Protein AF-0000000086881295 (afdb_homodimer)

Nearest PDB structures (foldseek):
  2qm0-assembly1_B  TM=9.314E-01  e=1.663E-31  Bacillus cereus ATCC 14579
  2qm0-assembly1_A  TM=9.355E-01  e=3.586E-30  Bacillus cereus ATCC 14579
  6gi5-assembly1_A  TM=8.803E-01  e=6.637E-23  Pseudomonas aeruginosa
  6gi5-assembly2_B  TM=8.376E-01  e=1.012E-23  Pseudomonas aeruginosa
  6gi1-assembly1_A  TM=8.324E-01  e=3.546E-23  Pseudomonas aeruginosa PAO1

pLDDT: mean 91.38, std 15.16, range [26.59, 98.94]

Organism: NCBI:txid248903

Radius of gyration: 25.67 Å; Cα contacts (8 Å, |Δi|>4): 1178; chains: 2; bounding box: 62×93×95 Å

Structure (mmCIF, N/CA/C/O backbone):
data_AF-0000000086881295-model_v1
#
loop_
_entity.id
_entity.type
_entity.pdbx_description
1 polymer 'Alpha/beta hydrolase'
#
loop_
_atom_site.group_PDB
_atom_site.id
_atom_site.type_symbol
_atom_site.label_atom_id
_atom_site.label_alt_id
_atom_site.label_comp_id
_atom_site.label_asym_id
_atom_site.label_entity_id
_atom_site.label_seq_id
_atom_site.pdbx_PDB_ins_code
_atom_site.Cartn_x
_atom_site.Cartn_y
_atom_site.Cartn_z
_atom_site.occupancy
_atom_site.B_iso_or_equiv
_atom_site.auth_seq_id
_atom_site.auth_comp_id
_atom_site.auth_asym_id
_atom_site.auth_atom_id
_atom_site.pdbx_PDB_model_num
ATOM 1 N N . MET A 1 1 ? 11.945 -21.422 -64.938 1 26.59 1 MET A N 1
ATOM 2 C CA . MET A 1 1 ? 10.742 -21.5 -64.125 1 26.59 1 MET A CA 1
ATOM 3 C C . MET A 1 1 ? 10.961 -20.812 -62.812 1 26.59 1 MET A C 1
ATOM 5 O O . MET A 1 1 ? 11.812 -21.234 -62.031 1 26.59 1 MET A O 1
ATOM 9 N N . THR A 1 2 ? 10.852 -19.453 -62.719 1 28.19 2 THR A N 1
ATOM 10 C CA . THR A 1 2 ? 11.266 -18.484 -61.719 1 28.19 2 THR A CA 1
ATOM 11 C C . THR A 1 2 ? 10.398 -18.609 -60.469 1 28.19 2 THR A C 1
ATOM 13 O O . THR A 1 2 ? 9.172 -18.562 -60.531 1 28.19 2 THR A O 1
ATOM 16 N N . PHE A 1 3 ? 10.797 -19.469 -59.469 1 30.2 3 PHE A N 1
ATOM 17 C CA . PHE A 1 3 ? 10.07 -19.781 -58.25 1 30.2 3 PHE A CA 1
ATOM 18 C C . PHE A 1 3 ? 9.695 -18.516 -57.5 1 30.2 3 PHE A C 1
ATOM 20 O O . PHE A 1 3 ? 10.531 -17.625 -57.344 1 30.2 3 PHE A O 1
ATOM 27 N N . GLN A 1 4 ? 8.508 -17.969 -57.781 1 33.66 4 GLN A N 1
ATOM 28 C CA . GLN A 1 4 ? 8.086 -16.734 -57.125 1 33.66 4 GLN A CA 1
ATOM 29 C C . GLN A 1 4 ? 7.996 -16.953 -55.594 1 33.66 4 GLN A C 1
ATOM 31 O O . GLN A 1 4 ? 7.418 -17.938 -55.125 1 33.66 4 GLN A O 1
ATOM 36 N N . PRO A 1 5 ? 8.891 -16.344 -54.812 1 29.52 5 PRO A N 1
ATOM 37 C CA . PRO A 1 5 ? 8.93 -16.609 -53.375 1 29.52 5 PRO A CA 1
ATOM 38 C C . PRO A 1 5 ? 7.578 -16.391 -52.688 1 29.52 5 PRO A C 1
ATOM 40 O O . PRO A 1 5 ? 6.75 -15.625 -53.188 1 29.52 5 PRO A O 1
ATOM 43 N N . ASN A 1 6 ? 7.055 -17.453 -52.094 1 32.47 6 ASN A N 1
ATOM 44 C CA . ASN A 1 6 ? 5.793 -17.422 -51.344 1 32.47 6 ASN A CA 1
ATOM 45 C C . ASN A 1 6 ? 5.695 -16.172 -50.469 1 32.47 6 ASN A C 1
ATOM 47 O O . ASN A 1 6 ? 6.688 -15.758 -49.875 1 32.47 6 ASN A O 1
ATOM 51 N N . GLN A 1 7 ? 4.801 -15.25 -50.781 1 32.19 7 GLN A N 1
ATOM 52 C CA . GLN A 1 7 ? 4.414 -14.078 -50 1 32.19 7 GLN A CA 1
ATOM 53 C C . GLN A 1 7 ? 4.152 -14.453 -48.531 1 32.19 7 GLN A C 1
ATOM 55 O O . GLN A 1 7 ? 3.264 -15.258 -48.25 1 32.19 7 GLN A O 1
ATOM 60 N N . SER A 1 8 ? 5.156 -14.75 -47.719 1 27.44 8 SER A N 1
ATOM 61 C CA . SER A 1 8 ? 5.008 -14.984 -46.281 1 27.44 8 SER A CA 1
ATOM 62 C C . SER A 1 8 ? 4.043 -13.984 -45.656 1 27.44 8 SER A C 1
ATOM 64 O O . SER A 1 8 ? 4.203 -12.773 -45.844 1 27.44 8 SER A O 1
ATOM 66 N N . ALA A 1 9 ? 2.748 -14.234 -45.594 1 33.53 9 ALA A N 1
ATOM 67 C CA . ALA A 1 9 ? 1.727 -13.469 -44.875 1 33.53 9 ALA A CA 1
ATOM 68 C C . ALA A 1 9 ? 2.254 -12.969 -43.531 1 33.53 9 ALA A C 1
ATOM 70 O O . ALA A 1 9 ? 2.566 -13.766 -42.656 1 33.53 9 ALA A O 1
ATOM 71 N N . SER A 1 10 ? 3.115 -12.008 -43.438 1 30.88 10 SER A N 1
ATOM 72 C CA . SER A 1 10 ? 3.4 -11.242 -42.219 1 30.88 10 SER A CA 1
ATOM 73 C C . SER A 1 10 ? 2.176 -11.172 -41.312 1 30.88 10 SER A C 1
ATOM 75 O O . SER A 1 10 ? 1.191 -10.508 -41.656 1 30.88 10 SER A O 1
ATOM 77 N N . GLY A 1 11 ? 1.532 -12.172 -40.844 1 32.97 11 GLY A N 1
ATOM 78 C CA . GLY A 1 11 ? 0.462 -12.125 -39.844 1 32.97 11 GLY A CA 1
ATOM 79 C C . GLY A 1 11 ? 0.612 -10.992 -38.875 1 32.97 11 GLY A C 1
ATOM 80 O O . GLY A 1 11 ? 1.698 -10.766 -38.312 1 32.97 11 GLY A O 1
ATOM 81 N N . THR A 1 12 ? -0.114 -9.883 -39.062 1 32.84 12 THR A N 1
ATOM 82 C CA . THR A 1 12 ? -0.333 -8.688 -38.25 1 32.84 12 THR A CA 1
ATOM 83 C C . THR A 1 12 ? -0.412 -9.047 -36.75 1 32.84 12 THR A C 1
ATOM 85 O O . THR A 1 12 ? -1.267 -9.836 -36.344 1 32.84 12 THR A O 1
ATOM 88 N N . LEU A 1 13 ? 0.556 -9.391 -36.031 1 35.53 13 LEU A N 1
ATOM 89 C CA . LEU A 1 13 ? 0.484 -9.242 -34.594 1 35.53 13 LEU A CA 1
ATOM 90 C C . LEU A 1 13 ? -0.533 -8.172 -34.188 1 35.53 13 LEU A C 1
ATOM 92 O O . LEU A 1 13 ? -0.381 -7.004 -34.562 1 35.53 13 LEU A O 1
ATOM 96 N N . ASP A 1 14 ? -1.843 -8.273 -34.312 1 39.47 14 ASP A N 1
ATOM 97 C CA . ASP A 1 14 ? -2.928 -7.453 -33.781 1 39.47 14 ASP A CA 1
ATOM 98 C C . ASP A 1 14 ? -2.445 -6.582 -32.625 1 39.47 14 ASP A C 1
ATOM 100 O O . ASP A 1 14 ? -2.014 -7.102 -31.594 1 39.47 14 ASP A O 1
ATOM 104 N N . GLN A 1 15 ? -1.654 -5.555 -32.812 1 46.25 15 GLN A N 1
ATOM 105 C CA . GLN A 1 15 ? -1.252 -4.449 -31.953 1 46.25 15 GLN A CA 1
ATOM 106 C C . GLN A 1 15 ? -2.309 -4.172 -30.891 1 46.25 15 GLN A C 1
ATOM 108 O O . GLN A 1 15 ? -3.395 -3.676 -31.203 1 46.25 15 GLN A O 1
ATOM 113 N N . MET A 1 16 ? -2.576 -5.078 -29.938 1 60.84 16 MET A N 1
ATOM 114 C CA . MET A 1 16 ? -3.477 -4.883 -28.797 1 60.84 16 MET A CA 1
ATOM 115 C C . MET A 1 16 ? -3.486 -3.424 -28.359 1 60.84 16 MET A C 1
ATOM 117 O O . MET A 1 16 ? -2.43 -2.82 -28.172 1 60.84 16 MET A O 1
ATOM 121 N N . ALA A 1 17 ? -4.5 -2.658 -28.578 1 81.38 17 ALA A N 1
ATOM 122 C CA . ALA A 1 17 ? -4.688 -1.259 -28.203 1 81.38 17 ALA A CA 1
ATOM 123 C C . ALA A 1 17 ? -4.277 -1.025 -26.75 1 81.38 17 ALA A C 1
ATOM 125 O O . ALA A 1 17 ? -4.863 -1.609 -25.828 1 81.38 17 ALA A O 1
ATOM 126 N N . ARG A 1 18 ? -3.025 -0.574 -26.609 1 92.56 18 ARG A N 1
ATOM 127 C CA . ARG A 1 18 ? -2.496 -0.199 -25.297 1 92.56 18 ARG A CA 1
ATOM 128 C C . ARG A 1 18 ? -3.109 1.111 -24.812 1 92.56 18 ARG A C 1
ATOM 130 O O . ARG A 1 18 ? -3.432 1.986 -25.625 1 92.56 18 ARG A O 1
ATOM 137 N N . SER A 1 19 ? -3.441 1.163 -23.547 1 95.69 19 SER A N 1
ATOM 138 C CA . SER A 1 19 ? -3.959 2.379 -22.922 1 95.69 19 SER A CA 1
ATOM 139 C C . SER A 1 19 ? -3.33 2.615 -21.547 1 95.69 19 SER A C 1
ATOM 141 O O . SER A 1 19 ? -2.6 1.762 -21.047 1 95.69 19 SER A O 1
ATOM 143 N N . THR A 1 20 ? -3.51 3.758 -21 1 96.12 20 THR A N 1
ATOM 144 C CA . THR A 1 20 ? -2.996 4.094 -19.672 1 96.12 20 THR A CA 1
ATOM 145 C C . THR A 1 20 ? -3.766 3.342 -18.594 1 96.12 20 THR A C 1
ATOM 147 O O . THR A 1 20 ? -4.887 2.885 -18.812 1 96.12 20 THR A O 1
ATOM 150 N N . VAL A 1 21 ? -3.156 3.15 -17.5 1 97.38 21 VAL A N 1
ATOM 151 C CA . VAL A 1 21 ? -3.828 2.568 -16.344 1 97.38 21 VAL A CA 1
ATOM 152 C C . VAL A 1 21 ? -4.371 3.68 -15.453 1 97.38 21 VAL A C 1
ATOM 154 O O . VAL A 1 21 ? -3.613 4.52 -14.961 1 97.38 21 VAL A O 1
ATOM 157 N N . GLN A 1 22 ? -5.633 3.633 -15.195 1 96.25 22 GLN A N 1
ATOM 158 C CA . GLN A 1 22 ? -6.297 4.652 -14.398 1 96.25 22 GLN A CA 1
ATOM 159 C C . GLN A 1 22 ? -6.656 4.117 -13.016 1 96.25 22 GLN A C 1
ATOM 161 O O . GLN A 1 22 ? -6.914 2.924 -12.852 1 96.25 22 GLN A O 1
ATOM 166 N N . ILE A 1 23 ? -6.648 4.996 -12.047 1 96.62 23 ILE A N 1
ATOM 167 C CA . ILE A 1 23 ? -7.219 4.664 -10.742 1 96.62 23 ILE A CA 1
ATOM 168 C C . ILE A 1 23 ? -8.734 4.867 -10.773 1 96.62 23 ILE A C 1
ATOM 170 O O . ILE A 1 23 ? -9.211 5.996 -10.922 1 96.62 23 ILE A O 1
ATOM 174 N N . PRO A 1 24 ? -9.477 3.828 -10.633 1 95.75 24 PRO A N 1
ATOM 175 C CA . PRO A 1 24 ? -10.938 3.938 -10.773 1 95.75 24 PRO A CA 1
ATOM 176 C C . PRO A 1 24 ? -11.547 4.902 -9.758 1 95.75 24 PRO A C 1
ATOM 178 O O . PRO A 1 24 ? -11.109 4.957 -8.609 1 95.75 24 PRO A O 1
ATOM 181 N N . ARG A 1 25 ? -12.547 5.734 -10.234 1 96.56 25 ARG A N 1
ATOM 182 C CA . ARG A 1 25 ? -13.359 6.629 -9.422 1 96.56 25 ARG A CA 1
ATOM 183 C C . ARG A 1 25 ? -12.516 7.742 -8.812 1 96.56 25 ARG A C 1
ATOM 185 O O . ARG A 1 25 ? -12.812 8.219 -7.711 1 96.56 25 ARG A O 1
ATOM 192 N N . ALA A 1 26 ? -11.398 7.992 -9.453 1 97.94 26 ALA A N 1
ATOM 193 C CA . ALA A 1 26 ? -10.531 9.094 -9.031 1 97.94 26 ALA A CA 1
ATOM 194 C C . ALA A 1 26 ? -10.461 10.172 -10.117 1 97.94 26 ALA A C 1
ATOM 196 O O . ALA A 1 26 ? -10.398 9.859 -11.305 1 97.94 26 ALA A O 1
ATOM 197 N N . GLU A 1 27 ? -10.477 11.352 -9.703 1 98.06 27 GLU A N 1
ATOM 198 C CA . GLU A 1 27 ? -10.305 12.5 -10.594 1 98.06 27 GLU A CA 1
ATOM 199 C C . GLU A 1 27 ? -9.266 13.469 -10.039 1 98.06 27 GLU A C 1
ATOM 201 O O . GLU A 1 27 ? -8.938 13.438 -8.852 1 98.06 27 GLU A O 1
ATOM 206 N N . GLN A 1 28 ? -8.758 14.281 -10.93 1 98.12 28 GLN A N 1
ATOM 207 C CA . GLN A 1 28 ? -7.777 15.273 -10.5 1 98.12 28 GLN A CA 1
ATOM 208 C C . GLN A 1 28 ? -7.992 16.609 -11.203 1 98.12 28 GLN A C 1
ATOM 210 O O . GLN A 1 28 ? -8.547 16.656 -12.305 1 98.12 28 GLN A O 1
ATOM 215 N N . TRP A 1 29 ? -7.586 17.641 -10.594 1 97.5 29 TRP A N 1
ATOM 216 C CA . TRP A 1 29 ? -7.57 19 -11.148 1 97.5 29 TRP A CA 1
ATOM 217 C C . TRP A 1 29 ? -6.527 19.859 -10.445 1 97.5 29 TRP A C 1
ATOM 219 O O . TRP A 1 29 ? -5.957 19.453 -9.43 1 97.5 29 TRP A O 1
ATOM 229 N N . THR A 1 30 ? -6.285 20.953 -10.977 1 96.25 30 THR A N 1
ATOM 230 C CA . THR A 1 30 ? -5.316 21.875 -10.414 1 96.25 30 THR A CA 1
ATOM 231 C C . THR A 1 30 ? -6.016 22.969 -9.617 1 96.25 30 THR A C 1
ATOM 233 O O . THR A 1 30 ? -7.039 23.5 -10.055 1 96.25 30 THR A O 1
ATOM 236 N N . MET A 1 31 ? -5.5 23.25 -8.43 1 96.06 31 MET A N 1
ATOM 237 C CA . MET A 1 31 ? -5.961 24.375 -7.609 1 96.06 31 MET A CA 1
ATOM 238 C C . MET A 1 31 ? -4.816 25.328 -7.316 1 96.06 31 MET A C 1
ATOM 240 O O . MET A 1 31 ? -3.74 24.922 -6.883 1 96.06 31 MET A O 1
ATOM 244 N N . LYS A 1 32 ? -5.055 26.562 -7.578 1 92.31 32 LYS A N 1
ATOM 245 C CA . LYS A 1 32 ? -4.086 27.594 -7.211 1 92.31 32 LYS A CA 1
ATOM 246 C C . LYS A 1 32 ? -4.465 28.25 -5.891 1 92.31 32 LYS A C 1
ATOM 248 O O . LYS A 1 32 ? -5.617 28.656 -5.695 1 92.31 32 LYS A O 1
ATOM 253 N N . SER A 1 33 ? -3.463 28.266 -5.031 1 91.44 33 SER A N 1
ATOM 254 C CA . SER A 1 33 ? -3.727 28.922 -3.756 1 91.44 33 SER A CA 1
ATOM 255 C C . SER A 1 33 ? -3.875 30.438 -3.932 1 91.44 33 SER A C 1
ATOM 257 O O . SER A 1 33 ? -3.168 31.047 -4.738 1 91.44 33 SER A O 1
ATOM 259 N N . ARG A 1 34 ? -4.715 31.031 -3.174 1 87.5 34 ARG A N 1
ATOM 260 C CA . ARG A 1 34 ? -4.902 32.469 -3.209 1 87.5 34 ARG A CA 1
ATOM 261 C C . ARG A 1 34 ? -3.641 33.219 -2.756 1 87.5 34 ARG A C 1
ATOM 263 O O . ARG A 1 34 ? -3.332 34.281 -3.252 1 87.5 34 ARG A O 1
ATOM 270 N N . ALA A 1 35 ? -2.99 32.531 -1.803 1 81.94 35 ALA A N 1
ATOM 271 C CA . ALA A 1 35 ? -1.77 33.125 -1.29 1 81.94 35 ALA A CA 1
ATOM 272 C C . ALA A 1 35 ? -0.678 33.156 -2.357 1 81.94 35 ALA A C 1
ATOM 274 O O . ALA A 1 35 ? 0.314 33.875 -2.223 1 81.94 35 ALA A O 1
ATOM 275 N N . GLY A 1 36 ? -0.854 32.531 -3.459 1 70.19 36 GLY A N 1
ATOM 276 C CA . GLY A 1 36 ? -0.049 32.688 -4.66 1 70.19 36 GLY A CA 1
ATOM 277 C C . GLY A 1 36 ? 1.245 31.891 -4.613 1 70.19 36 GLY A C 1
ATOM 278 O O . GLY A 1 36 ? 2.182 32.156 -5.359 1 70.19 36 GLY A O 1
ATOM 279 N N . SER A 1 37 ? 1.431 30.953 -3.811 1 75.38 37 SER A N 1
ATOM 280 C CA . SER A 1 37 ? 2.713 30.266 -3.768 1 75.38 37 SER A CA 1
ATOM 281 C C . SER A 1 37 ? 2.871 29.312 -4.957 1 75.38 37 SER A C 1
ATOM 283 O O . SER A 1 37 ? 3.756 29.516 -5.793 1 75.38 37 SER A O 1
ATOM 285 N N . HIS A 1 38 ? 2.152 28.297 -5.137 1 86.44 38 HIS A N 1
ATOM 286 C CA . HIS A 1 38 ? 2.189 27.391 -6.285 1 86.44 38 HIS A CA 1
ATOM 287 C C . HIS A 1 38 ? 0.866 26.656 -6.445 1 86.44 38 HIS A C 1
ATOM 289 O O . HIS A 1 38 ? -0.023 26.766 -5.602 1 86.44 38 HIS A O 1
ATOM 295 N N . ALA A 1 39 ? 0.801 26.078 -7.594 1 93.5 39 ALA A N 1
ATOM 296 C CA . ALA A 1 39 ? -0.378 25.266 -7.887 1 93.5 39 ALA A CA 1
ATOM 297 C C . ALA A 1 39 ? -0.261 23.875 -7.258 1 93.5 39 ALA A C 1
ATOM 299 O O . ALA A 1 39 ? 0.834 23.312 -7.176 1 93.5 39 ALA A O 1
ATOM 300 N N . TYR A 1 40 ? -1.383 23.422 -6.82 1 97.56 40 TYR A N 1
ATOM 301 C CA . TYR A 1 40 ? -1.466 22.062 -6.301 1 97.56 40 TYR A CA 1
ATOM 302 C C . TYR A 1 40 ? -2.23 21.156 -7.258 1 97.56 40 TYR A C 1
ATOM 304 O O . TYR A 1 40 ? -3.182 21.594 -7.91 1 97.56 40 TYR A O 1
ATOM 312 N N . GLN A 1 41 ? -1.762 20 -7.422 1 97.62 41 GLN A N 1
ATOM 313 C CA . GLN A 1 41 ? -2.527 18.953 -8.086 1 97.62 41 GLN A CA 1
ATOM 314 C C . GLN A 1 41 ? -3.385 18.172 -7.09 1 97.62 41 GLN A C 1
ATOM 316 O O . GLN A 1 41 ? -2.865 17.391 -6.305 1 97.62 41 GLN A O 1
ATOM 321 N N . ILE A 1 42 ? -4.703 18.422 -7.164 1 98.69 42 ILE A N 1
ATOM 322 C CA . ILE A 1 42 ? -5.629 17.766 -6.254 1 98.69 42 ILE A CA 1
ATOM 323 C C . ILE A 1 42 ? -6.168 16.484 -6.895 1 98.69 42 ILE A C 1
ATOM 325 O O . ILE A 1 42 ? -6.582 16.484 -8.055 1 98.69 42 ILE A O 1
ATOM 329 N N . MET A 1 43 ? -6.078 15.375 -6.195 1 98.75 43 MET A N 1
ATOM 330 C CA . MET A 1 43 ? -6.625 14.086 -6.609 1 98.75 43 MET A CA 1
ATOM 331 C C . MET A 1 43 ? -7.688 13.609 -5.629 1 98.75 43 MET A C 1
ATOM 333 O O . MET A 1 43 ? -7.453 13.578 -4.418 1 98.75 43 MET A O 1
ATOM 337 N N . VAL A 1 44 ? -8.852 13.219 -6.148 1 98.88 44 VAL A N 1
ATOM 338 C CA . VAL A 1 44 ? -9.922 12.836 -5.234 1 98.88 44 VAL A CA 1
ATOM 339 C C . VAL A 1 44 ? -10.508 11.492 -5.656 1 98.88 44 VAL A C 1
ATOM 341 O O . VAL A 1 44 ? -10.82 11.289 -6.832 1 98.88 44 VAL A O 1
ATOM 344 N N . PHE A 1 45 ? -10.57 10.633 -4.715 1 98.81 45 PHE A N 1
ATOM 345 C CA . PHE A 1 45 ? -11.273 9.359 -4.863 1 98.81 45 PHE A CA 1
ATOM 346 C C . PHE A 1 45 ? -12.578 9.367 -4.066 1 98.81 45 PHE A C 1
ATOM 348 O O . PHE A 1 45 ? -12.594 9.758 -2.9 1 98.81 45 PHE A O 1
ATOM 355 N N . GLN A 1 46 ? -13.531 8.867 -4.664 1 97.75 46 GLN A N 1
ATOM 356 C CA . GLN A 1 46 ? -14.812 8.656 -4.008 1 97.75 46 GLN A CA 1
ATOM 357 C C . GLN A 1 46 ? -15.234 7.191 -4.098 1 97.75 46 GLN A C 1
AT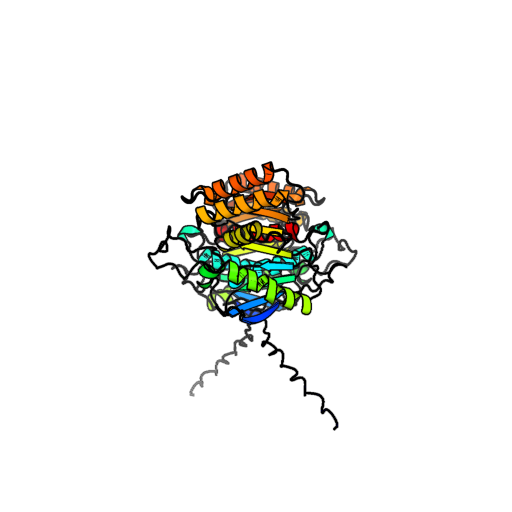OM 359 O O . GLN A 1 46 ? -15.305 6.621 -5.188 1 97.75 46 GLN A O 1
ATOM 364 N N . PRO A 1 47 ? -15.609 6.594 -2.977 1 96.5 47 PRO A N 1
ATOM 365 C CA . PRO A 1 47 ? -16.016 5.188 -2.973 1 96.5 47 PRO A CA 1
ATOM 366 C C . PRO A 1 47 ? -17.281 4.938 -3.797 1 96.5 47 PRO A C 1
ATOM 368 O O . PRO A 1 47 ? -18.078 5.855 -4.012 1 96.5 47 PRO A O 1
ATOM 371 N N . ALA A 1 48 ? -17.375 3.678 -4.277 1 94.62 48 ALA A N 1
ATOM 372 C CA . ALA A 1 48 ? -18.609 3.248 -4.922 1 94.62 48 ALA A CA 1
ATOM 373 C C . ALA A 1 48 ? -19.703 3.014 -3.893 1 94.62 48 ALA A C 1
ATOM 375 O O . ALA A 1 48 ? -20.891 3.205 -4.184 1 94.62 48 ALA A O 1
ATOM 376 N N . GLU A 1 49 ? -19.281 2.629 -2.705 1 94.38 49 GLU A N 1
ATOM 377 C CA . GLU A 1 49 ? -20.203 2.34 -1.608 1 94.38 49 GLU A CA 1
ATOM 378 C C . GLU A 1 49 ? -20.812 3.619 -1.059 1 94.38 49 GLU A C 1
ATOM 380 O O . GLU A 1 49 ? -20.172 4.668 -1.029 1 94.38 49 GLU A O 1
ATOM 385 N N . ALA A 1 50 ? -22 3.562 -0.563 1 93.69 50 ALA A N 1
ATOM 386 C CA . ALA A 1 50 ? -22.703 4.703 0.026 1 93.69 50 ALA A CA 1
ATOM 387 C C . ALA A 1 50 ? -22 5.172 1.303 1 93.69 50 ALA A C 1
ATOM 389 O O . ALA A 1 50 ? -21.406 4.363 2.023 1 93.69 50 ALA A O 1
ATOM 390 N N . PRO A 1 51 ? -22.062 6.445 1.567 1 93.12 51 PRO A N 1
ATOM 391 C CA . PRO A 1 51 ? -21.5 6.949 2.816 1 93.12 51 PRO A CA 1
ATOM 392 C C . PRO A 1 51 ? -22.312 6.547 4.047 1 93.12 51 PRO A C 1
ATOM 394 O O . PRO A 1 51 ? -23.484 6.211 3.926 1 93.12 51 PRO A O 1
ATOM 397 N N . PRO A 1 52 ? -21.641 6.613 5.191 1 92.06 52 PRO A N 1
ATOM 398 C CA . PRO A 1 52 ? -22.453 6.609 6.414 1 92.06 52 PRO A CA 1
ATOM 399 C C . PRO A 1 52 ? -23.453 7.762 6.465 1 92.06 52 PRO A C 1
ATOM 401 O O . PRO A 1 52 ? -23.359 8.703 5.668 1 92.06 52 PRO A O 1
ATOM 404 N N . PRO A 1 53 ? -24.391 7.664 7.387 1 92.69 53 PRO A N 1
ATOM 405 C CA . PRO A 1 53 ? -25.422 8.703 7.465 1 92.69 53 PRO A CA 1
ATOM 406 C C . PRO A 1 53 ? -24.828 10.102 7.664 1 92.69 53 PRO A C 1
ATOM 408 O O . PRO A 1 53 ? -25.344 11.07 7.109 1 92.69 53 PRO A O 1
ATOM 411 N N . SER A 1 54 ? -23.75 10.203 8.336 1 94.69 54 SER A N 1
ATOM 412 C CA . SER A 1 54 ? -23.156 11.508 8.648 1 94.69 54 SER A CA 1
ATOM 413 C C . SER A 1 54 ? -22.281 11.992 7.504 1 94.69 54 SER A C 1
ATOM 415 O O . SER A 1 54 ? -21.781 13.117 7.535 1 94.69 54 SER A O 1
ATOM 417 N N . GLY A 1 55 ? -22.078 11.148 6.5 1 96.88 55 GLY A N 1
ATOM 418 C CA . GLY A 1 55 ? -21.172 11.453 5.41 1 96.88 55 GLY A CA 1
ATOM 419 C C . GLY A 1 55 ? -19.891 10.641 5.453 1 96.88 55 GLY A C 1
ATOM 420 O O . GLY A 1 55 ? -19.625 9.938 6.43 1 96.88 55 GLY A O 1
ATOM 421 N N . TYR A 1 56 ? -19.094 10.75 4.391 1 98.06 56 TYR A N 1
ATOM 422 C CA . TYR A 1 56 ? -17.844 10.016 4.328 1 98.06 56 TYR A CA 1
ATOM 423 C C . TYR A 1 56 ? -16.812 10.617 5.273 1 98.06 56 TYR A C 1
ATOM 425 O O . TYR A 1 56 ? -16.641 11.844 5.328 1 98.06 56 TYR A O 1
ATOM 433 N N . PRO A 1 57 ? -16.109 9.789 6.031 1 98.19 57 PRO A N 1
ATOM 434 C CA . PRO A 1 57 ? -14.812 10.289 6.496 1 98.19 57 PRO A CA 1
ATOM 435 C C . PRO A 1 57 ? -13.891 10.695 5.348 1 98.19 57 PRO A C 1
ATOM 437 O O . PRO A 1 57 ? -14.047 10.211 4.223 1 98.19 57 PRO A O 1
ATOM 440 N N . VAL A 1 58 ? -13 11.617 5.629 1 98.69 58 VAL A N 1
ATOM 441 C CA . VAL A 1 58 ? -12.086 12.109 4.598 1 98.69 58 VAL A CA 1
ATOM 442 C C . VAL A 1 58 ? -10.641 11.984 5.082 1 98.69 58 VAL A C 1
ATOM 444 O O . VAL A 1 58 ? -10.328 12.336 6.219 1 98.69 58 VAL A O 1
ATOM 447 N N . ILE A 1 59 ? -9.828 11.445 4.238 1 98.88 59 ILE A N 1
ATOM 448 C CA . ILE A 1 59 ? -8.391 11.438 4.484 1 98.88 59 ILE A CA 1
ATOM 449 C C . ILE A 1 59 ? -7.707 12.422 3.539 1 98.88 59 ILE A C 1
ATOM 451 O O . ILE A 1 59 ? -7.703 12.227 2.322 1 98.88 59 ILE A O 1
ATOM 455 N N . TYR A 1 60 ? -7.172 13.492 4.074 1 98.94 60 TYR A N 1
ATOM 456 C CA . TYR A 1 60 ? -6.273 14.375 3.332 1 98.94 60 TYR A CA 1
ATOM 457 C C . TYR A 1 60 ? -4.855 13.82 3.316 1 98.94 60 TYR A C 1
ATOM 459 O O . TYR A 1 60 ? -4.223 13.68 4.367 1 98.94 60 TYR A O 1
ATOM 467 N N . LEU A 1 61 ? -4.391 13.531 2.156 1 98.94 61 LEU A N 1
ATOM 468 C CA . LEU A 1 61 ? -3.148 12.797 1.942 1 98.94 61 LEU A CA 1
ATOM 469 C C . LEU A 1 61 ? -2.072 13.711 1.366 1 98.94 61 LEU A C 1
ATOM 471 O O . LEU A 1 61 ? -2.219 14.227 0.257 1 98.94 61 LEU A O 1
ATOM 475 N N . LEU A 1 62 ? -1.017 13.93 2.121 1 98.94 62 LEU A N 1
ATOM 476 C CA . LEU A 1 62 ? 0.124 14.688 1.621 1 98.94 62 LEU A CA 1
ATOM 477 C C . LEU A 1 62 ? 1.011 13.812 0.736 1 98.94 62 LEU A C 1
ATOM 479 O O . LEU A 1 62 ? 0.934 12.586 0.793 1 98.94 62 LEU A O 1
ATOM 483 N N . ASP A 1 63 ? 1.836 14.492 -0.152 1 98.75 63 ASP A N 1
ATOM 484 C CA . ASP A 1 63 ? 2.695 13.805 -1.111 1 98.75 63 ASP A CA 1
ATOM 485 C C . ASP A 1 63 ? 1.902 12.797 -1.935 1 98.75 63 ASP A C 1
ATOM 487 O O . ASP A 1 63 ? 2.33 11.656 -2.104 1 98.75 63 ASP A O 1
ATOM 491 N N . ALA A 1 64 ? 0.788 13.234 -2.463 1 98.81 64 ALA A N 1
ATOM 492 C CA . ALA A 1 64 ? -0.132 12.32 -3.131 1 98.81 64 ALA A CA 1
ATOM 493 C C . ALA A 1 64 ? 0.483 11.758 -4.41 1 98.81 64 ALA A C 1
ATOM 495 O O . ALA A 1 64 ? 0.157 10.648 -4.828 1 98.81 64 ALA A O 1
ATOM 496 N N . ASN A 1 65 ? 1.436 12.461 -5.012 1 98.38 65 ASN A N 1
ATOM 497 C CA . ASN A 1 65 ? 2.094 11.961 -6.219 1 98.38 65 ASN A CA 1
ATOM 498 C C . ASN A 1 65 ? 2.748 10.602 -5.98 1 98.38 65 ASN A C 1
ATOM 500 O O . ASN A 1 65 ? 2.912 9.82 -6.918 1 98.38 65 ASN A O 1
ATOM 504 N N . SER A 1 66 ? 3.039 10.336 -4.77 1 98.06 66 SER A N 1
ATOM 505 C CA . SER A 1 66 ? 3.834 9.148 -4.48 1 98.06 66 SER A CA 1
ATOM 506 C C . SER A 1 66 ? 2.953 7.992 -4.023 1 98.06 66 SER A C 1
ATOM 508 O O . SER A 1 66 ? 3.301 6.824 -4.223 1 98.06 66 SER A O 1
ATOM 510 N N . VAL A 1 67 ? 1.788 8.297 -3.393 1 98.62 67 VAL A N 1
ATOM 511 C CA . VAL A 1 67 ? 1.146 7.199 -2.68 1 98.62 67 VAL A CA 1
ATOM 512 C C . VAL A 1 67 ? -0.37 7.301 -2.83 1 98.62 67 VAL A C 1
ATOM 514 O O . VAL A 1 67 ? -1.117 6.641 -2.105 1 98.62 67 VAL A O 1
ATOM 517 N N . PHE A 1 68 ? -0.896 8.109 -3.719 1 98.88 68 PHE A N 1
ATOM 518 C CA . PHE A 1 68 ? -2.34 8.242 -3.883 1 98.88 68 PHE A CA 1
ATOM 519 C C . PHE A 1 68 ? -2.971 6.895 -4.219 1 98.88 68 PHE A C 1
ATOM 521 O O . PHE A 1 68 ? -3.988 6.516 -3.633 1 98.88 68 PHE A O 1
ATOM 528 N N . GLY A 1 69 ? -2.391 6.191 -5.184 1 98.62 69 GLY A N 1
ATOM 529 C CA . GLY A 1 69 ? -2.908 4.879 -5.543 1 98.62 69 GLY A CA 1
ATOM 530 C C . GLY A 1 69 ? -2.916 3.902 -4.383 1 98.62 69 GLY A C 1
ATOM 531 O O . GLY A 1 69 ? -3.861 3.129 -4.223 1 98.62 69 GLY A O 1
ATOM 532 N N . THR A 1 70 ? -1.878 3.932 -3.58 1 98.88 70 THR A N 1
ATOM 533 C CA . THR A 1 70 ? -1.784 3.057 -2.418 1 98.88 70 THR A CA 1
ATOM 534 C C . THR A 1 70 ? -2.914 3.344 -1.433 1 98.88 70 THR A C 1
ATOM 536 O O . THR A 1 70 ? -3.592 2.422 -0.973 1 98.88 70 THR A O 1
ATOM 539 N N . MET A 1 71 ? -3.117 4.621 -1.146 1 98.88 71 MET A N 1
ATOM 540 C CA . MET A 1 71 ? -4.172 5 -0.212 1 98.88 71 MET A CA 1
ATOM 541 C C . MET A 1 71 ? -5.547 4.621 -0.758 1 98.88 71 MET A C 1
ATOM 543 O O . MET A 1 71 ? -6.359 4.031 -0.045 1 98.88 71 MET A O 1
ATOM 547 N N . VAL A 1 72 ? -5.777 4.895 -2.002 1 98.75 72 VAL A N 1
ATOM 548 C CA . VAL A 1 72 ? -7.078 4.652 -2.617 1 98.75 72 VAL A CA 1
ATOM 549 C C . VAL A 1 72 ? -7.391 3.156 -2.6 1 98.75 72 VAL A C 1
ATOM 551 O O . VAL A 1 72 ? -8.484 2.748 -2.201 1 98.75 72 VAL A O 1
ATOM 554 N N . GLU A 1 73 ? -6.398 2.369 -3.006 1 98.44 73 GLU A N 1
ATOM 555 C CA . GLU A 1 73 ? -6.664 0.937 -3.082 1 98.44 73 GLU A CA 1
ATOM 556 C C . GLU A 1 73 ? -6.852 0.335 -1.691 1 98.44 73 GLU A C 1
ATOM 558 O O . GLU A 1 73 ? -7.652 -0.583 -1.509 1 98.44 73 GLU A O 1
ATOM 563 N N . ALA A 1 74 ? -6.16 0.869 -0.707 1 98.44 74 ALA A N 1
ATOM 564 C CA . ALA A 1 74 ? -6.352 0.417 0.668 1 98.44 74 ALA A CA 1
ATOM 565 C C . ALA A 1 74 ? -7.75 0.759 1.17 1 98.44 74 ALA A C 1
ATOM 567 O O . ALA A 1 74 ? -8.445 -0.094 1.729 1 98.44 74 ALA A O 1
ATOM 568 N N . VAL A 1 75 ? -8.188 1.997 0.921 1 98 75 VAL A N 1
ATOM 569 C CA . VAL A 1 75 ? -9.508 2.436 1.348 1 98 75 VAL A CA 1
ATOM 570 C C . VAL A 1 75 ? -10.586 1.639 0.607 1 98 75 VAL A C 1
ATOM 572 O O . VAL A 1 75 ? -11.57 1.209 1.207 1 98 75 VAL A O 1
ATOM 575 N N . ARG A 1 76 ? -10.352 1.437 -0.63 1 97.12 76 ARG A N 1
ATOM 576 C CA . ARG A 1 76 ? -11.328 0.771 -1.489 1 97.12 76 ARG A CA 1
ATOM 577 C C . ARG A 1 76 ? -11.555 -0.67 -1.043 1 97.12 76 ARG A C 1
ATOM 579 O O . ARG A 1 76 ? -12.695 -1.111 -0.916 1 97.12 76 ARG A O 1
ATOM 586 N N . ILE A 1 77 ? -10.508 -1.394 -0.753 1 96.88 77 ILE A N 1
ATOM 587 C CA . ILE A 1 77 ? -10.648 -2.812 -0.445 1 96.88 77 ILE A CA 1
ATOM 588 C C . ILE A 1 77 ? -11.07 -2.984 1.011 1 96.88 77 ILE A C 1
ATOM 590 O O . ILE A 1 77 ? -11.938 -3.805 1.316 1 96.88 77 ILE A O 1
ATOM 594 N N . GLN A 1 78 ? -10.57 -2.18 1.914 1 96.94 78 GLN A N 1
ATOM 595 C CA . GLN A 1 78 ? -10.906 -2.314 3.33 1 96.94 78 GLN A CA 1
ATOM 596 C C . GLN A 1 78 ? -12.297 -1.775 3.623 1 96.94 78 GLN A C 1
ATOM 598 O O . GLN A 1 78 ? -12.945 -2.193 4.59 1 96.94 78 GLN A O 1
ATOM 603 N N . GLY A 1 79 ? -12.766 -0.869 2.826 1 95.44 79 GLY A N 1
ATOM 604 C CA . GLY A 1 79 ? -14.047 -0.23 3.074 1 95.44 79 GLY A CA 1
ATOM 605 C C . GLY A 1 79 ? -15.227 -1.037 2.562 1 95.44 79 GLY A C 1
ATOM 606 O O . GLY A 1 79 ? -16.391 -0.67 2.787 1 95.44 79 GLY A O 1
ATOM 607 N N . ARG A 1 80 ? -14.977 -2.205 1.936 1 92.44 80 ARG A N 1
ATOM 608 C CA . ARG A 1 80 ? -16.031 -2.965 1.271 1 92.44 80 ARG A CA 1
ATOM 609 C C . ARG A 1 80 ? -16.875 -3.727 2.285 1 92.44 80 ARG A C 1
ATOM 611 O O . ARG A 1 80 ? -18.078 -3.914 2.082 1 92.44 80 ARG A O 1
ATOM 618 N N . ARG A 1 81 ? -16.172 -4.207 3.328 1 90.75 81 ARG A N 1
ATOM 619 C CA . ARG A 1 81 ? -16.859 -4.988 4.352 1 90.75 81 ARG A CA 1
ATOM 620 C C . ARG A 1 81 ? -16.5 -4.496 5.75 1 90.75 81 ARG A C 1
ATOM 622 O O . ARG A 1 81 ? -15.781 -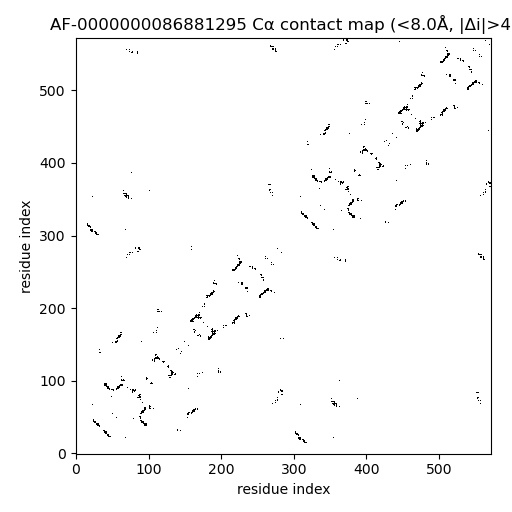5.184 6.484 1 90.75 81 ARG A O 1
ATOM 629 N N . PRO A 1 82 ? -17.141 -3.416 6.133 1 91.62 82 PRO A N 1
ATOM 630 C CA . PRO A 1 82 ? -16.781 -2.797 7.41 1 91.62 82 PRO A CA 1
ATOM 631 C C . PRO A 1 82 ? -16.891 -3.766 8.586 1 91.62 82 PRO A C 1
ATOM 633 O O . PRO A 1 82 ? -16.078 -3.715 9.516 1 91.62 82 PRO A O 1
ATOM 636 N N . GLU A 1 83 ? -17.781 -4.668 8.555 1 88.69 83 GLU A N 1
ATOM 637 C CA . GLU A 1 83 ? -18 -5.598 9.656 1 88.69 83 GLU A CA 1
ATOM 638 C C . GLU A 1 83 ? -16.844 -6.578 9.789 1 88.69 83 GLU A C 1
ATOM 640 O O . GLU A 1 83 ? -16.578 -7.105 10.875 1 88.69 83 GLU A O 1
ATOM 645 N N . LYS A 1 84 ? -16.078 -6.762 8.703 1 88.06 84 LYS A N 1
ATOM 646 C CA . LYS A 1 84 ? -14.969 -7.715 8.711 1 88.06 84 LYS A CA 1
ATOM 647 C C . LYS A 1 84 ? -13.633 -6.996 8.844 1 88.06 84 LYS A C 1
ATOM 649 O O . LYS A 1 84 ? -12.688 -7.527 9.438 1 88.06 84 LYS A O 1
ATOM 654 N N . THR A 1 85 ? -13.609 -5.777 8.32 1 91.38 85 THR A N 1
ATOM 655 C CA . THR A 1 85 ? -12.312 -5.117 8.211 1 91.38 85 THR A CA 1
ATOM 656 C C . THR A 1 85 ? -12.164 -4.043 9.281 1 91.38 85 THR A C 1
ATOM 658 O O . THR A 1 85 ? -11.047 -3.605 9.578 1 91.38 85 THR A O 1
ATOM 661 N N . GLY A 1 86 ? -13.328 -3.527 9.758 1 92.44 86 GLY A N 1
ATOM 662 C CA . GLY A 1 86 ? -13.297 -2.463 10.75 1 92.44 86 GLY A CA 1
ATOM 663 C C . GLY A 1 86 ? -13.109 -1.085 10.141 1 92.44 86 GLY A C 1
ATOM 664 O O . GLY A 1 86 ? -12.688 -0.15 10.82 1 92.44 86 GLY A O 1
ATOM 665 N N . ALA A 1 87 ? -13.359 -0.938 8.875 1 96.38 87 ALA A N 1
ATOM 666 C CA . ALA A 1 87 ? -13.195 0.344 8.195 1 96.38 87 ALA A CA 1
ATOM 667 C C . ALA A 1 87 ? -14.391 0.639 7.289 1 96.38 87 ALA A C 1
ATOM 669 O O . ALA A 1 87 ? -14.828 -0.23 6.535 1 96.38 87 ALA A O 1
ATOM 670 N N . VAL A 1 88 ? -14.914 1.834 7.344 1 97.06 88 VAL A N 1
ATOM 671 C CA . VAL A 1 88 ? -16.031 2.258 6.504 1 97.06 88 VAL A CA 1
ATOM 672 C C . VAL A 1 88 ? -15.5 2.943 5.246 1 97.06 88 VAL A C 1
ATOM 674 O O . VAL A 1 88 ? -14.336 3.35 5.203 1 97.06 88 VAL A O 1
ATOM 677 N N . PRO A 1 89 ? -16.281 3.041 4.199 1 97.19 89 PRO A N 1
ATOM 678 C CA . PRO A 1 89 ? -15.844 3.775 3.01 1 97.19 89 PRO A CA 1
ATOM 679 C C . PRO A 1 89 ? -15.469 5.223 3.312 1 97.19 89 PRO A C 1
ATOM 681 O O . PRO A 1 89 ? -16.109 5.871 4.141 1 97.19 89 PRO A O 1
ATOM 684 N N . ALA A 1 90 ? -14.477 5.699 2.646 1 98.38 90 ALA A N 1
ATOM 685 C CA . ALA A 1 90 ? -13.977 7.043 2.912 1 98.38 90 ALA A CA 1
ATOM 686 C C . ALA A 1 90 ? -13.5 7.711 1.627 1 98.38 90 ALA A C 1
ATOM 688 O O . ALA A 1 90 ? -13.086 7.035 0.683 1 98.38 90 ALA A O 1
ATOM 689 N N . ILE A 1 91 ? -13.539 9 1.592 1 98.75 91 ILE A N 1
ATOM 690 C CA . ILE A 1 91 ? -12.992 9.805 0.5 1 98.75 91 ILE A CA 1
ATOM 691 C C . ILE A 1 91 ? -11.516 10.078 0.751 1 98.75 91 ILE A C 1
ATOM 693 O O . ILE A 1 91 ? -11.102 10.328 1.889 1 98.75 91 ILE A O 1
ATOM 697 N N . VAL A 1 92 ? -10.742 9.953 -0.285 1 98.94 92 VAL A N 1
ATOM 698 C CA . VAL A 1 92 ? -9.344 10.352 -0.228 1 98.94 92 VAL A CA 1
ATOM 699 C C . VAL A 1 92 ? -9.133 11.648 -1.007 1 98.94 92 VAL A C 1
ATOM 701 O O . VAL A 1 92 ? -9.531 11.75 -2.17 1 98.94 92 VAL A O 1
ATOM 704 N N . VAL A 1 93 ? -8.586 12.625 -0.379 1 98.94 93 VAL A N 1
ATOM 705 C CA . VAL A 1 93 ? -8.172 13.867 -1.024 1 98.94 93 VAL A CA 1
ATOM 706 C C . VAL A 1 93 ? -6.648 13.977 -1.014 1 98.94 93 VAL A C 1
ATOM 708 O O . VAL A 1 93 ? -6.055 14.336 0.005 1 98.94 93 VAL A O 1
ATOM 711 N N . GLY A 1 94 ? -6.105 13.672 -2.15 1 98.94 94 GLY A N 1
ATOM 712 C CA . GLY A 1 94 ? -4.664 13.781 -2.301 1 98.94 94 GLY A CA 1
ATOM 713 C C . GLY A 1 94 ? -4.215 15.18 -2.682 1 98.94 94 GLY A C 1
ATOM 714 O O . GLY A 1 94 ? -4.797 15.805 -3.568 1 98.94 94 GLY A O 1
ATOM 715 N N . ILE A 1 95 ? -3.248 15.641 -2.021 1 98.88 95 ILE A N 1
ATOM 716 C CA . ILE A 1 95 ? -2.627 16.922 -2.336 1 98.88 95 ILE A CA 1
ATOM 717 C C . ILE A 1 95 ? -1.227 16.688 -2.9 1 98.88 95 ILE A C 1
ATOM 719 O O . ILE A 1 95 ? -0.327 16.25 -2.182 1 98.88 95 ILE A O 1
ATOM 723 N N . GLY A 1 96 ? -1.09 16.891 -4.133 1 98.25 96 GLY A N 1
ATOM 724 C CA . GLY A 1 96 ? 0.192 16.766 -4.812 1 98.25 96 GLY A CA 1
ATOM 725 C C . GLY A 1 96 ? 0.58 18.016 -5.578 1 98.25 96 GLY A C 1
ATOM 726 O O . GLY A 1 96 ? 0.203 19.125 -5.199 1 98.25 96 GLY A O 1
ATOM 727 N N . TYR A 1 97 ? 1.443 17.859 -6.488 1 97.44 97 TYR A N 1
ATOM 728 C CA . TYR A 1 97 ? 1.983 18.906 -7.34 1 97.44 97 TYR A CA 1
ATOM 729 C C . TYR A 1 97 ? 1.948 18.5 -8.805 1 97.44 97 TYR A C 1
ATOM 731 O O . TYR A 1 97 ? 1.896 17.297 -9.117 1 97.44 97 TYR A O 1
ATOM 739 N N . PRO A 1 98 ? 1.892 19.469 -9.672 1 94.94 98 PRO A N 1
ATOM 740 C CA . PRO A 1 98 ? 1.9 19.125 -11.094 1 94.94 98 PRO A CA 1
ATOM 741 C C . PRO A 1 98 ? 3.258 18.609 -11.57 1 94.94 98 PRO A C 1
ATOM 743 O O . PRO A 1 98 ? 4.008 19.344 -12.219 1 94.94 98 PRO A O 1
ATOM 746 N N . THR A 1 99 ? 3.604 17.422 -11.289 1 94 99 THR A N 1
ATOM 747 C CA . THR A 1 99 ? 4.836 16.75 -11.672 1 94 99 THR A CA 1
ATOM 748 C C . THR A 1 99 ? 4.582 15.266 -11.938 1 94 99 THR A C 1
ATOM 750 O O . THR A 1 99 ? 3.65 14.68 -11.375 1 94 99 THR A O 1
ATOM 753 N N . ALA A 1 100 ? 5.406 14.695 -12.703 1 87.5 100 ALA A N 1
ATOM 754 C CA . ALA A 1 100 ? 5.309 13.266 -12.984 1 87.5 100 ALA A CA 1
ATOM 755 C C . ALA A 1 100 ? 6.07 12.453 -11.945 1 87.5 100 ALA A C 1
ATOM 757 O O . ALA A 1 100 ? 5.879 11.234 -11.836 1 87.5 100 ALA A O 1
ATOM 758 N N . GLY A 1 101 ? 6.969 13.102 -11.219 1 93.31 101 GLY A N 1
ATOM 759 C CA . GLY A 1 101 ? 7.738 12.43 -10.188 1 93.31 101 GLY A CA 1
ATOM 760 C C . GLY A 1 101 ? 6.957 12.211 -8.906 1 93.31 101 GLY A C 1
ATOM 761 O O . GLY A 1 101 ? 5.891 12.805 -8.711 1 93.31 101 GLY A O 1
ATOM 762 N N . PRO A 1 102 ? 7.484 11.359 -8.102 1 95.81 102 PRO A N 1
ATOM 763 C CA . PRO A 1 102 ? 6.766 11.07 -6.855 1 95.81 102 PRO A CA 1
ATOM 764 C C . PRO A 1 102 ? 6.816 12.234 -5.867 1 95.81 102 PRO A C 1
ATOM 766 O O . PRO A 1 102 ? 5.949 12.344 -4.996 1 95.81 102 PRO A O 1
ATOM 769 N N . PHE A 1 103 ? 7.859 13.102 -6.02 1 96.31 103 PHE A N 1
ATOM 770 C CA . PHE A 1 103 ? 8.016 14.211 -5.082 1 96.31 103 PHE A CA 1
ATOM 771 C C . PHE A 1 103 ? 8.336 15.5 -5.828 1 96.31 103 PHE A C 1
ATOM 773 O O . PHE A 1 103 ? 8.969 15.477 -6.887 1 96.31 103 PHE A O 1
ATOM 780 N N . SER A 1 104 ? 7.887 16.547 -5.238 1 96.25 104 SER A N 1
ATOM 781 C CA . SER A 1 104 ? 8.219 17.891 -5.699 1 96.25 104 SER A CA 1
ATOM 782 C C . SER A 1 104 ? 9.078 18.625 -4.676 1 96.25 104 SER A C 1
ATOM 784 O O . SER A 1 104 ? 8.859 18.5 -3.471 1 96.25 104 SER A O 1
ATOM 786 N N . PRO A 1 105 ? 9.961 19.484 -5.16 1 94.69 105 PRO A N 1
ATOM 787 C CA . PRO A 1 105 ? 10.727 20.297 -4.215 1 94.69 105 PRO A CA 1
ATOM 788 C C . PRO A 1 105 ? 9.852 21.281 -3.447 1 94.69 105 PRO A C 1
ATOM 790 O O . PRO A 1 105 ? 10.266 21.781 -2.398 1 94.69 105 PRO A O 1
ATOM 793 N N . HIS A 1 106 ? 8.672 21.531 -3.908 1 95.44 106 HIS A N 1
ATOM 794 C CA . HIS A 1 106 ? 7.77 22.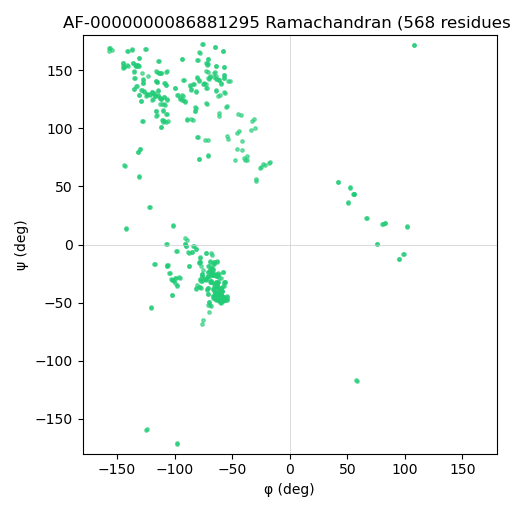469 -3.25 1 95.44 106 HIS A CA 1
ATOM 795 C C . HIS A 1 106 ? 7.34 21.953 -1.882 1 95.44 106 HIS A C 1
ATOM 797 O O . HIS A 1 106 ? 6.879 22.734 -1.038 1 95.44 106 HIS A O 1
ATOM 803 N N . ARG A 1 107 ? 7.578 20.672 -1.683 1 96.62 107 ARG A N 1
ATOM 804 C CA . ARG A 1 107 ? 7.188 20.094 -0.397 1 96.62 107 ARG A CA 1
ATOM 805 C C . ARG A 1 107 ? 8.047 20.656 0.732 1 96.62 107 ARG A C 1
ATOM 807 O O . ARG A 1 107 ? 7.605 20.719 1.883 1 96.62 107 ARG A O 1
ATOM 814 N N . TYR A 1 108 ? 9.273 21.094 0.392 1 94.88 108 TYR A N 1
ATOM 815 C CA . TYR A 1 108 ? 10.125 21.672 1.416 1 94.88 108 TYR A CA 1
ATOM 816 C C . TYR A 1 108 ? 9.523 22.969 1.943 1 94.88 108 TYR A C 1
ATOM 818 O O . TYR A 1 108 ? 9.547 23.234 3.148 1 94.88 108 TYR A O 1
ATOM 826 N N . TYR A 1 109 ? 8.984 23.719 1.038 1 95.12 109 TYR A N 1
ATOM 827 C CA . TYR A 1 109 ? 8.32 24.953 1.444 1 95.12 109 TYR A CA 1
ATOM 828 C C . TYR A 1 109 ? 7.031 24.641 2.197 1 95.12 109 TYR A C 1
ATOM 830 O O . TYR A 1 109 ? 6.832 25.125 3.316 1 95.12 109 TYR A O 1
ATOM 838 N N . ASP A 1 110 ? 6.223 23.812 1.68 1 97.19 110 ASP A N 1
ATOM 839 C CA . ASP A 1 110 ? 4.871 23.594 2.182 1 97.19 110 ASP A CA 1
ATOM 840 C C . ASP A 1 110 ? 4.891 22.859 3.521 1 97.19 110 ASP A C 1
ATOM 842 O O . ASP A 1 110 ? 3.994 23.047 4.348 1 97.19 110 ASP A O 1
ATOM 846 N N . TYR A 1 111 ? 5.938 22.031 3.807 1 97.69 111 TYR A N 1
ATOM 847 C CA . TYR A 1 111 ? 5.848 21.125 4.945 1 97.69 111 TYR A CA 1
ATOM 848 C C . TYR A 1 111 ? 6.719 21.609 6.098 1 97.69 111 TYR A C 1
ATOM 850 O O . TYR A 1 111 ? 6.715 21.016 7.176 1 97.69 111 TYR A O 1
ATOM 858 N N . THR A 1 112 ? 7.426 22.766 5.941 1 95.88 112 THR A N 1
ATOM 859 C CA . THR A 1 112 ? 8.312 23.219 7.008 1 95.88 112 THR A CA 1
ATOM 860 C C . THR A 1 112 ? 7.812 24.531 7.602 1 95.88 112 THR A C 1
ATOM 862 O O . THR A 1 112 ? 7.418 25.438 6.871 1 95.88 112 THR A O 1
ATOM 865 N N . PRO A 1 113 ? 7.699 24.75 8.945 1 93.5 113 PRO A N 1
ATOM 866 C CA . PRO A 1 113 ? 7.176 25.953 9.594 1 93.5 113 PRO A CA 1
ATOM 867 C C . PRO A 1 113 ? 8.102 27.156 9.438 1 93.5 113 PRO A C 1
ATOM 869 O O . PRO A 1 113 ? 7.633 28.297 9.273 1 93.5 113 PRO A O 1
ATOM 872 N N . GLN A 1 114 ? 9.273 27.172 9.828 1 87.44 114 GLN A N 1
ATOM 873 C CA . GLN A 1 114 ? 10.297 28.188 9.641 1 87.44 114 GLN A CA 1
ATOM 874 C C . GLN A 1 114 ? 11.539 27.609 8.969 1 87.44 114 GLN A C 1
ATOM 876 O O . GLN A 1 114 ? 11.906 26.453 9.227 1 87.44 114 GLN A O 1
ATOM 881 N N . ALA A 1 115 ? 12.031 28.453 8.227 1 77.56 115 ALA A N 1
ATOM 882 C CA . ALA A 1 115 ? 13.242 27.969 7.57 1 77.56 115 ALA A CA 1
ATOM 883 C C . ALA A 1 115 ? 14.312 27.594 8.594 1 77.56 115 ALA A C 1
ATOM 885 O O . ALA A 1 115 ? 14.555 28.328 9.555 1 77.56 115 ALA A O 1
ATOM 886 N N . THR A 1 116 ? 14.773 26.344 8.352 1 73.75 116 THR A N 1
ATOM 887 C CA . THR A 1 116 ? 15.82 25.906 9.266 1 73.75 116 THR A CA 1
ATOM 888 C C . THR A 1 116 ? 17.172 26.516 8.875 1 73.75 116 THR A C 1
ATOM 890 O O . THR A 1 116 ? 17.422 26.766 7.695 1 73.75 116 THR A O 1
ATOM 893 N N . THR A 1 117 ? 17.891 26.875 9.836 1 71.19 117 THR A N 1
ATOM 894 C CA . THR A 1 117 ? 19.266 27.328 9.586 1 71.19 117 THR A CA 1
ATOM 895 C C . THR A 1 117 ? 20.25 26.203 9.844 1 71.19 117 THR A C 1
ATOM 897 O O . THR A 1 117 ? 21.438 26.328 9.508 1 71.19 117 THR A O 1
ATOM 900 N N . GLU A 1 118 ? 19.781 25.172 10.312 1 74.94 118 GLU A N 1
ATOM 901 C CA . GLU A 1 118 ? 20.641 24.062 10.703 1 74.94 118 GLU A CA 1
ATOM 902 C C . GLU A 1 118 ? 21.109 23.266 9.492 1 74.94 118 GLU A C 1
ATOM 904 O O . GLU A 1 118 ? 22.188 22.672 9.5 1 74.94 118 GLU A O 1
ATOM 909 N N . TYR A 1 119 ? 20.312 23.219 8.477 1 75.06 119 TYR A N 1
ATOM 910 C CA . TYR A 1 119 ? 20.609 22.5 7.242 1 75.06 119 TYR A CA 1
ATOM 911 C C . TYR A 1 119 ? 20.5 23.422 6.035 1 75.06 119 TYR A C 1
ATOM 913 O O . TYR A 1 119 ? 19.516 24.141 5.887 1 75.06 119 TYR A O 1
ATOM 921 N N . THR A 1 120 ? 21.547 23.375 5.324 1 76.62 120 THR A N 1
ATOM 922 C CA . THR A 1 120 ? 21.5 24.266 4.16 1 76.62 120 THR A CA 1
ATOM 923 C C . THR A 1 120 ? 21.578 23.453 2.869 1 76.62 120 THR A C 1
ATOM 925 O O . THR A 1 120 ? 21.25 23.969 1.794 1 76.62 120 THR A O 1
ATOM 928 N N . HIS A 1 121 ? 22 22.219 3.008 1 79.75 121 HIS A N 1
ATOM 929 C CA . HIS A 1 121 ? 22.188 21.375 1.829 1 79.75 121 HIS A CA 1
ATOM 930 C C . HIS A 1 121 ? 21.641 19.984 2.068 1 79.75 121 HIS A C 1
ATOM 932 O O . HIS A 1 121 ? 21.562 19.516 3.213 1 79.75 121 HIS A O 1
ATOM 938 N N . LYS A 1 122 ? 21.328 19.359 0.918 1 78.25 122 LYS A N 1
ATOM 939 C CA . LYS A 1 122 ? 21 17.938 0.947 1 78.25 122 LYS A CA 1
ATOM 940 C C . LYS A 1 122 ? 22.266 17.094 1.093 1 78.25 122 LYS A C 1
ATOM 942 O O . LYS A 1 122 ? 23.375 17.625 1.061 1 78.25 122 LYS A O 1
ATOM 947 N N . SER A 1 123 ? 22.047 15.797 1.279 1 69.56 123 SER A N 1
ATOM 948 C CA . SER A 1 123 ? 23.172 14.883 1.453 1 69.56 123 SER A CA 1
ATOM 949 C C . SER A 1 123 ? 24.062 14.867 0.218 1 69.56 123 SER A C 1
ATOM 951 O O . SER A 1 123 ? 25.266 14.609 0.32 1 69.56 123 SER A O 1
ATOM 953 N N . ASP A 1 124 ? 23.469 15.203 -0.877 1 70.81 124 ASP A N 1
ATOM 954 C CA . ASP A 1 124 ? 24.234 15.172 -2.119 1 70.81 124 ASP A CA 1
ATOM 955 C C . ASP A 1 124 ? 24.891 16.516 -2.398 1 70.81 124 ASP A C 1
ATOM 957 O O . ASP A 1 124 ? 25.5 16.703 -3.453 1 70.81 124 ASP A O 1
ATOM 961 N N . GLY A 1 125 ? 24.688 17.484 -1.511 1 78.19 125 GLY A N 1
ATOM 962 C CA . GLY A 1 125 ? 25.359 18.766 -1.617 1 78.19 125 GLY A CA 1
ATOM 963 C C . GLY A 1 125 ? 24.5 19.844 -2.254 1 78.19 125 GLY A C 1
ATOM 964 O O . GLY A 1 125 ? 24.844 21.016 -2.217 1 78.19 125 GLY A O 1
ATOM 965 N N . THR A 1 126 ? 23.344 19.453 -2.781 1 84.12 126 THR A N 1
ATOM 966 C CA . THR A 1 126 ? 22.469 20.422 -3.426 1 84.12 126 THR A CA 1
ATOM 967 C C . THR A 1 126 ? 21.766 21.297 -2.385 1 84.12 126 THR A C 1
ATOM 969 O O . THR A 1 126 ? 21.406 20.812 -1.307 1 84.12 126 THR A O 1
ATOM 972 N N . PRO A 1 127 ? 21.719 22.594 -2.732 1 86.31 127 PRO A N 1
ATOM 973 C CA . PRO A 1 127 ? 21.016 23.453 -1.789 1 86.31 127 PRO A CA 1
ATOM 974 C C . PRO A 1 127 ? 19.578 23.016 -1.541 1 86.31 127 PRO A C 1
ATOM 976 O O . PRO A 1 127 ? 18.906 22.531 -2.459 1 86.31 127 PRO A O 1
ATOM 979 N N . LEU A 1 128 ? 19.234 23.25 -0.329 1 87.94 128 LEU A N 1
ATOM 980 C CA . LEU A 1 128 ? 17.844 22.938 -0.002 1 87.94 128 LEU A CA 1
ATOM 981 C C . LEU A 1 128 ? 16.891 23.922 -0.673 1 87.94 128 LEU A C 1
ATOM 983 O O . LEU A 1 128 ? 17.188 25.109 -0.751 1 87.94 128 LEU A O 1
ATOM 987 N N . PRO A 1 129 ? 15.75 23.391 -1.118 1 90.56 129 PRO A N 1
ATOM 988 C CA . PRO A 1 129 ? 14.734 24.312 -1.659 1 90.56 129 PRO A CA 1
ATOM 989 C C . PRO A 1 129 ? 14.18 25.266 -0.607 1 90.56 129 PRO A C 1
ATOM 991 O O . PRO A 1 129 ? 14.523 25.156 0.574 1 90.56 129 PRO A O 1
ATOM 994 N N . LYS A 1 130 ? 13.422 26.25 -1.114 1 91 130 LYS A N 1
ATOM 995 C CA . LYS A 1 130 ? 12.773 27.203 -0.22 1 91 130 LYS A CA 1
ATOM 996 C C . LYS A 1 130 ? 11.977 26.484 0.864 1 91 130 LYS A C 1
ATOM 998 O O . LYS A 1 130 ? 11.312 25.484 0.593 1 91 130 LYS A O 1
ATOM 1003 N N . GLN A 1 131 ? 12.023 27.016 2.117 1 93.19 131 GLN A N 1
ATOM 1004 C CA . GLN A 1 131 ? 11.344 26.453 3.275 1 93.19 131 GLN A CA 1
ATOM 1005 C C . GLN A 1 131 ? 10.438 27.484 3.945 1 93.19 131 GLN A C 1
ATOM 1007 O O . GLN A 1 131 ? 10.422 28.656 3.551 1 93.19 131 GLN A O 1
ATOM 1012 N N . GLY A 1 132 ? 9.562 27.062 4.875 1 93.38 132 GLY A N 1
ATOM 1013 C CA . GLY A 1 132 ? 8.922 28 5.789 1 93.38 132 GLY A CA 1
ATOM 1014 C C . GLY A 1 132 ? 7.492 28.328 5.402 1 93.38 132 GLY A C 1
ATOM 1015 O O . GLY A 1 132 ? 6.922 29.312 5.879 1 93.38 132 GLY A O 1
ATOM 1016 N N . GLY A 1 133 ? 6.844 27.578 4.531 1 94.94 133 GLY A N 1
ATOM 1017 C CA . GLY A 1 133 ? 5.52 27.906 4.031 1 94.94 133 GLY A CA 1
ATOM 1018 C C . GLY A 1 133 ? 4.414 27.109 4.691 1 94.94 133 GLY A C 1
ATOM 1019 O O . GLY A 1 133 ? 3.287 27.062 4.195 1 94.94 133 GLY A O 1
ATOM 1020 N N . ALA A 1 134 ? 4.676 26.484 5.816 1 96.81 134 ALA A N 1
ATOM 1021 C CA . ALA A 1 134 ? 3.729 25.547 6.43 1 96.81 134 ALA A CA 1
ATOM 1022 C C . ALA A 1 134 ? 2.424 26.266 6.793 1 96.81 134 ALA A C 1
ATOM 1024 O O . ALA A 1 134 ? 1.337 25.719 6.582 1 96.81 134 ALA A O 1
ATOM 1025 N N . ASP A 1 135 ? 2.525 27.5 7.301 1 96.06 135 ASP A N 1
ATOM 1026 C CA . ASP A 1 135 ? 1.325 28.234 7.699 1 96.06 135 ASP A CA 1
ATOM 1027 C C . ASP A 1 135 ? 0.467 28.578 6.484 1 96.06 135 ASP A C 1
ATOM 1029 O O . ASP A 1 135 ? -0.759 28.453 6.527 1 96.06 135 ASP A O 1
ATOM 1033 N N . ALA A 1 136 ? 1.111 29.016 5.473 1 96.06 136 ALA A N 1
ATOM 1034 C CA . ALA A 1 136 ? 0.389 29.344 4.246 1 96.06 136 ALA A CA 1
ATOM 1035 C C . ALA A 1 136 ? -0.276 28.109 3.652 1 96.06 136 ALA A C 1
ATOM 1037 O O . ALA A 1 136 ? -1.403 28.172 3.158 1 96.06 136 ALA A O 1
ATOM 1038 N N . PHE A 1 137 ? 0.428 27.031 3.67 1 97.5 137 PHE A N 1
ATOM 1039 C CA . PHE A 1 137 ? -0.104 25.781 3.154 1 97.5 137 PHE A CA 1
ATOM 1040 C C . PHE A 1 137 ? -1.306 25.328 3.973 1 97.5 137 PHE A C 1
ATOM 1042 O O . PHE A 1 137 ? -2.326 24.922 3.414 1 97.5 137 PHE A O 1
ATOM 1049 N N . LEU A 1 138 ? -1.191 25.391 5.305 1 98 138 LEU A N 1
ATOM 1050 C CA . LEU A 1 138 ? -2.305 25.047 6.18 1 98 138 LEU A CA 1
ATOM 1051 C C . LEU A 1 138 ? -3.512 25.938 5.902 1 98 138 LEU A C 1
ATOM 1053 O O . LEU A 1 138 ? -4.648 25.469 5.895 1 98 138 LEU A O 1
ATOM 1057 N N . GLN A 1 139 ? -3.264 27.188 5.676 1 97 139 GLN A N 1
ATOM 1058 C CA . GLN A 1 139 ? -4.344 28.109 5.34 1 97 139 GLN A CA 1
ATOM 1059 C C . GLN A 1 139 ? -5.043 27.688 4.051 1 97 139 GLN A C 1
ATOM 1061 O O . GLN A 1 139 ? -6.27 27.75 3.961 1 97 139 GLN A O 1
ATOM 1066 N N . PHE A 1 140 ? -4.289 27.328 3.086 1 97.5 140 PHE A N 1
ATOM 1067 C CA . PHE A 1 140 ? -4.852 26.828 1.835 1 97.5 140 PHE A CA 1
ATOM 1068 C C . PHE A 1 140 ? -5.762 25.641 2.082 1 97.5 140 PHE A C 1
ATOM 1070 O O . PHE A 1 140 ? -6.883 25.578 1.575 1 97.5 140 PHE A O 1
ATOM 1077 N N . ILE A 1 141 ? -5.289 24.656 2.879 1 98.44 141 ILE A N 1
ATOM 1078 C CA . ILE A 1 141 ? -6.07 23.453 3.148 1 98.44 141 ILE A CA 1
ATOM 1079 C C . ILE A 1 141 ? -7.371 23.828 3.854 1 98.44 141 ILE A C 1
ATOM 1081 O O . ILE A 1 141 ? -8.453 23.406 3.439 1 98.44 141 ILE A O 1
ATOM 1085 N N . GLU A 1 142 ? -7.324 24.719 4.828 1 97.81 142 GLU A N 1
ATOM 1086 C CA . GLU A 1 142 ? -8.445 25 5.711 1 97.81 142 GLU A CA 1
ATOM 1087 C C . GLU A 1 142 ? -9.453 25.938 5.035 1 97.81 142 GLU A C 1
ATOM 1089 O O . GLU A 1 142 ? -10.664 25.781 5.223 1 97.81 142 GLU A O 1
ATOM 1094 N N . GLU A 1 143 ? -8.93 26.812 4.277 1 97.06 143 GLU A N 1
ATOM 1095 C CA . GLU A 1 143 ? -9.805 27.891 3.848 1 97.06 143 GLU A CA 1
ATOM 1096 C C . GLU A 1 143 ? -10.203 27.734 2.381 1 97.06 143 GLU A C 1
ATOM 1098 O O . GLU A 1 143 ? -11.141 28.391 1.913 1 97.06 143 GLU A O 1
ATOM 1103 N N . GLU A 1 144 ? -9.477 26.938 1.668 1 97.5 144 GLU A N 1
ATOM 1104 C CA . GLU A 1 144 ? -9.781 26.797 0.247 1 97.5 144 GLU A CA 1
ATOM 1105 C C . GLU A 1 144 ? -10.117 25.359 -0.109 1 97.5 144 GLU A C 1
ATOM 1107 O O . GLU A 1 144 ? -11.211 25.062 -0.588 1 97.5 144 GLU A O 1
ATOM 1112 N N . LEU A 1 145 ? -9.242 24.469 0.224 1 98.25 145 LEU A N 1
ATOM 1113 C CA . LEU A 1 145 ? -9.414 23.094 -0.2 1 98.25 145 LEU A CA 1
ATOM 1114 C C . LEU A 1 145 ? -10.602 22.453 0.507 1 98.25 145 LEU A C 1
ATOM 1116 O O . LEU A 1 145 ? -11.5 21.906 -0.145 1 98.25 145 LEU A O 1
ATOM 1120 N N . LYS A 1 146 ? -10.648 22.516 1.858 1 98.5 146 LYS A N 1
ATOM 1121 C CA . LYS A 1 146 ? -11.711 21.859 2.623 1 98.5 146 LYS A CA 1
ATOM 1122 C C . LYS A 1 146 ? -13.086 22.391 2.225 1 98.5 146 LYS A C 1
ATOM 1124 O O . LYS A 1 146 ? -14 21.625 1.951 1 98.5 146 LYS A O 1
ATOM 1129 N N . PRO A 1 147 ? -13.234 23.734 2.139 1 97.94 147 PRO A N 1
ATOM 1130 C CA . PRO A 1 147 ? -14.539 24.219 1.702 1 97.94 14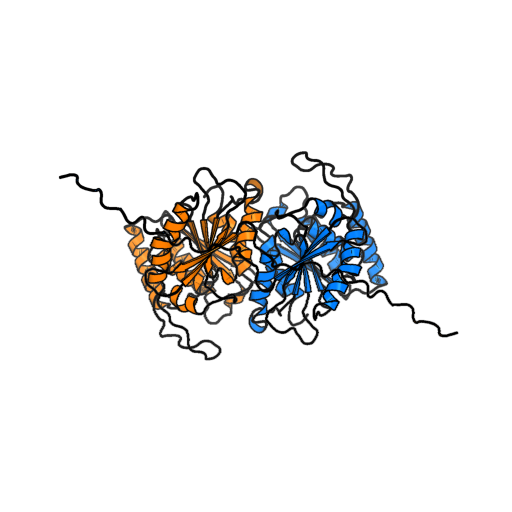7 PRO A CA 1
ATOM 1131 C C . PRO A 1 147 ? -14.922 23.734 0.309 1 97.94 147 PRO A C 1
ATOM 1133 O O . PRO A 1 147 ? -16.094 23.406 0.061 1 97.94 147 PRO A O 1
ATOM 1136 N N . ASP A 1 148 ? -13.977 23.656 -0.58 1 97.19 148 ASP A N 1
ATOM 1137 C CA . ASP A 1 148 ? -14.25 23.141 -1.915 1 97.19 148 ASP A CA 1
ATOM 1138 C C . ASP A 1 148 ? -14.703 21.688 -1.854 1 97.19 148 ASP A C 1
ATOM 1140 O O . ASP A 1 148 ? -15.664 21.297 -2.529 1 97.19 148 ASP A O 1
ATOM 1144 N N . MET A 1 149 ? -14.062 20.844 -1.071 1 98.12 149 MET A N 1
ATOM 1145 C CA . MET A 1 149 ? -14.438 19.438 -0.905 1 98.12 149 MET A CA 1
ATOM 1146 C C . MET A 1 149 ? -15.836 19.312 -0.313 1 98.12 149 MET A C 1
ATOM 1148 O O . MET A 1 149 ? -16.625 18.484 -0.749 1 98.12 149 MET A O 1
ATOM 1152 N N . GLU A 1 150 ? -16.141 20.125 0.658 1 96.75 150 GLU A N 1
ATOM 1153 C CA . GLU A 1 150 ? -17.438 20.094 1.337 1 96.75 150 GLU A CA 1
ATOM 1154 C C . GLU A 1 150 ? -18.562 20.438 0.379 1 96.75 150 GLU A C 1
ATOM 1156 O O . GLU A 1 150 ? -19.688 19.953 0.532 1 96.75 150 GLU A O 1
ATOM 1161 N N . GLN A 1 151 ? -18.234 21.297 -0.518 1 96.31 151 GLN A N 1
ATOM 1162 C CA . GLN A 1 151 ? -19.219 21.688 -1.507 1 96.31 151 GLN A CA 1
ATOM 1163 C C . GLN A 1 151 ? -19.469 20.578 -2.516 1 96.31 151 GLN A C 1
ATOM 1165 O O . GLN A 1 151 ? -20.594 20.375 -2.971 1 96.31 151 GLN A O 1
ATOM 1170 N N . GLN A 1 152 ? -18.5 19.828 -2.754 1 95.94 152 GLN A N 1
ATOM 1171 C CA . GLN A 1 152 ? -18.562 18.875 -3.857 1 95.94 152 GLN A CA 1
ATOM 1172 C C . GLN A 1 152 ? -19 17.5 -3.373 1 95.94 152 GLN A C 1
ATOM 1174 O O . GLN A 1 152 ? -19.547 16.703 -4.141 1 95.94 152 GLN A O 1
ATOM 1179 N N . PHE A 1 153 ? -18.719 17.156 -2.133 1 97.19 153 PHE A N 1
ATOM 1180 C CA . PHE A 1 153 ? -18.891 15.789 -1.668 1 97.19 153 PHE A CA 1
ATOM 1181 C C . PHE A 1 153 ? -19.656 15.766 -0.348 1 97.19 153 PHE A C 1
ATOM 1183 O O . PHE A 1 153 ? -19.641 16.734 0.404 1 97.19 153 PHE A O 1
ATOM 1190 N N . ASN A 1 154 ? -20.344 14.648 -0.078 1 97.12 154 ASN A N 1
ATOM 1191 C CA . ASN A 1 154 ? -20.984 14.406 1.208 1 97.12 154 ASN A CA 1
ATOM 1192 C C . ASN A 1 154 ? -19.984 13.914 2.252 1 97.12 154 ASN A C 1
ATOM 1194 O O . ASN A 1 154 ? -19.766 12.711 2.385 1 97.12 154 ASN A O 1
ATOM 1198 N N . ILE A 1 155 ? -19.469 14.812 2.945 1 97 155 ILE A N 1
ATOM 1199 C CA . ILE A 1 155 ? -18.391 14.445 3.861 1 97 155 ILE A CA 1
ATOM 1200 C C . ILE A 1 155 ? -18.844 14.68 5.301 1 97 155 ILE A C 1
ATOM 1202 O O . ILE A 1 155 ? -19.719 15.492 5.559 1 97 155 ILE A O 1
ATOM 1206 N N . ASP A 1 156 ? -18.375 13.914 6.188 1 96.56 156 ASP A N 1
ATOM 1207 C CA . ASP A 1 156 ? -18.453 14.156 7.625 1 96.56 156 ASP A CA 1
ATOM 1208 C C . ASP A 1 156 ? -17.328 15.055 8.102 1 96.56 156 ASP A C 1
ATOM 1210 O O . ASP A 1 156 ? -16.172 14.609 8.219 1 96.56 156 ASP A O 1
ATOM 1214 N N . ARG A 1 157 ? -17.562 16.25 8.438 1 94.69 157 ARG A N 1
ATOM 1215 C CA . ARG A 1 157 ? -16.547 17.234 8.797 1 94.69 157 ARG A CA 1
ATOM 1216 C C . ARG A 1 157 ? -15.883 16.875 10.117 1 94.69 157 ARG A C 1
ATOM 1218 O O . ARG A 1 157 ? -14.789 17.359 10.422 1 94.69 157 ARG A O 1
ATOM 1225 N N . SER A 1 158 ? -16.547 16.078 10.852 1 94.06 158 SER A N 1
ATOM 1226 C CA . SER A 1 158 ? -16.016 15.703 12.156 1 94.06 158 SER A CA 1
ATOM 1227 C C . SER A 1 158 ? -15.133 14.461 12.055 1 94.06 158 SER A C 1
ATOM 1229 O O . SER A 1 158 ? -14.602 13.992 13.062 1 94.06 158 SER A O 1
ATOM 1231 N N . ARG A 1 159 ? -14.914 13.961 10.852 1 96 159 ARG A N 1
ATOM 1232 C CA . ARG A 1 159 ? -14.078 12.781 10.633 1 96 159 ARG A CA 1
ATOM 1233 C C . ARG A 1 159 ? -13.055 13.031 9.531 1 96 159 ARG A C 1
ATOM 1235 O O . ARG A 1 159 ? -13.016 12.297 8.539 1 96 159 ARG A O 1
ATOM 1242 N N . GLN A 1 160 ? -12.273 14.016 9.758 1 98 160 GLN A N 1
ATOM 1243 C CA . GLN A 1 160 ? -11.234 14.383 8.805 1 98 160 GLN A CA 1
ATOM 1244 C C . GLN A 1 160 ? -9.844 14.047 9.344 1 98 160 GLN A C 1
ATOM 1246 O O . GLN A 1 160 ? -9.516 14.414 10.477 1 98 160 GLN A O 1
ATOM 1251 N N . ALA A 1 161 ? -9.141 13.344 8.578 1 98.81 161 ALA A N 1
ATOM 1252 C CA . ALA A 1 161 ? -7.777 12.945 8.922 1 98.81 161 ALA A CA 1
ATOM 1253 C C . ALA A 1 161 ? -6.762 13.625 8.016 1 98.81 161 ALA A C 1
ATOM 1255 O O . ALA A 1 161 ? -7.062 13.945 6.863 1 98.81 161 ALA A O 1
ATOM 1256 N N . ILE A 1 162 ? -5.602 13.914 8.508 1 98.94 162 ILE A N 1
ATOM 1257 C CA . ILE A 1 162 ? -4.453 14.312 7.695 1 98.94 162 ILE A CA 1
ATOM 1258 C C . ILE A 1 162 ? -3.332 13.289 7.852 1 98.94 162 ILE A C 1
ATOM 1260 O O . ILE A 1 162 ? -3.006 12.883 8.969 1 98.94 162 ILE A O 1
ATOM 1264 N N . PHE A 1 163 ? -2.848 12.805 6.766 1 98.94 163 PHE A N 1
ATOM 1265 C CA . PHE A 1 163 ? -1.754 11.844 6.711 1 98.94 163 PHE A CA 1
ATOM 1266 C C . PHE A 1 163 ? -0.524 12.453 6.051 1 98.94 163 PHE A C 1
ATOM 1268 O O . PHE A 1 163 ? -0.606 12.977 4.938 1 98.94 163 PHE A O 1
ATOM 1275 N N . GLY A 1 164 ? 0.596 12.359 6.699 1 98.94 164 GLY A N 1
ATOM 1276 C CA . GLY A 1 164 ? 1.865 12.812 6.152 1 98.94 164 GLY A CA 1
ATOM 1277 C C . GLY A 1 164 ? 3.035 11.93 6.555 1 98.94 164 GLY A C 1
ATOM 1278 O O . GLY A 1 164 ? 3.023 11.328 7.629 1 98.94 164 GLY A O 1
ATOM 1279 N N . HIS A 1 165 ? 4.027 11.898 5.734 1 98.75 165 HIS A N 1
ATOM 1280 C CA . HIS A 1 165 ? 5.223 11.086 5.93 1 98.75 165 HIS A CA 1
ATOM 1281 C C . HIS A 1 165 ? 6.488 11.93 5.809 1 98.75 165 HIS A C 1
ATOM 1283 O O . HIS A 1 165 ? 6.574 12.805 4.945 1 98.75 165 HIS A O 1
ATOM 1289 N N . SER A 1 166 ? 7.543 11.648 6.676 1 97.69 166 SER A N 1
ATOM 1290 C CA . SER A 1 166 ? 8.805 12.383 6.645 1 97.69 166 SER A CA 1
ATOM 1291 C C . SER A 1 166 ? 8.578 13.875 6.867 1 97.69 166 SER A C 1
ATOM 1293 O O . SER A 1 166 ? 8 14.281 7.879 1 97.69 166 SER A O 1
ATOM 1295 N N . LEU A 1 167 ? 8.898 14.75 5.891 1 97.12 167 LEU A N 1
ATOM 1296 C CA . LEU A 1 167 ? 8.586 16.172 6.012 1 97.12 167 LEU A CA 1
ATOM 1297 C C . LEU A 1 167 ? 7.082 16.391 6.109 1 97.12 167 LEU A C 1
ATOM 1299 O O . LEU A 1 167 ? 6.629 17.297 6.809 1 97.12 167 LEU A O 1
ATOM 1303 N N . GLY A 1 168 ? 6.293 15.5 5.434 1 98.69 168 GLY A N 1
ATOM 1304 C CA . GLY A 1 168 ? 4.848 15.555 5.59 1 98.69 168 GLY A CA 1
ATOM 1305 C C . GLY A 1 168 ? 4.395 15.266 7.008 1 98.69 168 GLY A C 1
ATOM 1306 O O . GLY A 1 168 ? 3.418 15.859 7.484 1 98.69 168 GLY A O 1
ATOM 1307 N N . GLY A 1 169 ? 5.105 14.344 7.656 1 98.81 169 GLY A N 1
ATOM 1308 C CA . GLY A 1 169 ? 4.836 14.078 9.062 1 98.81 169 GLY A CA 1
ATOM 1309 C C . GLY A 1 169 ? 5.148 15.266 9.961 1 98.81 169 GLY A C 1
ATOM 1310 O O . GLY A 1 169 ? 4.434 15.516 10.93 1 98.81 169 GLY A O 1
ATOM 1311 N N . LEU A 1 170 ? 6.191 15.984 9.641 1 98.12 170 LEU A N 1
ATOM 1312 C CA . LEU A 1 170 ? 6.52 17.219 10.352 1 98.12 170 LEU A CA 1
ATOM 1313 C C . LEU A 1 170 ? 5.379 18.234 10.25 1 98.12 170 LEU A C 1
ATOM 1315 O O . LEU A 1 170 ? 4.973 18.812 11.25 1 98.12 170 LEU A O 1
ATOM 1319 N N . PHE A 1 171 ? 4.887 18.375 9.086 1 98.69 171 PHE A N 1
ATOM 1320 C CA . PHE A 1 171 ? 3.785 19.297 8.852 1 98.69 171 PHE A CA 1
ATOM 1321 C C . PHE A 1 171 ? 2.555 18.891 9.656 1 98.69 171 PHE A C 1
ATOM 1323 O O . PHE A 1 171 ? 1.855 19.734 10.211 1 98.69 171 PHE A O 1
ATOM 1330 N N . VAL A 1 172 ? 2.27 17.594 9.68 1 98.94 172 VAL A N 1
ATOM 1331 C CA . VAL A 1 172 ? 1.131 17.094 10.438 1 98.94 172 VAL A CA 1
ATOM 1332 C C . VAL A 1 172 ? 1.25 17.5 11.898 1 98.94 172 VAL A C 1
ATOM 1334 O O . VAL A 1 172 ? 0.286 17.984 12.492 1 98.94 172 VAL A O 1
ATOM 1337 N N . LEU A 1 173 ? 2.391 17.359 12.477 1 98.75 173 LEU A N 1
ATOM 1338 C CA . LEU A 1 173 ? 2.586 17.719 13.883 1 98.75 173 LEU A CA 1
ATOM 1339 C C . LEU A 1 173 ? 2.555 19.234 14.07 1 98.75 173 LEU A C 1
ATOM 1341 O O . LEU A 1 173 ? 2.018 19.734 15.062 1 98.75 173 LEU A O 1
ATOM 1345 N N . HIS A 1 174 ? 3.115 19.953 13.125 1 98.5 174 HIS A N 1
ATOM 1346 C CA . HIS A 1 174 ? 2.971 21.406 13.133 1 98.5 174 HIS A CA 1
ATOM 1347 C C . HIS A 1 174 ? 1.501 21.812 13.18 1 98.5 174 HIS A C 1
ATOM 1349 O O . HIS A 1 174 ? 1.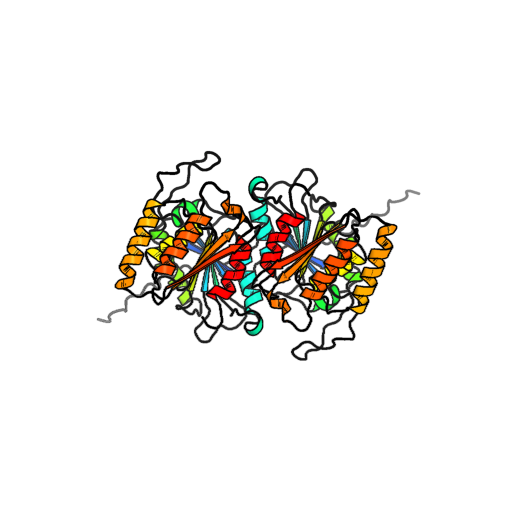118 22.672 13.969 1 98.5 174 HIS A O 1
ATOM 1355 N N . THR A 1 175 ? 0.708 21.203 12.344 1 98.81 175 THR A N 1
ATOM 1356 C CA . THR A 1 175 ? -0.722 21.484 12.281 1 98.81 175 THR A CA 1
ATOM 1357 C C . THR A 1 175 ? -1.397 21.156 13.609 1 98.81 175 THR A C 1
ATOM 1359 O O . THR A 1 175 ? -2.193 21.953 14.117 1 98.81 175 THR A O 1
ATOM 1362 N N . LEU A 1 176 ? -1.072 20 14.195 1 98.69 176 LEU A N 1
ATOM 1363 C CA . LEU A 1 176 ? -1.613 19.625 15.5 1 98.69 176 LEU A CA 1
ATOM 1364 C C . LEU A 1 176 ? -1.333 20.703 16.531 1 98.69 176 LEU A C 1
ATOM 1366 O O . LEU A 1 176 ? -2.232 21.094 17.281 1 98.69 176 LEU A O 1
ATOM 1370 N N . PHE A 1 177 ? -0.131 21.188 16.547 1 98.12 177 PHE A N 1
ATOM 1371 C CA . PHE A 1 177 ? 0.296 22.109 17.609 1 98.12 177 PHE A CA 1
ATOM 1372 C C . PHE A 1 177 ? -0.275 23.5 17.375 1 98.12 177 PHE A C 1
ATOM 1374 O O . PHE A 1 177 ? -0.589 24.203 18.344 1 98.12 177 PHE A O 1
ATOM 1381 N N . THR A 1 178 ? -0.467 23.906 16.172 1 97.69 178 THR A N 1
ATOM 1382 C CA . THR A 1 178 ? -0.792 25.297 15.906 1 97.69 178 THR A CA 1
ATOM 1383 C C . THR A 1 178 ? -2.287 25.469 15.648 1 97.69 178 THR A C 1
ATOM 1385 O O . THR A 1 178 ? -2.85 26.531 15.898 1 97.69 178 THR A O 1
ATOM 1388 N N . LYS A 1 179 ? -2.883 24.422 15.102 1 97.62 179 LYS A N 1
ATOM 1389 C CA . LYS A 1 179 ? -4.309 24.469 14.797 1 97.62 179 LYS A CA 1
ATOM 1390 C C . LYS A 1 179 ? -4.965 23.109 15.031 1 97.62 179 LYS A C 1
ATOM 1392 O O . LYS A 1 179 ? -5.484 22.5 14.102 1 97.62 179 LYS A O 1
ATOM 1397 N N . PRO A 1 180 ? -5.047 22.703 16.297 1 97.44 180 PRO A N 1
ATOM 1398 C CA . PRO A 1 180 ? -5.488 21.344 16.609 1 97.44 180 PRO A CA 1
ATOM 1399 C C . PRO A 1 180 ? -6.922 21.078 16.172 1 97.44 180 PRO A C 1
ATOM 1401 O O . PRO A 1 180 ? -7.324 19.922 16.047 1 97.44 180 PRO A O 1
ATOM 1404 N N . ASP A 1 181 ? -7.699 22.094 15.844 1 96.25 181 ASP A N 1
ATOM 1405 C CA . ASP A 1 181 ? -9.094 21.891 15.469 1 96.25 181 ASP A CA 1
ATOM 1406 C C . ASP A 1 181 ? -9.234 21.672 13.961 1 96.25 181 ASP A C 1
ATOM 1408 O O . ASP A 1 181 ? -10.328 21.438 13.461 1 96.25 181 ASP A O 1
ATOM 1412 N N . ALA A 1 182 ? -8.117 21.734 13.273 1 98 182 ALA A N 1
ATOM 1413 C CA . ALA A 1 182 ? -8.156 21.625 11.82 1 98 182 ALA A CA 1
ATOM 1414 C C . ALA A 1 182 ? -8.555 20.219 11.391 1 98 182 ALA A C 1
ATOM 1416 O O . ALA A 1 182 ? -9.211 20.031 10.367 1 98 182 ALA A O 1
ATOM 1417 N N . PHE A 1 183 ? -8.195 19.219 12.133 1 98.5 183 PHE A N 1
ATOM 1418 C CA . PHE A 1 183 ? -8.531 17.812 11.875 1 98.5 183 PHE A CA 1
ATOM 1419 C C . PHE A 1 183 ? -8.859 17.094 13.172 1 98.5 183 PHE A C 1
ATOM 1421 O O . PHE A 1 183 ? -8.586 17.609 14.258 1 98.5 183 PHE A O 1
ATOM 1428 N N . HIS A 1 184 ? -9.438 15.922 13.039 1 97.94 184 HIS A N 1
ATOM 1429 C CA . HIS A 1 184 ? -9.711 15.07 14.188 1 97.94 184 HIS A CA 1
ATOM 1430 C C . HIS A 1 184 ? -8.664 13.977 14.328 1 97.94 184 HIS A C 1
ATOM 1432 O O . HIS A 1 184 ? -8.367 13.523 15.43 1 97.94 184 HIS A O 1
ATOM 1438 N N . TYR A 1 185 ? -8.164 13.531 13.211 1 98.56 185 TYR A N 1
ATOM 1439 C CA . TYR A 1 185 ? -7.16 12.469 13.188 1 98.56 185 TYR A CA 1
ATOM 1440 C C . TYR A 1 185 ? -5.863 12.953 12.555 1 98.56 185 TYR A C 1
ATOM 1442 O O . TYR A 1 185 ? -5.859 13.453 11.43 1 98.56 185 TYR A O 1
ATOM 1450 N N . TYR A 1 186 ? -4.77 12.812 13.281 1 98.88 186 TYR A N 1
ATOM 1451 C CA . TYR A 1 186 ? -3.436 13.219 12.844 1 98.88 186 TYR A CA 1
ATOM 1452 C C . TYR A 1 186 ? -2.516 12.008 12.727 1 98.88 186 TYR A C 1
ATOM 1454 O O . TYR A 1 186 ? -2.215 11.344 13.719 1 98.88 186 TYR A O 1
ATOM 1462 N N . ILE A 1 187 ? -2.092 11.719 11.523 1 98.94 187 ILE A N 1
ATOM 1463 C CA . ILE A 1 187 ? -1.198 10.594 11.297 1 98.94 187 ILE A CA 1
ATOM 1464 C C . ILE A 1 187 ? 0.148 11.094 10.773 1 98.94 187 ILE A C 1
ATOM 1466 O O . ILE A 1 187 ? 0.243 11.586 9.648 1 98.94 187 ILE A O 1
ATOM 1470 N N . ALA A 1 188 ? 1.117 10.977 11.57 1 98.94 188 ALA A N 1
ATOM 1471 C CA . ALA A 1 188 ? 2.482 11.352 11.211 1 98.94 188 ALA A CA 1
ATOM 1472 C C . ALA A 1 188 ? 3.365 10.125 11.039 1 98.94 188 ALA A C 1
ATOM 1474 O O . ALA A 1 188 ? 3.764 9.492 12.023 1 98.94 188 ALA A O 1
ATOM 1475 N N . GLY A 1 189 ? 3.678 9.805 9.82 1 98.81 189 GLY A N 1
ATOM 1476 C CA . GLY A 1 189 ? 4.57 8.695 9.523 1 98.81 189 GLY A CA 1
ATOM 1477 C C . GLY A 1 189 ? 6.027 9.109 9.43 1 98.81 189 GLY A C 1
ATOM 1478 O O . GLY A 1 189 ? 6.383 9.961 8.617 1 98.81 189 GLY A O 1
ATOM 1479 N N . SER A 1 190 ? 6.828 8.484 10.234 1 98.5 190 SER A N 1
ATOM 1480 C CA . SER A 1 190 ? 8.258 8.766 10.25 1 98.5 190 SER A CA 1
ATOM 1481 C C . SER A 1 190 ? 8.531 10.266 10.156 1 98.5 190 SER A C 1
ATOM 1483 O O . SER A 1 190 ? 9.32 10.703 9.312 1 98.5 190 SER A O 1
ATOM 1485 N N . PRO A 1 191 ? 7.941 11 11.023 1 98.44 191 PRO A N 1
ATOM 1486 C CA . PRO A 1 191 ? 8.086 12.461 10.922 1 98.44 191 PRO A CA 1
ATOM 1487 C C . PRO A 1 191 ? 9.539 12.914 11.055 1 98.44 191 PRO A C 1
ATOM 1489 O O . PRO A 1 191 ? 10.289 12.367 11.867 1 98.44 191 PRO A O 1
ATOM 1492 N N . SER A 1 192 ? 9.891 13.867 10.297 1 95.81 192 SER A N 1
ATOM 1493 C CA . SER A 1 192 ? 11.234 14.438 10.32 1 95.81 192 SER A CA 1
ATOM 1494 C C . SER A 1 192 ? 11.406 15.398 11.492 1 95.81 192 SER A C 1
ATOM 1496 O O . SER A 1 192 ? 11.617 16.594 11.297 1 95.81 192 SER A O 1
ATOM 1498 N N . LEU A 1 193 ? 11.508 14.914 12.641 1 94.5 193 LEU A N 1
ATOM 1499 C CA . LEU A 1 193 ? 11.477 15.703 13.867 1 94.5 193 LEU A CA 1
ATOM 1500 C C . LEU A 1 193 ? 12.82 16.375 14.109 1 94.5 193 LEU A C 1
ATOM 1502 O O . LEU A 1 193 ? 12.922 17.281 14.938 1 94.5 193 LEU A O 1
ATOM 1506 N N . HIS A 1 194 ? 13.852 15.922 13.406 1 88.81 194 HIS A N 1
ATOM 1507 C CA . HIS A 1 194 ? 15.148 16.578 13.484 1 88.81 194 HIS A CA 1
ATOM 1508 C C . HIS A 1 194 ? 15.125 17.938 12.797 1 88.81 194 HIS A C 1
ATOM 1510 O O . HIS A 1 194 ? 16.016 18.766 13.016 1 88.81 194 HIS A O 1
ATOM 1516 N N . TRP A 1 195 ? 14.133 18.047 11.984 1 85.38 195 TRP A N 1
ATOM 1517 C CA . TRP A 1 195 ? 13.977 19.297 11.242 1 85.38 195 TRP A CA 1
ATOM 1518 C C . TRP A 1 195 ? 13.297 20.359 12.094 1 85.38 195 TRP A C 1
ATOM 1520 O O . TRP A 1 195 ? 12.297 20.078 12.758 1 85.38 195 TRP A O 1
ATOM 1530 N N . ASN A 1 196 ? 13.844 21.609 12.164 1 88.12 196 ASN A N 1
ATOM 1531 C CA . ASN A 1 196 ? 13.234 22.719 12.883 1 88.12 196 ASN A CA 1
ATOM 1532 C C . ASN A 1 196 ? 12.961 22.375 14.344 1 88.12 196 ASN A C 1
ATOM 1534 O O . ASN A 1 196 ? 11.891 22.672 14.867 1 88.12 196 ASN A O 1
ATOM 1538 N N . GLN A 1 197 ? 13.844 21.766 14.969 1 89.69 197 GLN A N 1
ATOM 1539 C CA . GLN A 1 197 ? 13.625 21.203 16.297 1 89.69 197 GLN A CA 1
ATOM 1540 C C . GLN A 1 197 ? 13.203 22.281 17.281 1 89.69 197 GLN A C 1
ATOM 1542 O O . GLN A 1 197 ? 12.227 22.094 18.016 1 89.69 197 GLN A O 1
ATOM 1547 N N . LYS A 1 198 ? 13.867 23.391 17.297 1 90.25 198 LYS A N 1
ATOM 1548 C CA . LYS A 1 198 ? 13.57 24.453 18.25 1 90.25 198 LYS A CA 1
ATOM 1549 C C . LYS A 1 198 ? 12.18 25.016 18.031 1 90.25 198 LYS A C 1
ATOM 1551 O O . LYS A 1 198 ? 11.438 25.25 18.984 1 90.25 198 LYS A O 1
ATOM 1556 N N . VAL A 1 199 ? 11.852 25.219 16.812 1 93.69 199 VAL A N 1
ATOM 1557 C CA . VAL A 1 199 ? 10.539 25.766 16.469 1 93.69 199 VAL A CA 1
ATOM 1558 C C . VAL A 1 199 ? 9.453 24.781 16.891 1 93.69 199 VAL A C 1
ATOM 1560 O O . VAL A 1 199 ? 8.469 25.188 17.516 1 93.69 199 VAL A O 1
ATOM 1563 N N . MET A 1 200 ? 9.641 23.547 16.625 1 94.94 200 MET A N 1
ATOM 1564 C CA . MET A 1 200 ? 8.648 22.516 16.938 1 94.94 200 MET A CA 1
ATOM 1565 C C . MET A 1 200 ? 8.492 22.359 18.438 1 94.94 200 MET A C 1
ATOM 1567 O O . MET A 1 200 ? 7.383 22.156 18.938 1 94.94 200 MET A O 1
ATOM 1571 N N . GLN A 1 201 ? 9.586 22.453 19.141 1 95 201 GLN A N 1
ATOM 1572 C CA . GLN A 1 201 ? 9.523 22.375 20.594 1 95 201 GLN A CA 1
ATOM 1573 C C . GLN A 1 201 ? 8.727 23.531 21.172 1 95 201 GLN A C 1
ATOM 1575 O O . GLN A 1 201 ? 7.93 23.344 22.094 1 95 201 GLN A O 1
ATOM 1580 N N . ALA A 1 202 ? 8.945 24.688 20.641 1 96.12 202 ALA A N 1
ATOM 1581 C CA . ALA A 1 202 ? 8.195 25.859 21.094 1 96.12 202 ALA A CA 1
ATOM 1582 C C . ALA A 1 202 ? 6.707 25.703 20.797 1 96.12 202 ALA A C 1
ATOM 1584 O O . ALA A 1 202 ? 5.863 26.031 21.625 1 96.12 202 ALA A O 1
ATOM 1585 N N . GLU A 1 203 ? 6.387 25.219 19.656 1 96.94 203 GLU A N 1
ATOM 1586 C CA . GLU A 1 203 ? 4.992 25 19.281 1 96.94 203 GLU A CA 1
ATOM 1587 C C . GLU A 1 203 ? 4.34 23.953 20.188 1 96.94 203 GLU A C 1
ATOM 1589 O O . GLU A 1 203 ? 3.184 24.109 20.594 1 96.94 203 GLU A O 1
ATOM 1594 N N . GLU A 1 204 ? 5.055 22.891 20.469 1 97.5 204 GLU A N 1
ATOM 1595 C CA . GLU A 1 204 ? 4.547 21.875 21.391 1 97.5 204 GLU A CA 1
ATOM 1596 C C . GLU A 1 204 ? 4.207 22.469 22.75 1 97.5 204 GLU A C 1
ATOM 1598 O O . GLU A 1 204 ? 3.141 22.203 23.297 1 97.5 204 GLU A O 1
ATOM 1603 N N . GLN A 1 205 ? 5.109 23.281 23.219 1 96.69 205 GLN A N 1
ATOM 1604 C CA . GLN A 1 205 ? 4.895 23.891 24.531 1 96.69 205 GLN A CA 1
ATOM 1605 C C . GLN A 1 205 ? 3.67 24.812 24.5 1 96.69 205 GLN A C 1
ATOM 1607 O O . GLN A 1 205 ? 2.875 24.812 25.453 1 96.69 205 GLN A O 1
ATOM 1612 N N . GLU A 1 206 ? 3.576 25.578 23.484 1 97 206 GLU A N 1
ATOM 1613 C CA . GLU A 1 206 ? 2.41 26.453 23.359 1 97 206 GLU A CA 1
ATOM 1614 C C . GLU A 1 206 ? 1.121 25.641 23.281 1 97 206 GLU A C 1
ATOM 1616 O O . GLU A 1 206 ? 0.107 26.016 23.875 1 97 206 GLU A O 1
ATOM 1621 N N . PHE A 1 207 ? 1.161 24.562 22.562 1 97.44 207 PHE A N 1
ATOM 1622 C CA . PHE A 1 207 ? 0.022 23.656 22.438 1 97.44 207 PHE A CA 1
ATOM 1623 C C . PHE A 1 207 ? -0.385 23.125 23.797 1 97.44 207 PHE A C 1
ATOM 1625 O O . PHE A 1 207 ? -1.559 23.172 24.172 1 97.44 207 PHE A O 1
ATOM 1632 N N . ILE A 1 208 ? 0.574 22.656 24.578 1 96 208 ILE A N 1
ATOM 1633 C CA . ILE A 1 208 ? 0.328 22.062 25.891 1 96 208 ILE A CA 1
ATOM 1634 C C . ILE A 1 208 ? -0.268 23.109 26.828 1 96 208 ILE A C 1
ATOM 1636 O O . ILE A 1 208 ? -1.252 22.844 27.516 1 96 208 ILE A O 1
ATOM 1640 N N . THR A 1 209 ? 0.301 24.281 26.75 1 94.88 209 THR A N 1
ATOM 1641 C CA . THR A 1 209 ? -0.191 25.359 27.594 1 94.88 209 THR A CA 1
ATOM 1642 C C . THR A 1 209 ? -1.624 25.734 27.219 1 94.88 209 THR A C 1
ATOM 1644 O O . THR A 1 209 ? -2.432 26.062 28.094 1 94.88 209 THR A O 1
ATOM 1647 N N . GLY A 1 210 ? -1.908 25.641 26.016 1 94.38 210 GLY A N 1
ATOM 1648 C CA . GLY A 1 210 ? -3.223 26.016 25.5 1 94.38 210 GLY A CA 1
ATOM 1649 C C . GLY A 1 210 ? -4.289 24.984 25.828 1 94.38 210 GLY A C 1
ATOM 1650 O O . GLY A 1 210 ? -5.484 25.297 25.812 1 94.38 210 GLY A O 1
ATOM 1651 N N . LEU A 1 211 ? -3.914 23.75 26.109 1 93.25 211 LEU A N 1
ATOM 1652 C CA . LEU A 1 211 ? -4.859 22.672 26.359 1 93.25 211 LEU A CA 1
ATOM 1653 C C . LEU A 1 211 ? -5.695 22.938 27.594 1 93.25 211 LEU A C 1
ATOM 1655 O O . LEU A 1 211 ? -6.816 22.438 27.719 1 93.25 211 LEU A O 1
ATOM 1659 N N . GLU A 1 212 ? -5.211 23.656 28.453 1 86.88 212 GLU A N 1
ATOM 1660 C CA . GLU A 1 212 ? -5.93 24.016 29.672 1 86.88 212 GLU A CA 1
ATOM 1661 C C . GLU A 1 212 ? -7.078 24.969 29.391 1 86.88 212 GLU A C 1
ATOM 1663 O O . GLU A 1 212 ? -8.117 24.922 30.047 1 86.88 212 GLU A O 1
ATOM 1668 N N . GLN A 1 213 ? -6.918 25.734 28.406 1 90.31 213 GLN A N 1
ATOM 1669 C CA . GLN A 1 213 ? -7.895 26.766 28.109 1 90.31 213 GLN A CA 1
ATOM 1670 C C . GLN A 1 213 ? -8.875 26.312 27.031 1 90.31 213 GLN A C 1
ATOM 1672 O O . GLN A 1 213 ? -10.031 26.734 27.031 1 90.31 213 GLN A O 1
ATOM 1677 N N . LYS A 1 214 ? -8.383 25.562 26.141 1 90.94 214 LYS A N 1
ATOM 1678 C CA . LYS A 1 214 ? -9.18 25.109 25 1 90.94 214 LYS A CA 1
ATOM 1679 C C . LYS A 1 214 ? -9.117 23.594 24.844 1 90.94 214 LYS A C 1
ATOM 1681 O O . LYS A 1 214 ? -8.109 23.062 24.375 1 90.94 214 LYS A O 1
ATOM 1686 N N . PRO A 1 215 ? -10.234 22.969 25.203 1 88.25 215 PRO A N 1
ATOM 1687 C CA . PRO A 1 215 ? -10.25 21.516 25.031 1 88.25 215 PRO A CA 1
ATOM 1688 C C . PRO A 1 215 ? -10.133 21.094 23.562 1 88.25 215 PRO A C 1
ATOM 1690 O O . PRO A 1 215 ? -10.586 21.828 22.672 1 88.25 215 PRO A O 1
ATOM 1693 N N . VAL A 1 216 ? -9.422 20.031 23.328 1 94.5 216 VAL A N 1
ATOM 1694 C CA . VAL A 1 216 ? -9.281 19.484 21.969 1 94.5 216 VAL A CA 1
ATOM 1695 C C . VAL A 1 216 ? -9.953 18.109 21.906 1 94.5 216 VAL A C 1
ATOM 1697 O O . VAL A 1 216 ? -10.305 17.531 22.938 1 94.5 216 VAL A O 1
ATOM 1700 N N . ASN A 1 217 ? -10.32 17.672 20.75 1 95.75 217 ASN A N 1
ATOM 1701 C CA . ASN A 1 217 ? -10.781 16.328 20.438 1 95.75 217 ASN A CA 1
ATOM 1702 C C . ASN A 1 217 ? -10.039 15.742 19.234 1 95.75 217 ASN A C 1
ATOM 1704 O O . ASN A 1 217 ? -10.531 15.797 18.109 1 95.75 217 ASN A O 1
ATOM 1708 N N . VAL A 1 218 ? -8.852 15.211 19.562 1 97.81 218 VAL A N 1
ATOM 1709 C CA . VAL A 1 218 ? -7.977 14.766 18.484 1 97.81 218 VAL A CA 1
ATOM 1710 C C . VAL A 1 218 ? -7.387 13.398 18.812 1 97.81 218 VAL A C 1
ATOM 1712 O O . VAL A 1 218 ? -7.156 13.086 19.984 1 97.81 218 VAL A O 1
ATOM 1715 N N . LYS A 1 219 ? -7.242 12.586 17.859 1 98.12 219 LYS A N 1
ATOM 1716 C CA . LYS A 1 219 ? -6.5 11.328 17.906 1 98.12 219 LYS A CA 1
ATOM 1717 C C . LYS A 1 219 ? -5.234 11.406 17.047 1 98.12 219 LYS A C 1
ATOM 1719 O O . LYS A 1 219 ? -5.289 11.773 15.875 1 98.12 219 LYS A O 1
ATOM 1724 N N . VAL A 1 220 ? -4.125 11.102 17.688 1 98.75 220 VAL A N 1
ATOM 1725 C CA . VAL A 1 220 ? -2.818 11.258 17.047 1 98.75 220 VAL A CA 1
ATOM 1726 C C . VAL A 1 220 ? -2.111 9.906 16.984 1 98.75 220 VAL A C 1
ATOM 1728 O O . VAL A 1 220 ? -2.102 9.156 17.969 1 98.75 220 VAL A O 1
ATOM 1731 N N . TRP A 1 221 ? -1.614 9.578 15.844 1 98.81 221 TRP A N 1
ATOM 1732 C CA . TRP A 1 221 ? -0.817 8.367 15.688 1 98.81 221 TRP A CA 1
ATOM 1733 C C . TRP A 1 221 ? 0.502 8.672 14.984 1 98.81 221 TRP A C 1
ATOM 1735 O O . TRP A 1 221 ? 0.516 9.266 13.906 1 98.81 221 TRP A O 1
ATOM 1745 N N . ILE A 1 222 ? 1.58 8.32 15.648 1 98.88 222 ILE A N 1
ATOM 1746 C CA . ILE A 1 222 ? 2.914 8.406 15.062 1 98.88 222 ILE A CA 1
ATOM 1747 C C . ILE A 1 222 ? 3.443 7 14.781 1 98.88 222 ILE A C 1
ATOM 1749 O O . ILE A 1 222 ? 3.506 6.16 15.68 1 98.88 222 ILE A O 1
ATOM 1753 N N . GLY A 1 223 ? 3.742 6.715 13.562 1 98.69 223 GLY A N 1
ATOM 1754 C CA . GLY A 1 223 ? 4.324 5.441 13.164 1 98.69 223 GLY A CA 1
ATOM 1755 C C . GLY A 1 223 ? 5.719 5.582 12.586 1 98.69 223 GLY A C 1
ATOM 1756 O O . GLY A 1 223 ? 6.004 6.531 11.852 1 98.69 223 GLY A O 1
ATOM 1757 N N . MET A 1 224 ? 6.613 4.641 12.914 1 98.56 224 MET A N 1
ATOM 1758 C CA . MET A 1 224 ? 8.008 4.656 12.477 1 98.56 224 MET A CA 1
ATOM 1759 C C . MET A 1 224 ? 8.43 3.283 11.969 1 98.56 224 MET A C 1
ATOM 1761 O O . MET A 1 224 ? 7.824 2.27 12.32 1 98.56 224 MET A O 1
ATOM 1765 N N . GLY A 1 225 ? 9.438 3.275 11.062 1 98 225 GLY A N 1
ATOM 1766 C CA . GLY A 1 225 ? 10.141 2.039 10.781 1 98 225 GLY A CA 1
ATOM 1767 C C . GLY A 1 225 ? 11.242 1.739 11.789 1 98 225 GLY A C 1
ATOM 1768 O O . GLY A 1 225 ? 12.016 2.629 12.156 1 98 225 GLY A O 1
ATOM 1769 N N . GLU A 1 226 ? 11.328 0.548 12.164 1 97.62 226 GLU A N 1
ATOM 1770 C CA . GLU A 1 226 ? 12.297 0.118 13.164 1 97.62 226 GLU A CA 1
ATOM 1771 C C . GLU A 1 226 ? 13.727 0.405 12.703 1 97.62 226 GLU A C 1
ATOM 1773 O O . GLU A 1 226 ? 14.578 0.796 13.508 1 97.62 226 GLU A O 1
ATOM 1778 N N . GLN A 1 227 ? 13.984 0.238 11.438 1 96.19 227 GLN A N 1
ATOM 1779 C CA . GLN A 1 227 ? 15.344 0.352 10.93 1 96.19 227 GLN A CA 1
ATOM 1780 C C . GLN A 1 227 ? 15.812 1.807 10.914 1 96.19 227 GLN A C 1
ATOM 1782 O O . GLN A 1 227 ? 16.984 2.086 10.688 1 96.19 227 GLN A O 1
ATOM 1787 N N . GLU A 1 228 ? 14.875 2.664 11.203 1 96.31 228 GLU A N 1
ATOM 1788 C CA . GLU A 1 228 ? 15.234 4.078 11.266 1 96.31 228 GLU A CA 1
ATOM 1789 C C . GLU A 1 228 ? 15.945 4.41 12.578 1 96.31 228 GLU A C 1
ATOM 1791 O O . GLU A 1 228 ? 16.531 5.484 12.719 1 96.31 228 GLU A O 1
ATOM 1796 N N . LYS A 1 229 ? 15.953 3.545 13.508 1 94.06 229 LYS A N 1
ATOM 1797 C CA . LYS A 1 229 ? 16.516 3.771 14.836 1 94.06 229 LYS A CA 1
ATOM 1798 C C . LYS A 1 229 ? 18 4.078 14.766 1 94.06 229 LYS A C 1
ATOM 1800 O O . LYS A 1 229 ? 18.531 4.793 15.609 1 94.06 229 LYS A O 1
ATOM 1805 N N . THR A 1 230 ? 18.609 3.529 13.742 1 90.5 230 THR A N 1
ATOM 1806 C CA . THR A 1 230 ? 20.062 3.654 13.672 1 90.5 230 THR A CA 1
ATOM 1807 C C . THR A 1 230 ? 20.469 4.938 12.945 1 90.5 230 THR A C 1
ATOM 1809 O O . THR A 1 230 ? 21.641 5.273 12.875 1 90.5 230 THR A O 1
ATOM 1812 N N . HIS A 1 231 ? 19.516 5.598 12.414 1 89.38 231 HIS A N 1
ATOM 1813 C CA . HIS A 1 231 ? 19.828 6.867 11.758 1 89.38 231 HIS A CA 1
ATOM 1814 C C . HIS A 1 231 ? 20.312 7.898 12.766 1 89.38 231 HIS A C 1
ATOM 1816 O O . HIS A 1 231 ? 19.781 7.992 13.875 1 89.38 231 HIS A O 1
ATOM 1822 N N . PRO A 1 232 ? 21.234 8.734 12.391 1 87.5 232 PRO A N 1
ATOM 1823 C CA . PRO A 1 232 ? 21.828 9.695 13.32 1 87.5 232 PRO A CA 1
ATOM 1824 C C . PRO A 1 232 ? 20.812 10.711 13.836 1 87.5 232 PRO A C 1
ATOM 1826 O O . PRO A 1 232 ? 20.953 11.242 14.938 1 87.5 232 PRO A O 1
ATOM 1829 N N . ALA A 1 233 ? 19.797 10.953 13.094 1 87.44 233 ALA A N 1
ATOM 1830 C CA . ALA A 1 233 ? 18.797 11.922 13.5 1 87.44 233 ALA A CA 1
ATOM 1831 C C . ALA A 1 233 ? 17.984 11.414 14.695 1 87.44 233 ALA A C 1
ATOM 1833 O O . ALA A 1 233 ? 17.375 12.195 15.422 1 87.44 233 ALA A O 1
ATOM 1834 N N . ARG A 1 234 ? 17.922 10.141 14.898 1 92.75 234 ARG A N 1
ATOM 1835 C CA . ARG A 1 234 ? 17.281 9.484 16.031 1 92.75 234 ARG A CA 1
ATOM 1836 C C . ARG A 1 234 ? 15.82 9.914 16.156 1 92.75 234 ARG A C 1
ATOM 1838 O O . ARG A 1 234 ? 15.352 10.242 17.25 1 92.75 234 ARG A O 1
ATOM 1845 N N . ASN A 1 235 ? 15.18 9.945 15.008 1 95 235 ASN A N 1
ATOM 1846 C CA . ASN A 1 235 ? 13.789 10.398 14.992 1 95 235 ASN A CA 1
ATOM 1847 C C . ASN A 1 235 ? 12.875 9.414 15.711 1 95 235 ASN A C 1
ATOM 1849 O O . ASN A 1 235 ? 11.828 9.797 16.234 1 95 235 ASN A O 1
ATOM 1853 N N . ASN A 1 236 ? 13.234 8.148 15.789 1 97.94 236 ASN A N 1
ATOM 1854 C CA . ASN A 1 236 ? 12.453 7.199 16.578 1 97.94 236 ASN A CA 1
ATOM 1855 C C . ASN A 1 236 ? 12.406 7.605 18.047 1 97.94 236 ASN A C 1
ATOM 1857 O O . ASN A 1 236 ? 11.336 7.602 18.656 1 97.94 236 ASN A O 1
ATOM 1861 N N . ASP A 1 237 ? 13.531 7.984 18.578 1 97.25 237 ASP A N 1
ATOM 1862 C CA . ASP A 1 237 ? 13.602 8.422 19.969 1 97.25 237 ASP A CA 1
ATOM 1863 C C . ASP A 1 237 ? 12.766 9.688 20.188 1 97.25 237 ASP A C 1
ATOM 1865 O O . ASP A 1 237 ? 12.039 9.789 21.172 1 97.25 237 ASP A O 1
ATOM 1869 N N . LYS A 1 238 ? 12.906 10.602 19.281 1 96.75 238 LYS A N 1
ATOM 1870 C CA . LYS A 1 238 ? 12.164 11.852 19.375 1 96.75 238 LYS A CA 1
ATOM 1871 C C . LYS A 1 238 ? 10.656 11.609 19.344 1 96.75 238 LYS A C 1
ATOM 1873 O O . LYS A 1 238 ? 9.906 12.203 20.109 1 96.75 238 LYS A O 1
ATOM 1878 N N . ALA A 1 239 ? 10.227 10.773 18.438 1 98.06 239 ALA A N 1
ATOM 1879 C CA . ALA A 1 239 ? 8.812 10.461 18.281 1 98.06 239 ALA A CA 1
ATOM 1880 C C . ALA A 1 239 ? 8.258 9.758 19.516 1 98.06 239 ALA A C 1
ATOM 1882 O O . ALA A 1 239 ? 7.176 10.094 20 1 98.06 239 ALA A O 1
ATOM 1883 N N . SER A 1 240 ? 9 8.758 19.969 1 97.94 240 SER A N 1
ATOM 1884 C CA . SER A 1 240 ? 8.586 8.039 21.172 1 97.94 240 SER A CA 1
ATOM 1885 C C . SER A 1 240 ? 8.516 8.977 22.375 1 97.94 240 SER A C 1
ATOM 1887 O O . SER A 1 240 ? 7.555 8.93 23.156 1 97.94 240 SER A O 1
ATOM 1889 N N . SER A 1 241 ? 9.5 9.875 22.562 1 97.5 241 SER A N 1
ATOM 1890 C CA . SER A 1 241 ? 9.523 10.828 23.656 1 97.5 241 SER A CA 1
ATOM 1891 C C . SER A 1 241 ? 8.359 11.805 23.578 1 97.5 241 SER A C 1
ATOM 1893 O O . SER A 1 241 ? 7.746 12.141 24.594 1 97.5 241 SER A O 1
ATOM 1895 N N . LEU A 1 242 ? 8.109 12.289 22.391 1 97.88 242 LEU A N 1
ATOM 1896 C CA . LEU A 1 242 ? 6.969 13.164 22.172 1 97.88 242 LEU A CA 1
ATOM 1897 C C . LEU A 1 242 ? 5.672 12.484 22.594 1 97.88 242 LEU A C 1
ATOM 1899 O O . LEU A 1 242 ? 4.859 13.086 23.312 1 97.88 242 LEU A O 1
ATOM 1903 N N . THR A 1 243 ? 5.473 11.242 22.156 1 98.38 243 THR A N 1
ATOM 1904 C CA . THR A 1 243 ? 4.281 10.477 22.516 1 98.38 243 THR A CA 1
ATOM 1905 C C . THR A 1 243 ? 4.164 10.312 24.016 1 98.38 243 THR A C 1
ATOM 1907 O O . THR A 1 243 ? 3.078 10.469 24.578 1 98.38 243 THR A O 1
ATOM 1910 N N . GLU A 1 244 ? 5.258 9.992 24.656 1 98 244 GLU A N 1
ATOM 1911 C CA . GLU A 1 244 ? 5.273 9.844 26.109 1 98 244 GLU A CA 1
ATOM 1912 C C . GLU A 1 244 ? 4.891 11.141 26.812 1 98 244 GLU A C 1
ATOM 1914 O O . GLU A 1 244 ? 4.086 11.141 27.734 1 98 244 GLU A O 1
ATOM 1919 N N . ARG A 1 245 ? 5.441 12.266 26.359 1 97.19 245 ARG A N 1
ATOM 1920 C CA . ARG A 1 245 ? 5.16 13.562 26.969 1 97.19 245 ARG A CA 1
ATOM 1921 C C . ARG A 1 245 ? 3.686 13.922 26.828 1 97.19 245 ARG A C 1
ATOM 1923 O O . ARG A 1 245 ? 3.045 14.32 27.812 1 97.19 245 ARG A O 1
ATOM 1930 N N . LEU A 1 246 ? 3.154 13.75 25.672 1 97.56 246 LEU A N 1
ATOM 1931 C CA . LEU A 1 246 ? 1.763 14.125 25.438 1 97.56 246 LEU A CA 1
ATOM 1932 C C . LEU A 1 246 ? 0.816 13.156 26.141 1 97.56 246 LEU A C 1
ATOM 1934 O O . LEU A 1 246 ? -0.227 13.57 26.656 1 97.56 246 LEU A O 1
ATOM 1938 N N . SER A 1 247 ? 1.157 11.836 26.141 1 97.56 247 SER A N 1
ATOM 1939 C CA . SER A 1 247 ? 0.333 10.852 26.828 1 97.56 247 SER A CA 1
ATOM 1940 C C . SER A 1 247 ? 0.295 11.102 28.328 1 97.56 247 SER A C 1
ATOM 1942 O O . SER A 1 247 ? -0.728 10.875 28.984 1 97.56 247 SER A O 1
ATOM 1944 N N . ALA A 1 248 ? 1.359 11.555 28.875 1 96.69 248 ALA A N 1
ATOM 1945 C CA . ALA A 1 248 ? 1.492 11.781 30.312 1 96.69 248 ALA A CA 1
ATOM 1946 C C . ALA A 1 248 ? 0.575 12.906 30.781 1 96.69 248 ALA A C 1
ATOM 1948 O O . ALA A 1 248 ? 0.256 13 31.969 1 96.69 248 ALA A O 1
ATOM 1949 N N . LEU A 1 249 ? 0.15 13.758 29.906 1 95.38 249 LEU A N 1
ATOM 1950 C CA . LEU A 1 249 ? -0.724 14.867 30.266 1 95.38 249 LEU A CA 1
ATOM 1951 C C . LEU A 1 249 ? -2.098 14.359 30.688 1 95.38 249 LEU A C 1
ATOM 1953 O O . LEU A 1 249 ? -2.82 15.047 31.406 1 95.38 249 LEU A O 1
ATOM 1957 N N . LYS A 1 250 ? -2.484 13.148 30.188 1 95.06 250 LYS A N 1
ATOM 1958 C CA . LYS A 1 250 ? -3.803 12.57 30.438 1 95.06 250 LYS A CA 1
ATOM 1959 C C . LYS A 1 250 ? -4.91 13.578 30.125 1 95.06 250 LYS A C 1
ATOM 1961 O O . LYS A 1 250 ? -5.875 13.695 30.875 1 95.06 250 LYS A O 1
ATOM 1966 N N . GLN A 1 251 ? -4.629 14.344 29.094 1 94.62 251 GLN A N 1
ATOM 1967 C CA . GLN A 1 251 ? -5.574 15.383 28.672 1 94.62 251 GLN A CA 1
ATOM 1968 C C . GLN A 1 251 ? -6.805 14.766 28.016 1 94.62 251 GLN A C 1
ATOM 1970 O O . GLN A 1 251 ? -6.688 14.07 27 1 94.62 251 GLN A O 1
ATOM 1975 N N . PRO A 1 252 ? -7.973 15.047 28.594 1 94.38 252 PRO A N 1
ATOM 1976 C CA . PRO A 1 252 ? -9.172 14.562 27.906 1 94.38 252 PRO A CA 1
ATOM 1977 C C . PRO A 1 252 ? -9.281 15.055 26.469 1 94.38 252 PRO A C 1
ATOM 1979 O O . PRO A 1 252 ? -9.023 16.219 26.188 1 94.38 252 PRO A O 1
ATOM 1982 N N . GLY A 1 253 ? -9.531 14.148 25.562 1 95.81 253 GLY A N 1
ATOM 1983 C CA . GLY A 1 253 ? -9.719 14.508 24.156 1 95.81 253 GLY A CA 1
ATOM 1984 C C . GLY A 1 253 ? -8.453 14.391 23.328 1 95.81 253 GLY A C 1
ATOM 1985 O O . GLY A 1 253 ? -8.5 14.5 22.109 1 95.81 253 GLY A O 1
ATOM 1986 N N . LEU A 1 254 ? -7.383 14.25 24.031 1 97.62 254 LEU A N 1
ATOM 1987 C CA . LEU A 1 254 ? -6.113 14.016 23.344 1 97.62 254 LEU A CA 1
ATOM 1988 C C . LEU A 1 254 ? -5.676 12.562 23.5 1 97.62 254 LEU A C 1
ATOM 1990 O O . LEU A 1 254 ? -5.246 12.148 24.578 1 97.62 254 LEU A O 1
ATOM 1994 N N . ASP A 1 255 ? -5.801 11.805 22.453 1 97.31 255 ASP A N 1
ATOM 1995 C CA . ASP A 1 255 ? -5.324 10.43 22.422 1 97.31 255 ASP A CA 1
ATOM 1996 C C . ASP A 1 255 ? -4.145 10.281 21.453 1 97.31 255 ASP A C 1
ATOM 1998 O O . ASP A 1 255 ? -4.254 10.609 20.281 1 97.31 255 ASP A O 1
ATOM 2002 N N . ILE A 1 256 ? -3.045 9.844 21.969 1 98.19 256 ILE A N 1
ATOM 2003 C CA . ILE A 1 256 ? -1.863 9.703 21.125 1 98.19 256 ILE A CA 1
ATOM 2004 C C . ILE A 1 256 ? -1.291 8.297 21.266 1 98.19 256 ILE A C 1
ATOM 2006 O O . ILE A 1 256 ? -1.239 7.746 22.359 1 98.19 256 ILE A O 1
ATOM 2010 N N . LYS A 1 257 ? -0.872 7.734 20.094 1 97.5 257 LYS A N 1
ATOM 2011 C CA . LYS A 1 257 ? -0.264 6.406 20.062 1 97.5 257 LYS A CA 1
ATOM 2012 C C . LYS A 1 257 ? 1.005 6.41 19.203 1 97.5 257 LYS A C 1
ATOM 2014 O O . LYS A 1 257 ? 1.173 7.266 18.328 1 97.5 257 LYS A O 1
ATOM 2019 N N . TYR A 1 258 ? 1.845 5.5 19.547 1 98.44 258 TYR A N 1
ATOM 2020 C CA . TYR A 1 258 ? 3.107 5.293 18.844 1 98.44 258 TYR A CA 1
ATOM 2021 C C . TYR A 1 258 ? 3.271 3.834 18.438 1 98.44 258 TYR A C 1
ATOM 2023 O O . TYR A 1 258 ? 2.961 2.926 19.203 1 98.44 258 TYR A O 1
ATOM 2031 N N . THR A 1 259 ? 3.666 3.58 17.188 1 98.25 259 THR A N 1
ATOM 2032 C CA . THR A 1 259 ? 3.953 2.234 16.703 1 98.25 259 THR A CA 1
ATOM 2033 C C . THR A 1 259 ? 5.273 2.207 15.938 1 98.25 259 THR A C 1
ATOM 2035 O O . THR A 1 259 ? 5.547 3.1 15.133 1 98.25 259 THR A O 1
ATOM 2038 N N . GLU A 1 260 ? 6.059 1.223 16.188 1 97.69 260 GLU A N 1
ATOM 2039 C CA . GLU A 1 260 ? 7.25 0.927 15.391 1 97.69 260 GLU A CA 1
ATOM 2040 C C . GLU A 1 260 ? 7.098 -0.387 14.633 1 97.69 260 GLU A C 1
ATOM 2042 O O . GLU A 1 260 ? 6.836 -1.432 15.227 1 97.69 260 GLU A O 1
ATOM 2047 N N . PHE A 1 261 ? 7.285 -0.361 13.391 1 98 261 PHE A N 1
ATOM 2048 C CA . PHE A 1 261 ? 7.09 -1.55 12.57 1 98 261 PHE A CA 1
ATOM 2049 C C . PHE A 1 261 ? 8.414 -2.277 12.352 1 98 261 PHE A C 1
ATOM 2051 O O . PHE A 1 261 ? 9.344 -1.717 11.773 1 98 261 PHE A O 1
ATOM 2058 N N . GLU A 1 262 ? 8.375 -3.48 12.688 1 96.38 262 GLU A N 1
ATOM 2059 C CA . GLU A 1 262 ? 9.57 -4.312 12.672 1 96.38 262 GLU A CA 1
ATOM 2060 C C . GLU A 1 262 ? 10.117 -4.477 11.25 1 96.38 262 GLU A C 1
ATOM 2062 O O . GLU A 1 262 ? 9.344 -4.68 10.312 1 96.38 262 GLU A O 1
ATOM 2067 N N . GLU A 1 263 ? 11.398 -4.301 11.047 1 95.62 263 GLU A N 1
ATOM 2068 C CA . GLU A 1 263 ? 12.188 -4.594 9.852 1 95.62 263 GLU A CA 1
ATOM 2069 C C . GLU A 1 263 ? 11.945 -3.559 8.758 1 95.62 263 GLU A C 1
ATOM 2071 O O . GLU A 1 263 ? 12.5 -3.662 7.664 1 95.62 263 GLU A O 1
ATOM 2076 N N . GLU A 1 264 ? 11.109 -2.578 9.023 1 97.19 264 GLU A N 1
ATOM 2077 C CA . GLU A 1 264 ? 10.812 -1.594 7.988 1 97.19 264 GLU A CA 1
ATOM 2078 C C . GLU A 1 264 ? 11.742 -0.389 8.086 1 97.19 264 GLU A C 1
ATOM 2080 O O . GLU A 1 264 ? 12.125 0.013 9.188 1 97.19 264 GLU A O 1
ATOM 2085 N N . ASN A 1 265 ? 12.141 0.118 6.984 1 97.31 265 ASN A N 1
ATOM 2086 C CA . ASN A 1 265 ? 12.938 1.337 6.918 1 97.31 265 ASN A CA 1
ATOM 2087 C C . ASN A 1 265 ? 12.07 2.559 6.625 1 97.31 265 ASN A C 1
ATOM 2089 O O . ASN A 1 265 ? 10.844 2.469 6.621 1 97.31 265 ASN A O 1
ATOM 2093 N N . HIS A 1 266 ? 12.711 3.736 6.348 1 97.31 266 HIS A N 1
ATOM 2094 C CA . HIS A 1 266 ? 12.039 5.023 6.215 1 97.31 266 HIS A CA 1
ATOM 2095 C C . HIS A 1 266 ? 11.07 5.023 5.043 1 97.31 266 HIS A C 1
ATOM 2097 O O . HIS A 1 266 ? 10.062 5.734 5.062 1 97.31 266 HIS A O 1
ATOM 2103 N N . VAL A 1 267 ? 11.312 4.219 4.035 1 97.62 267 VAL A N 1
ATOM 2104 C CA . VAL A 1 267 ? 10.508 4.223 2.82 1 97.62 267 VAL A CA 1
ATOM 2105 C C . VAL A 1 267 ? 9.547 3.037 2.836 1 97.62 267 VAL A C 1
ATOM 2107 O O . VAL A 1 267 ? 8.352 3.195 2.578 1 97.62 267 VAL A O 1
ATOM 2110 N N . SER A 1 268 ? 10.016 1.851 3.225 1 97.88 268 SER A N 1
ATOM 2111 C CA . SER A 1 268 ? 9.211 0.637 3.17 1 97.88 268 SER A CA 1
ATOM 2112 C C . SER A 1 268 ? 8.078 0.675 4.195 1 97.88 268 SER A C 1
ATOM 2114 O O . SER A 1 268 ? 7.129 -0.104 4.113 1 97.88 268 SER A O 1
ATOM 2116 N N . VAL A 1 269 ? 8.133 1.587 5.164 1 98.5 269 VAL A N 1
ATOM 2117 C CA . VAL A 1 269 ? 7.121 1.648 6.215 1 98.5 269 VAL A CA 1
ATOM 2118 C C . VAL A 1 269 ? 5.855 2.311 5.676 1 98.5 269 VAL A C 1
ATOM 2120 O O . VAL A 1 269 ? 4.781 2.188 6.27 1 98.5 269 VAL A O 1
ATOM 2123 N N . LEU A 1 270 ? 5.93 2.967 4.566 1 98.5 270 LEU A N 1
ATOM 2124 C CA . LEU A 1 270 ? 4.871 3.822 4.047 1 98.5 270 LEU A CA 1
ATOM 2125 C C . LEU A 1 270 ? 3.598 3.02 3.797 1 98.5 270 LEU A C 1
ATOM 2127 O O . LEU A 1 270 ? 2.531 3.365 4.309 1 98.5 270 LEU A O 1
ATOM 2131 N N . PRO A 1 271 ? 3.639 1.861 3.096 1 98.62 271 PRO A N 1
ATOM 2132 C CA . PRO A 1 271 ? 2.402 1.099 2.906 1 98.62 271 PRO A CA 1
ATOM 2133 C C . PRO A 1 271 ? 1.827 0.57 4.219 1 98.62 271 PRO A C 1
ATOM 2135 O O . PRO A 1 271 ? 0.607 0.463 4.363 1 98.62 271 PRO A O 1
ATOM 2138 N N . PHE A 1 272 ? 2.695 0.237 5.188 1 98.69 272 PHE A N 1
ATOM 2139 C CA . PHE A 1 272 ? 2.23 -0.174 6.508 1 98.69 272 PHE A CA 1
ATOM 2140 C C . PHE A 1 272 ? 1.403 0.929 7.156 1 98.69 272 PHE A C 1
ATOM 2142 O O . PHE A 1 272 ? 0.29 0.682 7.625 1 98.69 272 PHE A O 1
ATOM 2149 N N . LEU A 1 273 ? 1.986 2.127 7.129 1 98.81 273 LEU A N 1
ATOM 2150 C CA . LEU A 1 273 ? 1.337 3.291 7.727 1 98.81 273 LEU A CA 1
ATOM 2151 C C . LEU A 1 273 ? -0.011 3.559 7.062 1 98.81 273 LEU A C 1
ATOM 2153 O O . LEU A 1 273 ? -1.003 3.814 7.75 1 98.81 273 LEU A O 1
ATOM 2157 N N . ILE A 1 274 ? -0.034 3.461 5.77 1 98.81 274 ILE A N 1
ATOM 2158 C CA . ILE A 1 274 ? -1.253 3.75 5.023 1 98.81 274 ILE A CA 1
ATOM 2159 C C . ILE A 1 274 ? -2.33 2.729 5.379 1 98.81 274 ILE A C 1
ATOM 2161 O O . ILE A 1 274 ? -3.477 3.094 5.648 1 98.81 274 ILE A O 1
ATOM 2165 N N . SER A 1 275 ? -1.971 1.475 5.414 1 98.5 275 SER A N 1
ATOM 2166 C CA . SER A 1 275 ? -2.959 0.446 5.719 1 98.5 275 SER A CA 1
ATOM 2167 C C . SER A 1 275 ? -3.559 0.649 7.105 1 98.5 275 SER A C 1
ATOM 2169 O O . SER A 1 275 ? -4.777 0.601 7.273 1 98.5 275 SER A O 1
ATOM 2171 N N . ARG A 1 276 ? -2.74 0.917 8.055 1 97.56 276 ARG A N 1
ATOM 2172 C CA . ARG A 1 276 ? -3.172 1.082 9.438 1 97.56 276 ARG A CA 1
ATOM 2173 C C . ARG A 1 276 ? -4.008 2.346 9.609 1 97.56 276 ARG A C 1
ATOM 2175 O O . ARG A 1 276 ? -4.918 2.389 10.438 1 97.56 276 ARG A O 1
ATOM 2182 N N . THR A 1 277 ? -3.723 3.328 8.836 1 98.06 277 THR A N 1
ATOM 2183 C CA . THR A 1 277 ? -4.438 4.598 8.891 1 98.06 277 THR A CA 1
ATOM 2184 C C . THR A 1 277 ? -5.934 4.387 8.664 1 98.06 277 THR A C 1
ATOM 2186 O O . THR A 1 277 ? -6.758 5.043 9.297 1 98.06 277 THR A O 1
ATOM 2189 N N . ILE A 1 278 ? -6.293 3.451 7.812 1 97.94 278 ILE A N 1
ATOM 2190 C CA . ILE A 1 278 ? -7.688 3.275 7.414 1 97.94 278 ILE A CA 1
ATOM 2191 C C . ILE A 1 278 ? -8.516 2.84 8.625 1 97.94 278 ILE A C 1
ATOM 2193 O O . ILE A 1 278 ? -9.57 3.42 8.898 1 97.94 278 ILE A O 1
ATOM 2197 N N . ARG A 1 279 ? -8.016 1.914 9.391 1 95.69 279 ARG A N 1
ATOM 2198 C CA . ARG A 1 279 ? -8.758 1.461 10.562 1 95.69 279 ARG A CA 1
ATOM 2199 C C . ARG A 1 279 ? -8.672 2.484 11.695 1 95.69 279 ARG A C 1
ATOM 2201 O O . ARG A 1 279 ? -9.586 2.58 12.516 1 95.69 279 ARG A O 1
ATOM 2208 N N . PHE A 1 280 ? -7.609 3.244 11.703 1 96.94 280 PHE A N 1
ATOM 2209 C CA . PHE A 1 280 ? -7.43 4.27 12.719 1 96.94 280 PHE A CA 1
ATOM 2210 C C . PHE A 1 280 ? -8.406 5.422 12.508 1 96.94 280 PHE A C 1
ATOM 2212 O O . PHE A 1 280 ? -9.094 5.844 13.438 1 96.94 280 PHE A O 1
ATOM 2219 N N . ALA A 1 281 ? -8.586 5.844 11.234 1 96.81 281 ALA A N 1
ATOM 2220 C CA . ALA A 1 281 ? -9.289 7.094 10.961 1 96.81 281 ALA A CA 1
ATOM 2221 C C . ALA A 1 281 ? -10.68 6.828 10.406 1 96.81 281 ALA A C 1
ATOM 2223 O O . ALA A 1 281 ? -11.531 7.727 10.383 1 96.81 281 ALA A O 1
ATOM 2224 N N . CYS A 1 282 ? -10.922 5.617 9.891 1 96.44 282 CYS A N 1
ATOM 2225 C CA . CYS A 1 282 ? -12.188 5.328 9.227 1 96.44 282 CYS A CA 1
ATOM 2226 C C . CYS A 1 282 ? -12.898 4.164 9.898 1 96.44 282 CYS A C 1
ATOM 2228 O O . CYS A 1 282 ? -13.57 3.373 9.227 1 96.44 282 CYS A O 1
ATOM 2230 N N . SER A 1 283 ? -12.742 4.012 11.148 1 92.94 283 SER A N 1
ATOM 2231 C CA . SER A 1 283 ? -13.453 2.953 11.859 1 92.94 283 SER A CA 1
ATOM 2232 C C . SER A 1 283 ? -14.938 3.275 11.992 1 92.94 283 SER A C 1
ATOM 2234 O O . SER A 1 283 ? -15.328 4.445 11.984 1 92.94 283 SER A O 1
ATOM 2236 N N . PRO A 1 284 ? -15.75 2.254 12.164 1 85.75 284 PRO A N 1
ATOM 2237 C CA . PRO A 1 284 ? -17.188 2.512 12.344 1 85.75 284 PRO A CA 1
ATOM 2238 C C . PRO A 1 284 ? -17.484 3.295 13.625 1 85.75 284 PRO A C 1
ATOM 2240 O O . 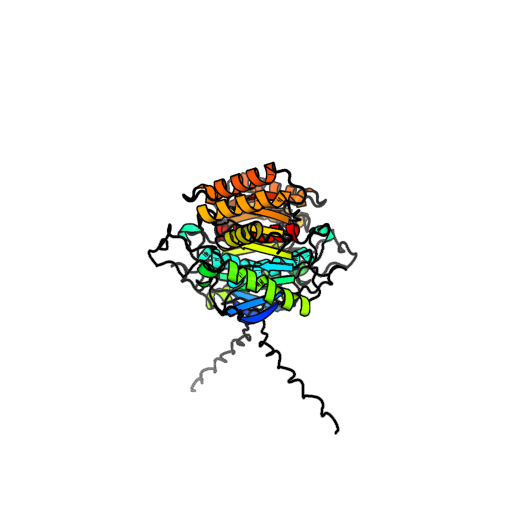PRO A 1 284 ? -18.438 4.078 13.656 1 85.75 284 PRO A O 1
ATOM 2243 N N . GLU A 1 285 ? -16.672 3.059 14.664 1 73.06 285 GLU A N 1
ATOM 2244 C CA . GLU A 1 285 ? -16.922 3.689 15.953 1 73.06 285 GLU A CA 1
ATOM 2245 C C . GLU A 1 285 ? -16.391 5.117 15.984 1 73.06 285 GLU A C 1
ATOM 2247 O O . GLU A 1 285 ? -16.672 5.875 16.906 1 73.06 285 GLU A O 1
ATOM 2252 N N . SER A 1 286 ? -15.781 5.512 14.984 1 69.06 286 SER A N 1
ATOM 2253 C CA . SER A 1 286 ? -15.211 6.852 14.984 1 69.06 286 SER A CA 1
ATOM 2254 C C . SER A 1 286 ? -16.281 7.914 14.742 1 69.06 286 SER A C 1
ATOM 2256 O O . SER A 1 286 ? -17.266 7.656 14.062 1 69.06 286 SER A O 1
ATOM 2258 N N . MET B 1 1 ? -37.5 57.094 -11.672 1 26.75 1 MET B N 1
ATOM 2259 C CA . MET B 1 1 ? -36.094 56.781 -11.953 1 26.75 1 MET B CA 1
ATOM 2260 C C . MET B 1 1 ? -35.812 55.312 -11.656 1 26.75 1 MET B C 1
ATOM 2262 O O . MET B 1 1 ? -36 54.844 -10.523 1 26.75 1 MET B O 1
ATOM 2266 N N . THR B 1 2 ? -36 54.375 -12.594 1 27.84 2 THR B N 1
ATOM 2267 C CA . THR B 1 2 ? -36.125 52.906 -12.539 1 27.84 2 THR B CA 1
ATOM 2268 C C . THR B 1 2 ? -34.781 52.25 -12.281 1 27.84 2 THR B C 1
ATOM 2270 O O . THR B 1 2 ? -33.812 52.531 -12.992 1 27.84 2 THR B O 1
ATOM 2273 N N . PHE B 1 3 ? -34.406 52.031 -11.008 1 30.94 3 PHE B N 1
ATOM 2274 C CA . PHE B 1 3 ? -33.094 51.531 -10.602 1 30.94 3 PHE B CA 1
ATOM 2275 C C . PHE B 1 3 ? -32.781 50.219 -11.32 1 30.94 3 PHE B C 1
ATOM 2277 O O . PHE B 1 3 ? -33.625 49.312 -11.367 1 30.94 3 PHE B O 1
ATOM 2284 N N . GLN B 1 4 ? -32.094 50.25 -12.461 1 33.72 4 GLN B N 1
ATOM 2285 C CA . GLN B 1 4 ? -31.766 49.031 -13.195 1 33.72 4 GLN B CA 1
ATOM 2286 C C . GLN B 1 4 ? -30.891 48.094 -12.359 1 33.72 4 GLN B C 1
ATOM 2288 O O . GLN B 1 4 ? -29.922 48.531 -11.742 1 33.72 4 GLN B O 1
ATOM 2293 N N . PRO B 1 5 ? -31.406 46.906 -11.953 1 28.98 5 PRO B N 1
ATOM 2294 C CA . PRO B 1 5 ? -30.672 46.031 -11.047 1 28.98 5 PRO B CA 1
ATOM 2295 C C . PRO B 1 5 ? -29.281 45.688 -11.562 1 28.98 5 PRO B C 1
ATOM 2297 O O . PRO B 1 5 ? -29.047 45.688 -12.773 1 28.98 5 PRO B O 1
ATOM 2300 N N . ASN B 1 6 ? -28.234 46.062 -10.828 1 32 6 ASN B N 1
ATOM 2301 C CA . ASN B 1 6 ? -26.844 45.75 -11.188 1 32 6 ASN B CA 1
ATOM 2302 C C . ASN B 1 6 ? -26.703 44.312 -11.633 1 32 6 ASN B C 1
ATOM 2304 O O . ASN B 1 6 ? -27.328 43.406 -11.047 1 32 6 ASN B O 1
ATOM 2308 N N . GLN B 1 7 ? -26.406 44.031 -12.883 1 31.89 7 GLN B N 1
ATOM 2309 C CA . GLN B 1 7 ? -26.062 42.75 -13.492 1 31.89 7 GLN B CA 1
ATOM 2310 C C . GLN B 1 7 ? -25.031 42 -12.641 1 31.89 7 GLN B C 1
ATOM 2312 O O . GLN B 1 7 ? -23.953 42.5 -12.359 1 31.89 7 GLN B O 1
ATOM 2317 N N . SER B 1 8 ? -25.422 41.281 -11.586 1 26.98 8 SER B N 1
ATOM 2318 C CA . SER B 1 8 ? -24.609 40.375 -10.797 1 26.98 8 SER B CA 1
ATOM 2319 C C . SER B 1 8 ? -23.688 39.531 -11.68 1 26.98 8 SER B C 1
ATOM 2321 O O . SER B 1 8 ? -24.156 38.844 -12.586 1 26.98 8 SER B O 1
ATOM 2323 N N . ALA B 1 9 ? -22.547 39.969 -12.141 1 33.75 9 ALA B N 1
ATOM 2324 C CA . ALA B 1 9 ? -21.547 39.219 -12.867 1 33.75 9 ALA B CA 1
ATOM 2325 C C . ALA B 1 9 ? -21.406 37.812 -12.281 1 33.75 9 ALA B C 1
ATOM 2327 O O . ALA B 1 9 ? -20.984 37.656 -11.133 1 33.75 9 ALA B O 1
ATOM 2328 N N . SER B 1 10 ? -22.281 36.875 -12.469 1 30.97 10 SER B N 1
ATOM 2329 C CA . SER B 1 10 ? -22.109 35.438 -12.273 1 30.97 10 SER B CA 1
ATOM 2330 C C . SER B 1 10 ? -20.656 35.031 -12.508 1 30.97 10 SER B C 1
ATOM 2332 O O . SER B 1 10 ? -20.172 35.031 -13.648 1 30.97 10 SER B O 1
ATOM 2334 N N . GLY B 1 11 ? -19.641 35.531 -11.922 1 33.09 11 GLY B N 1
ATOM 2335 C CA . GLY B 1 11 ? -18.266 35.062 -12.031 1 33.09 11 GLY B CA 1
ATOM 2336 C C . GLY B 1 11 ? -18.188 33.531 -12.211 1 33.09 11 GLY B C 1
ATOM 2337 O O . GLY B 1 11 ? -18.812 32.781 -11.477 1 33.09 11 GLY B O 1
ATOM 2338 N N . THR B 1 12 ? -18.031 33.031 -13.453 1 32.78 12 THR B N 1
ATOM 2339 C CA . THR B 1 12 ? -17.766 31.688 -13.945 1 32.78 12 THR B CA 1
ATOM 2340 C C . THR B 1 12 ? -16.812 30.938 -13.016 1 32.78 12 THR B C 1
ATOM 2342 O O . THR B 1 12 ? -15.711 31.406 -12.75 1 32.78 12 THR B O 1
ATOM 2345 N N . LEU B 1 13 ? -17.125 30.422 -11.891 1 35.5 13 LEU B N 1
ATOM 2346 C CA . LEU B 1 13 ? -16.344 29.328 -11.312 1 35.5 13 LEU B CA 1
ATOM 2347 C C . LEU B 1 13 ? -15.547 28.594 -12.391 1 35.5 13 LEU B C 1
ATOM 2349 O O . LEU B 1 13 ? -16.125 28 -13.297 1 35.5 13 LEU B O 1
ATOM 2353 N N . ASP B 1 14 ? -14.531 29.094 -13.07 1 39.56 14 ASP B N 1
ATOM 2354 C CA . ASP B 1 14 ? -13.562 28.422 -13.938 1 39.56 14 ASP B CA 1
ATOM 2355 C C . ASP B 1 14 ? -13.539 26.922 -13.672 1 39.56 14 ASP B C 1
ATOM 2357 O O . ASP B 1 14 ? -13.195 26.484 -12.57 1 39.56 14 ASP B O 1
ATOM 2361 N N . GLN B 1 15 ? -14.539 26.141 -14.016 1 46 15 GLN B N 1
ATOM 2362 C CA . GLN B 1 15 ? -14.656 24.688 -14.109 1 46 15 GLN B CA 1
ATOM 2363 C C . GLN B 1 15 ? -13.297 24.031 -14.328 1 46 15 GLN B C 1
ATOM 2365 O O . GLN B 1 15 ? -12.703 24.156 -15.398 1 46 15 GLN B O 1
ATOM 2370 N N . MET B 1 16 ? -12.383 24.078 -13.383 1 61.34 16 MET B N 1
ATOM 2371 C CA . MET B 1 16 ? -11.086 23.406 -13.43 1 61.34 16 MET B CA 1
ATOM 2372 C C . MET B 1 16 ? -11.172 22.094 -14.203 1 61.34 16 MET B C 1
ATOM 2374 O O . MET B 1 16 ? -12.062 21.281 -13.953 1 61.34 16 MET B O 1
ATOM 2378 N N . ALA B 1 17 ? -10.656 22.047 -15.391 1 81.88 17 ALA B N 1
ATOM 2379 C CA . ALA B 1 17 ? -10.625 20.859 -16.25 1 81.88 17 ALA B CA 1
ATOM 2380 C C . ALA B 1 17 ? -10.227 19.609 -15.445 1 81.88 17 ALA B C 1
ATOM 2382 O O . ALA B 1 17 ? -9.141 19.562 -14.875 1 81.88 17 ALA B O 1
ATOM 2383 N N . ARG B 1 18 ? -11.281 18.844 -15.031 1 92.5 18 ARG B N 1
ATOM 2384 C CA . ARG B 1 18 ? -11.094 17.578 -14.336 1 92.5 18 ARG B CA 1
ATOM 2385 C C . ARG B 1 18 ? -10.648 16.484 -15.297 1 92.5 18 ARG B C 1
ATOM 2387 O O . ARG B 1 18 ? -11.023 16.484 -16.469 1 92.5 18 ARG B O 1
ATOM 2394 N N . SER B 1 19 ? -9.711 15.664 -14.859 1 95.75 19 SER B N 1
ATOM 2395 C CA . SER B 1 19 ? -9.25 14.516 -15.633 1 95.75 19 SER B CA 1
ATOM 2396 C C . SER B 1 19 ? -9.078 13.281 -14.758 1 95.75 19 SER B C 1
ATOM 2398 O O . SER B 1 19 ? -9.195 13.367 -13.531 1 95.75 19 SER B O 1
ATOM 2400 N N . THR B 1 20 ? -8.906 12.156 -15.32 1 96.12 20 THR B N 1
ATOM 2401 C CA . THR B 1 20 ? -8.688 10.914 -14.594 1 96.12 20 THR B CA 1
ATOM 2402 C C . THR B 1 20 ? -7.305 10.891 -13.961 1 96.12 20 THR B C 1
ATOM 2404 O O . THR B 1 20 ? -6.414 11.633 -14.375 1 96.12 20 THR B O 1
ATOM 2407 N N . VAL B 1 21 ? -7.168 10.156 -12.945 1 97.38 21 VAL B N 1
ATOM 2408 C CA . VAL B 1 21 ? -5.863 9.945 -12.328 1 97.38 21 VAL B CA 1
ATOM 2409 C C . VAL B 1 21 ? -5.207 8.695 -12.914 1 97.38 21 VAL B C 1
ATOM 2411 O O . VAL B 1 21 ? -5.758 7.598 -12.82 1 97.38 21 VAL B O 1
ATOM 2414 N N . GLN B 1 22 ? -4.047 8.859 -13.43 1 96.25 22 GLN B N 1
ATOM 2415 C CA . GLN B 1 22 ? -3.322 7.762 -14.062 1 96.25 22 GLN B CA 1
ATOM 2416 C C . GLN B 1 22 ? -2.158 7.293 -13.195 1 96.25 22 GLN B C 1
ATOM 2418 O O . GLN B 1 22 ? -1.581 8.078 -12.445 1 96.25 22 GLN B O 1
ATOM 2423 N N . ILE B 1 23 ? -1.851 6.023 -13.289 1 96.62 23 ILE B N 1
ATOM 2424 C CA . ILE B 1 23 ? -0.61 5.516 -12.711 1 96.62 23 ILE B CA 1
ATOM 2425 C C . ILE B 1 23 ? 0.547 5.762 -13.68 1 96.62 23 ILE B C 1
ATOM 2427 O O . ILE B 1 23 ? 0.588 5.184 -14.766 1 96.62 23 ILE B O 1
ATOM 2431 N N . PRO B 1 24 ? 1.483 6.586 -13.305 1 95.81 24 PRO B N 1
ATOM 2432 C CA . PRO B 1 24 ? 2.562 6.949 -14.227 1 95.81 24 PRO B CA 1
ATOM 2433 C C . PRO B 1 24 ? 3.371 5.738 -14.688 1 95.81 24 PRO B C 1
ATOM 2435 O O . PRO B 1 24 ? 3.623 4.82 -13.906 1 95.81 24 PRO B O 1
ATOM 2438 N N . ARG B 1 25 ? 3.715 5.707 -16.031 1 96.62 25 ARG B N 1
ATOM 2439 C CA . ARG B 1 25 ? 4.598 4.727 -16.656 1 96.62 25 ARG B CA 1
ATOM 2440 C C . ARG B 1 25 ? 3.977 3.334 -16.641 1 96.62 25 ARG B C 1
ATOM 2442 O O . ARG B 1 25 ? 4.688 2.33 -16.562 1 96.62 25 ARG B O 1
ATOM 2449 N N . ALA B 1 26 ? 2.67 3.322 -16.531 1 97.94 26 ALA B N 1
ATOM 2450 C CA . ALA B 1 26 ? 1.93 2.064 -16.594 1 97.94 26 ALA B CA 1
ATOM 2451 C C . ALA B 1 26 ? 1.029 2.023 -17.828 1 97.94 26 ALA B C 1
ATOM 2453 O O . ALA B 1 26 ? 0.42 3.031 -18.188 1 97.94 26 ALA B O 1
ATOM 2454 N N . GLU B 1 27 ? 0.97 0.924 -18.422 1 98.12 27 GLU B N 1
ATOM 2455 C CA . GLU B 1 27 ? 0.083 0.676 -19.562 1 98.12 27 G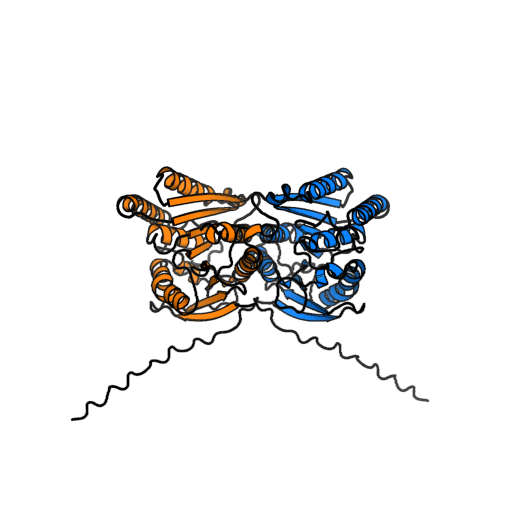LU B CA 1
ATOM 2456 C C . GLU B 1 27 ? -0.7 -0.62 -19.375 1 98.12 27 GLU B C 1
ATOM 2458 O O . GLU B 1 27 ? -0.32 -1.472 -18.562 1 98.12 27 GLU B O 1
ATOM 2463 N N . GLN B 1 28 ? -1.775 -0.718 -20.109 1 98.12 28 GLN B N 1
ATOM 2464 C CA . GLN B 1 28 ? -2.576 -1.935 -20.016 1 98.12 28 GLN B CA 1
ATOM 2465 C C . GLN B 1 28 ? -3.102 -2.344 -21.391 1 98.12 28 GLN B C 1
ATOM 2467 O O . GLN B 1 28 ? -3.26 -1.501 -22.281 1 98.12 28 GLN B O 1
ATOM 2472 N N . TRP B 1 29 ? -3.365 -3.584 -21.562 1 97.56 29 TRP B N 1
ATOM 2473 C CA . TRP B 1 29 ? -3.998 -4.164 -22.734 1 97.56 29 TRP B CA 1
ATOM 2474 C C . TRP B 1 29 ? -4.664 -5.492 -22.406 1 97.56 29 TRP B C 1
ATOM 2476 O O . TRP B 1 29 ? -4.48 -6.027 -21.297 1 97.56 29 TRP B O 1
ATOM 2486 N N . THR B 1 30 ? -5.406 -5.949 -23.281 1 96.31 30 THR B N 1
ATOM 2487 C CA . THR B 1 30 ? -6.109 -7.215 -23.094 1 96.31 30 THR B CA 1
ATOM 2488 C C . THR B 1 30 ? -5.375 -8.344 -23.797 1 96.31 30 THR B C 1
ATOM 2490 O O . THR B 1 30 ? -4.902 -8.18 -24.938 1 96.31 30 THR B O 1
ATOM 2493 N N . MET B 1 31 ? -5.219 -9.461 -23.109 1 96.06 31 MET B N 1
ATOM 2494 C CA . MET B 1 31 ? -4.676 -10.688 -23.703 1 96.06 31 MET B CA 1
ATOM 2495 C C . MET B 1 31 ? -5.668 -11.836 -23.578 1 96.06 31 MET B C 1
ATOM 2497 O O . MET B 1 31 ? -6.203 -12.094 -22.5 1 96.06 31 MET B O 1
ATOM 2501 N N . LYS B 1 32 ? -5.91 -12.477 -24.656 1 92.25 32 LYS B N 1
ATOM 2502 C CA . LYS B 1 32 ? -6.742 -13.672 -24.641 1 92.25 32 LYS B CA 1
ATOM 2503 C C . LYS B 1 32 ? -5.887 -14.938 -24.625 1 92.25 32 LYS B C 1
ATOM 2505 O O . LYS B 1 32 ? -4.949 -15.07 -25.422 1 92.25 32 LYS B O 1
ATOM 2510 N N . SER B 1 33 ? -6.25 -15.766 -23.656 1 91.38 33 SER B N 1
ATOM 2511 C CA . SER B 1 33 ? -5.508 -17.031 -23.594 1 91.38 33 SER B CA 1
ATOM 2512 C C . SER B 1 33 ? -5.848 -17.922 -24.766 1 91.38 33 SER B C 1
ATOM 2514 O O . SER B 1 33 ? -7 -17.984 -25.203 1 91.38 33 SER B O 1
ATOM 2516 N N . ARG B 1 34 ? -4.906 -18.641 -25.25 1 87.5 34 ARG B N 1
ATOM 2517 C CA . ARG B 1 34 ? -5.121 -19.594 -26.344 1 87.5 34 ARG B CA 1
ATOM 2518 C C . ARG B 1 34 ? -6.066 -20.719 -25.906 1 87.5 34 ARG B C 1
ATOM 2520 O O . ARG B 1 34 ? -6.832 -21.234 -26.719 1 87.5 34 ARG B O 1
ATOM 2527 N N . ALA B 1 35 ? -5.91 -21.016 -24.609 1 81.12 35 ALA B N 1
ATOM 2528 C CA . ALA B 1 35 ? -6.762 -22.094 -24.094 1 81.12 35 ALA B CA 1
ATOM 2529 C C . ALA B 1 35 ? -8.227 -21.672 -24.062 1 81.12 35 ALA B C 1
ATOM 2531 O O . ALA B 1 35 ? -9.117 -22.5 -23.938 1 81.12 35 ALA B O 1
ATOM 2532 N N . GLY B 1 36 ? -8.539 -20.453 -24.328 1 69.44 36 GLY B N 1
ATOM 2533 C CA . GLY B 1 36 ? -9.875 -19.953 -24.594 1 69.44 36 GLY B CA 1
ATOM 2534 C C . GLY B 1 36 ? -10.695 -19.719 -23.344 1 69.44 36 GLY B C 1
ATOM 2535 O O . GLY B 1 36 ? -11.922 -19.625 -23.406 1 69.44 36 GLY B O 1
ATOM 2536 N N . SER B 1 37 ? -10.219 -19.625 -22.219 1 75.06 37 SER B N 1
ATOM 2537 C CA . SER B 1 37 ? -11.062 -19.469 -21.047 1 75.06 37 SER B CA 1
ATOM 2538 C C . SER B 1 37 ? -11.594 -18.047 -20.938 1 75.06 37 SER B C 1
ATOM 2540 O O . SER B 1 37 ? -12.805 -17.812 -21.047 1 75.06 37 SER B O 1
ATOM 2542 N N . HIS B 1 38 ? -10.867 -17.047 -20.688 1 86.56 38 HIS B N 1
ATOM 2543 C CA . HIS B 1 38 ? -11.289 -15.656 -20.656 1 86.56 38 HIS B CA 1
ATOM 2544 C C . HIS B 1 38 ? -10.133 -14.719 -20.953 1 86.56 38 HIS B C 1
ATOM 2546 O O . HIS B 1 38 ? -8.984 -15.156 -21.062 1 86.56 38 HIS B O 1
ATOM 2552 N N . ALA B 1 39 ? -10.547 -13.523 -21.188 1 93.56 39 ALA B N 1
ATOM 2553 C CA . ALA B 1 39 ? -9.555 -12.477 -21.422 1 93.56 39 ALA B CA 1
ATOM 2554 C C . ALA B 1 39 ? -8.977 -11.953 -20.109 1 93.56 39 ALA B C 1
ATOM 2556 O O . ALA B 1 39 ? -9.68 -11.883 -19.109 1 93.56 39 ALA B O 1
ATOM 2557 N N . TYR B 1 40 ? -7.727 -11.656 -20.188 1 97.56 40 TYR B N 1
ATOM 2558 C CA . TYR B 1 40 ? -7.051 -11.039 -19.047 1 97.56 40 TYR B CA 1
ATOM 2559 C C . TYR B 1 40 ? -6.73 -9.578 -19.344 1 97.56 40 TYR B C 1
ATOM 2561 O O . TYR B 1 40 ? -6.418 -9.211 -20.484 1 97.56 40 TYR B O 1
ATOM 2569 N N . GLN B 1 41 ? -6.918 -8.766 -18.391 1 97.69 41 GLN B N 1
ATOM 2570 C CA . GLN B 1 41 ? -6.406 -7.398 -18.438 1 97.69 41 GLN B CA 1
ATOM 2571 C C . GLN B 1 41 ? -4.992 -7.32 -17.875 1 97.69 41 GLN B C 1
ATOM 2573 O O . GLN B 1 41 ? -4.797 -7.414 -16.656 1 97.69 41 GLN B O 1
ATOM 2578 N N . ILE B 1 42 ? -4.027 -7.121 -18.781 1 98.69 42 ILE B N 1
ATOM 2579 C CA . ILE B 1 42 ? -2.627 -7.055 -18.375 1 98.69 42 ILE B CA 1
ATOM 2580 C C . ILE B 1 42 ? -2.232 -5.598 -18.125 1 98.69 42 ILE B C 1
ATOM 2582 O O . ILE B 1 42 ? -2.525 -4.723 -18.953 1 98.69 42 ILE B O 1
ATOM 2586 N N . MET B 1 43 ? -1.661 -5.32 -16.984 1 98.75 43 MET B N 1
ATOM 2587 C CA . MET B 1 43 ? -1.132 -4.008 -16.625 1 98.75 43 MET B CA 1
ATOM 2588 C C . MET B 1 43 ? 0.371 -4.078 -16.375 1 98.75 43 MET B C 1
ATOM 2590 O O . MET B 1 43 ? 0.838 -4.926 -15.617 1 98.75 43 MET B O 1
ATOM 2594 N N . VAL B 1 44 ? 1.129 -3.176 -17 1 98.88 44 VAL B N 1
ATOM 2595 C CA . VAL B 1 44 ? 2.578 -3.264 -16.859 1 98.88 44 VAL B CA 1
ATOM 2596 C C . VAL B 1 44 ? 3.146 -1.898 -16.484 1 98.88 44 VAL B C 1
ATOM 2598 O O . VAL B 1 44 ? 2.814 -0.887 -17.109 1 98.88 44 VAL B O 1
ATOM 2601 N N . PHE B 1 45 ? 3.908 -1.915 -15.461 1 98.75 45 PHE B N 1
ATOM 2602 C CA . PHE B 1 45 ? 4.699 -0.759 -15.055 1 98.75 45 PHE B CA 1
ATOM 2603 C C . PHE B 1 45 ? 6.176 -0.984 -15.352 1 98.75 45 PHE B C 1
ATOM 2605 O O . PHE B 1 45 ? 6.727 -2.041 -15.039 1 98.75 45 PHE B O 1
ATOM 2612 N N . GLN B 1 46 ? 6.758 -0.005 -15.836 1 97.75 46 GLN B N 1
ATOM 2613 C CA . GLN B 1 46 ? 8.203 0.012 -16.047 1 97.75 46 GLN B CA 1
ATOM 2614 C C . GLN B 1 46 ? 8.844 1.198 -15.336 1 97.75 46 GLN B C 1
ATOM 2616 O O . GLN B 1 46 ? 8.445 2.346 -15.547 1 97.75 46 GLN B O 1
ATOM 2621 N N . PRO B 1 47 ? 9.891 0.952 -14.562 1 96.56 47 PRO B N 1
ATOM 2622 C CA . PRO B 1 47 ? 10.555 2.031 -13.836 1 96.56 47 PRO B CA 1
ATOM 2623 C C . PRO B 1 47 ? 11.195 3.062 -14.766 1 96.56 47 PRO B C 1
ATOM 2625 O O . PRO B 1 47 ? 11.5 2.754 -15.922 1 96.56 47 PRO B O 1
ATOM 2628 N N . ALA B 1 48 ? 11.312 4.293 -14.211 1 94.69 48 ALA B N 1
ATOM 2629 C CA . ALA B 1 48 ? 12.07 5.32 -14.922 1 94.69 48 ALA B CA 1
ATOM 2630 C C . ALA B 1 48 ? 13.57 5.055 -14.836 1 94.69 48 ALA B C 1
ATOM 2632 O O . ALA B 1 48 ? 14.32 5.398 -15.75 1 94.69 48 ALA B O 1
ATOM 2633 N N . GLU B 1 49 ? 13.953 4.426 -13.727 1 94.44 49 GLU B N 1
ATOM 2634 C CA . GLU B 1 49 ? 15.352 4.109 -13.469 1 94.44 49 GLU B CA 1
ATOM 2635 C C . GLU B 1 49 ? 15.844 2.994 -14.391 1 94.44 49 GLU B C 1
ATOM 2637 O O . GLU B 1 49 ? 15.086 2.084 -14.734 1 94.44 49 GLU B O 1
ATOM 2642 N N . ALA B 1 50 ? 17.078 2.988 -14.758 1 93.69 50 ALA B N 1
ATOM 2643 C CA . ALA B 1 50 ? 17.688 1.959 -15.602 1 93.69 50 ALA B CA 1
ATOM 2644 C C . ALA B 1 50 ? 17.703 0.607 -14.891 1 93.69 50 ALA B C 1
ATOM 2646 O O . ALA B 1 50 ? 17.797 0.545 -13.664 1 93.69 50 ALA B O 1
ATOM 2647 N N . PRO B 1 51 ? 17.594 -0.457 -15.648 1 93.12 51 PRO B N 1
ATOM 2648 C CA . PRO B 1 51 ? 17.688 -1.786 -15.039 1 93.12 51 PRO B CA 1
ATOM 2649 C C . PRO B 1 51 ? 19.094 -2.137 -14.586 1 93.12 51 PRO B C 1
ATOM 2651 O O . PRO B 1 51 ? 20.062 -1.54 -15.055 1 93.12 51 PRO B O 1
ATOM 2654 N N . PRO B 1 52 ? 19.156 -3.102 -13.68 1 92.06 52 PRO B N 1
ATOM 2655 C CA . PRO B 1 52 ? 20.469 -3.732 -13.484 1 92.06 52 PRO B CA 1
ATOM 2656 C C . PRO B 1 52 ? 21.016 -4.34 -14.773 1 92.06 52 PRO B C 1
ATOM 2658 O O . PRO B 1 52 ? 20.297 -4.488 -15.758 1 92.06 52 PRO B O 1
ATOM 2661 N N . PRO B 1 53 ? 22.297 -4.672 -14.742 1 92.56 53 PRO B N 1
ATOM 2662 C CA . PRO B 1 53 ? 22.922 -5.211 -15.953 1 92.56 53 PRO B CA 1
ATOM 2663 C C . PRO B 1 53 ? 22.219 -6.461 -16.469 1 92.56 53 PRO B C 1
ATOM 2665 O O . PRO B 1 53 ? 22.109 -6.648 -17.688 1 92.56 53 PRO B O 1
ATOM 2668 N N . SER B 1 54 ? 21.688 -7.246 -15.617 1 94.56 54 SER B N 1
ATOM 2669 C CA . SER B 1 54 ? 21.062 -8.5 -16.016 1 94.56 54 SER B CA 1
ATOM 2670 C C . SER B 1 54 ? 19.609 -8.281 -16.453 1 94.56 54 SER B C 1
ATOM 2672 O O . SER B 1 54 ? 18.953 -9.211 -16.922 1 94.56 54 SER B O 1
ATOM 2674 N N . GLY B 1 55 ? 19.125 -7.07 -16.281 1 96.81 55 GLY B N 1
ATOM 2675 C CA . GLY B 1 55 ? 17.734 -6.77 -16.562 1 96.81 55 GLY B CA 1
ATOM 2676 C C . GLY B 1 55 ? 16.906 -6.535 -15.305 1 96.81 55 GLY B C 1
ATOM 2677 O O . GLY B 1 55 ? 17.391 -6.773 -14.195 1 96.81 55 GLY B O 1
ATOM 2678 N N . TYR B 1 56 ? 15.672 -6.082 -15.5 1 98 56 TYR B N 1
ATOM 2679 C CA . TYR B 1 56 ? 14.797 -5.824 -14.359 1 98 56 TYR B CA 1
ATOM 2680 C C . TYR B 1 56 ? 14.328 -7.133 -13.727 1 98 56 TYR B C 1
ATOM 2682 O O . TYR B 1 56 ? 13.938 -8.062 -14.438 1 98 56 TYR B O 1
ATOM 2690 N N . PRO B 1 57 ? 14.367 -7.23 -12.414 1 98.19 57 PRO B N 1
ATOM 2691 C CA . PRO B 1 57 ? 13.445 -8.195 -11.812 1 98.19 57 PRO B CA 1
ATOM 2692 C C . PRO B 1 57 ? 11.992 -7.938 -12.18 1 98.19 57 PRO B C 1
ATOM 2694 O O . PRO B 1 57 ? 11.625 -6.805 -12.516 1 98.19 57 PRO B O 1
ATOM 2697 N N . VAL B 1 58 ? 11.188 -8.992 -12.172 1 98.69 58 VAL B N 1
ATOM 2698 C CA . VAL B 1 58 ? 9.781 -8.859 -12.539 1 98.69 58 VAL B CA 1
ATOM 2699 C C . VAL B 1 58 ? 8.906 -9.438 -11.43 1 98.69 58 VAL B C 1
ATOM 2701 O O . VAL B 1 58 ? 9.18 -10.531 -10.922 1 98.69 58 VAL B O 1
ATOM 2704 N N . ILE B 1 59 ? 7.934 -8.695 -11.047 1 98.88 59 ILE B N 1
ATOM 2705 C CA . ILE B 1 59 ? 6.902 -9.195 -10.148 1 98.88 59 ILE B CA 1
ATOM 2706 C C . ILE B 1 59 ? 5.602 -9.414 -10.922 1 98.88 59 ILE B C 1
ATOM 2708 O O . ILE B 1 59 ? 4.996 -8.461 -11.406 1 98.88 59 ILE B O 1
ATOM 2712 N N . TYR B 1 60 ? 5.203 -10.648 -11.078 1 98.94 60 TYR B N 1
ATOM 2713 C CA . TYR B 1 60 ? 3.867 -10.977 -11.57 1 98.94 60 TYR B CA 1
ATOM 2714 C C . TYR B 1 60 ? 2.844 -10.914 -10.438 1 98.94 60 TYR B C 1
ATOM 2716 O O . TYR B 1 60 ? 2.932 -11.68 -9.477 1 98.94 60 TYR B O 1
ATOM 2724 N N . LEU B 1 61 ? 1.913 -10.047 -10.594 1 98.94 61 LEU B N 1
ATOM 2725 C CA . LEU B 1 61 ? 0.967 -9.688 -9.539 1 98.94 61 LEU B CA 1
ATOM 2726 C C . LEU B 1 61 ? -0.431 -10.203 -9.867 1 98.94 61 LEU B C 1
ATOM 2728 O O . LEU B 1 61 ? -1.031 -9.781 -10.867 1 98.94 61 LEU B O 1
ATOM 2732 N N . LEU B 1 62 ? -0.927 -11.102 -9.062 1 98.94 62 LEU B N 1
ATOM 2733 C CA . LEU B 1 62 ? -2.301 -11.57 -9.219 1 98.94 62 LEU B CA 1
ATOM 2734 C C . LEU B 1 62 ? -3.283 -10.578 -8.602 1 98.94 62 LEU B C 1
ATOM 2736 O O . LEU B 1 62 ? -2.896 -9.734 -7.789 1 98.94 62 LEU B O 1
ATOM 2740 N N . ASP B 1 63 ? -4.594 -10.656 -9.07 1 98.69 63 ASP B N 1
ATOM 2741 C CA . ASP B 1 63 ? -5.641 -9.742 -8.633 1 98.69 63 ASP B CA 1
ATOM 2742 C C . ASP B 1 63 ? -5.199 -8.289 -8.797 1 98.69 63 ASP B C 1
ATOM 2744 O O . ASP B 1 63 ? -5.355 -7.477 -7.887 1 98.69 63 ASP B O 1
ATOM 2748 N N . ALA B 1 64 ? -4.688 -7.965 -9.969 1 98.75 64 ALA B N 1
ATOM 2749 C CA . ALA B 1 64 ? -4.086 -6.652 -10.188 1 98.75 64 ALA B CA 1
ATOM 2750 C C . ALA B 1 64 ? -5.137 -5.551 -10.133 1 98.75 64 ALA B C 1
ATOM 2752 O O . ALA B 1 64 ? -4.828 -4.41 -9.766 1 98.75 64 ALA B O 1
ATOM 2753 N N . ASN B 1 65 ? -6.398 -5.867 -10.398 1 98.38 65 ASN B N 1
ATOM 2754 C CA . ASN B 1 65 ? -7.461 -4.867 -10.32 1 98.38 65 ASN B CA 1
ATOM 2755 C C . ASN B 1 65 ? -7.535 -4.23 -8.938 1 98.38 65 ASN B C 1
ATOM 2757 O O . ASN B 1 65 ? -7.98 -3.09 -8.797 1 98.38 65 ASN B O 1
ATOM 2761 N N . SER B 1 66 ? -7.059 -4.934 -7.988 1 98 66 SER B N 1
ATOM 2762 C CA . SER B 1 66 ? -7.258 -4.484 -6.613 1 98 66 SER B CA 1
ATOM 2763 C C . SER B 1 66 ? -6.023 -3.771 -6.078 1 98 66 SER B C 1
ATOM 2765 O O . SER B 1 66 ? -6.129 -2.898 -5.211 1 98 66 SER B O 1
ATOM 2767 N N . VAL B 1 67 ? -4.816 -4.141 -6.59 1 98.62 67 VAL B N 1
ATOM 2768 C CA . VAL B 1 67 ? -3.65 -3.693 -5.832 1 98.62 67 VAL B CA 1
ATOM 2769 C C . VAL B 1 67 ? -2.527 -3.305 -6.793 1 98.62 67 VAL B C 1
ATOM 2771 O O . VAL B 1 67 ? -1.374 -3.16 -6.383 1 98.62 67 VAL B O 1
ATOM 2774 N N . PHE B 1 68 ? -2.773 -3.135 -8.07 1 98.88 68 PHE B N 1
ATOM 2775 C CA . PHE B 1 68 ? -1.727 -2.77 -9.016 1 98.88 68 PHE B CA 1
ATOM 2776 C C . PHE B 1 68 ? -1.077 -1.448 -8.625 1 98.88 68 PHE B C 1
ATOM 2778 O O . PHE B 1 68 ? 0.15 -1.329 -8.617 1 98.88 68 PHE B O 1
ATOM 2785 N N . GLY B 1 69 ? -1.903 -0.454 -8.32 1 98.62 69 GLY B N 1
ATOM 2786 C CA . GLY B 1 69 ? -1.367 0.831 -7.902 1 98.62 69 GLY B CA 1
ATOM 2787 C C . GLY B 1 69 ? -0.502 0.74 -6.66 1 98.62 69 GLY B C 1
ATOM 2788 O O . GLY B 1 69 ? 0.533 1.403 -6.57 1 98.62 69 GLY B O 1
ATOM 2789 N N . THR B 1 70 ? -0.913 -0.07 -5.715 1 98.88 70 THR B N 1
ATOM 2790 C CA . THR B 1 70 ? -0.153 -0.26 -4.484 1 98.88 70 THR B CA 1
ATOM 2791 C C . THR B 1 70 ? 1.221 -0.854 -4.785 1 98.88 70 THR B C 1
ATOM 2793 O O . THR B 1 70 ? 2.238 -0.357 -4.297 1 98.88 70 THR B O 1
ATOM 2796 N N . MET B 1 71 ? 1.241 -1.887 -5.602 1 98.88 71 MET B N 1
ATOM 2797 C CA . MET B 1 71 ? 2.504 -2.531 -5.949 1 98.88 71 MET B CA 1
ATOM 2798 C C . MET B 1 71 ? 3.412 -1.569 -6.707 1 98.88 71 MET B C 1
ATOM 2800 O O . MET B 1 71 ? 4.598 -1.444 -6.391 1 98.88 71 MET B O 1
ATOM 2804 N N . VAL B 1 72 ? 2.865 -0.866 -7.652 1 98.75 72 VAL B N 1
ATOM 2805 C CA . VAL B 1 72 ? 3.646 0.029 -8.5 1 98.75 72 VAL B CA 1
ATOM 2806 C C . VAL B 1 72 ? 4.262 1.138 -7.652 1 98.75 72 VAL B C 1
ATOM 2808 O O . VAL B 1 72 ? 5.457 1.422 -7.766 1 98.75 72 VAL B O 1
ATOM 2811 N N . GLU B 1 73 ? 3.432 1.72 -6.793 1 98.5 73 GLU B N 1
ATOM 2812 C CA . GLU B 1 73 ? 3.949 2.838 -6.012 1 98.5 73 GLU B CA 1
ATOM 2813 C C . GLU B 1 73 ? 4.988 2.369 -4.996 1 98.5 73 GLU B C 1
ATOM 2815 O O . GLU B 1 73 ? 5.953 3.082 -4.715 1 98.5 73 GLU B O 1
ATOM 2820 N N . ALA B 1 74 ? 4.832 1.165 -4.496 1 98.5 74 ALA B N 1
ATOM 2821 C CA . ALA B 1 74 ? 5.832 0.601 -3.594 1 98.5 74 ALA B CA 1
ATOM 2822 C C . ALA B 1 74 ? 7.152 0.359 -4.324 1 98.5 74 ALA B C 1
ATOM 2824 O O . ALA B 1 74 ? 8.219 0.745 -3.836 1 98.5 74 ALA B O 1
ATOM 2825 N N . VAL B 1 75 ? 7.078 -0.224 -5.504 1 98.06 75 VAL B N 1
ATOM 2826 C CA . VAL B 1 75 ? 8.273 -0.501 -6.297 1 98.06 75 VAL B CA 1
ATOM 2827 C C . VAL B 1 75 ? 8.93 0.811 -6.711 1 98.06 75 VAL B C 1
ATOM 2829 O O . VAL B 1 75 ? 10.156 0.945 -6.648 1 98.06 75 VAL B O 1
ATOM 2832 N N . ARG B 1 76 ? 8.125 1.727 -7.086 1 97.19 76 ARG B N 1
ATOM 2833 C CA . ARG B 1 76 ? 8.617 3.004 -7.598 1 97.19 76 ARG B CA 1
ATOM 2834 C C . ARG B 1 76 ? 9.383 3.766 -6.527 1 97.19 76 ARG B C 1
ATOM 2836 O O . ARG B 1 76 ? 10.484 4.262 -6.777 1 97.19 76 ARG B O 1
ATOM 2843 N N . ILE B 1 77 ? 8.875 3.832 -5.328 1 96.94 77 ILE B N 1
ATOM 2844 C CA . ILE B 1 77 ? 9.492 4.652 -4.293 1 96.94 77 ILE B CA 1
ATOM 2845 C C . ILE B 1 77 ? 10.664 3.896 -3.666 1 96.94 77 ILE B C 1
ATOM 2847 O O . ILE B 1 77 ? 11.727 4.473 -3.426 1 96.94 77 ILE B O 1
ATOM 2851 N N . GLN B 1 78 ? 10.547 2.604 -3.479 1 97 78 GLN B N 1
ATOM 2852 C CA . GLN B 1 78 ? 11.609 1.825 -2.844 1 97 78 GLN B CA 1
ATOM 2853 C C . GLN B 1 78 ? 12.766 1.581 -3.809 1 97 78 GLN B C 1
ATOM 2855 O O . GLN B 1 78 ? 13.906 1.38 -3.381 1 97 78 GLN B O 1
ATOM 2860 N N . GLY B 1 79 ? 12.492 1.595 -5.07 1 95.56 79 GLY B N 1
ATOM 2861 C CA . GLY B 1 79 ? 13.508 1.287 -6.062 1 95.56 79 GLY B CA 1
ATOM 2862 C C . GLY B 1 79 ? 14.375 2.479 -6.418 1 95.56 79 GLY B C 1
ATOM 2863 O O . GLY B 1 79 ? 15.344 2.348 -7.172 1 95.56 79 GLY B O 1
ATOM 2864 N N . ARG B 1 80 ? 14.117 3.658 -5.824 1 92.56 80 ARG B N 1
ATOM 2865 C CA . ARG B 1 80 ? 14.789 4.891 -6.215 1 92.56 80 ARG B CA 1
ATOM 2866 C C . ARG B 1 80 ? 16.203 4.945 -5.645 1 92.56 80 ARG B C 1
ATOM 2868 O O . ARG B 1 80 ? 17.109 5.496 -6.273 1 92.56 80 ARG B O 1
ATOM 2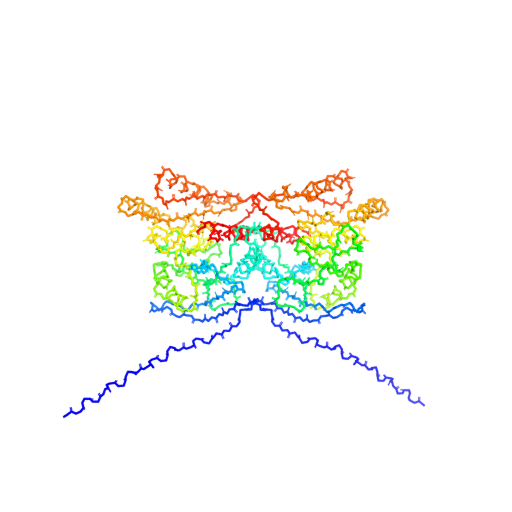875 N N . ARG B 1 81 ? 16.312 4.426 -4.406 1 90.94 81 ARG B N 1
ATOM 2876 C CA . ARG B 1 81 ? 17.609 4.445 -3.73 1 90.94 81 ARG B CA 1
ATOM 2877 C C . ARG B 1 81 ? 17.938 3.08 -3.146 1 90.94 81 ARG B C 1
ATOM 2879 O O . ARG B 1 81 ? 17.922 2.896 -1.928 1 90.94 81 ARG B O 1
ATOM 2886 N N . PRO B 1 82 ? 18.406 2.207 -4.02 1 91.75 82 PRO B N 1
ATOM 2887 C CA . PRO B 1 82 ? 18.656 0.829 -3.59 1 91.75 82 PRO B CA 1
ATOM 2888 C C . PRO B 1 82 ? 19.609 0.744 -2.398 1 91.75 82 PRO B C 1
ATOM 2890 O O . PRO B 1 82 ? 19.438 -0.109 -1.525 1 91.75 82 PRO B O 1
ATOM 2893 N N . GLU B 1 83 ? 20.531 1.621 -2.293 1 88.94 83 GLU B N 1
ATOM 2894 C CA . GLU B 1 83 ? 21.516 1.587 -1.223 1 88.94 83 GLU B CA 1
ATOM 2895 C C . GLU B 1 83 ? 20.891 1.904 0.129 1 88.94 83 GLU B C 1
ATOM 2897 O O . GLU B 1 83 ? 21.391 1.484 1.172 1 88.94 83 GLU B O 1
ATOM 2902 N N . LYS B 1 84 ? 19.734 2.588 0.112 1 88.31 84 LYS B N 1
ATOM 2903 C CA . LYS B 1 84 ? 19.062 2.98 1.352 1 88.31 84 LYS B CA 1
ATOM 2904 C C . LYS B 1 84 ? 17.891 2.062 1.656 1 88.31 84 LYS B C 1
ATOM 2906 O O . LYS B 1 84 ? 17.578 1.808 2.822 1 88.31 84 LYS B O 1
ATOM 2911 N N . THR B 1 85 ? 17.297 1.558 0.579 1 91.56 85 THR B N 1
ATOM 2912 C CA . THR B 1 85 ? 16.031 0.854 0.775 1 91.56 85 THR B CA 1
ATOM 2913 C C . THR B 1 85 ? 16.234 -0.655 0.676 1 91.56 85 THR B C 1
ATOM 2915 O O . THR B 1 85 ? 15.391 -1.43 1.132 1 91.56 85 THR B O 1
ATOM 2918 N N . GLY B 1 86 ? 17.297 -1.061 -0.05 1 92.69 86 GLY B N 1
ATOM 2919 C CA . GLY B 1 86 ? 17.562 -2.479 -0.246 1 92.69 86 GLY B CA 1
ATOM 2920 C C . GLY B 1 86 ? 16.75 -3.08 -1.383 1 92.69 86 GLY B C 1
ATOM 2921 O O . GLY B 1 86 ? 16.562 -4.297 -1.438 1 92.69 86 GLY B O 1
ATOM 2922 N N . ALA B 1 87 ? 16.234 -2.285 -2.262 1 96.44 87 ALA B N 1
ATOM 2923 C CA . ALA B 1 87 ? 15.438 -2.766 -3.383 1 96.44 87 ALA B CA 1
ATOM 2924 C C . ALA B 1 87 ? 15.844 -2.076 -4.684 1 96.44 87 ALA B C 1
ATOM 2926 O O . ALA B 1 87 ? 16 -0.854 -4.719 1 96.44 87 ALA B O 1
ATOM 2927 N N . VAL B 1 88 ? 16.016 -2.822 -5.746 1 97.12 88 VAL B N 1
ATOM 2928 C CA . VAL B 1 88 ? 16.359 -2.287 -7.059 1 97.12 88 VAL B CA 1
ATOM 2929 C C . VAL B 1 88 ? 15.094 -2.055 -7.875 1 97.12 88 VAL B C 1
ATOM 2931 O O . VAL B 1 88 ? 14.031 -2.59 -7.547 1 97.12 88 VAL B O 1
ATOM 2934 N N . PRO B 1 89 ? 15.141 -1.229 -8.898 1 97.25 89 PRO B N 1
ATOM 2935 C CA . PRO B 1 89 ? 13.977 -1.046 -9.766 1 97.25 89 PRO B CA 1
ATOM 2936 C C . PRO B 1 89 ? 13.492 -2.355 -10.383 1 97.25 89 PRO B C 1
ATOM 2938 O O . PRO B 1 89 ? 14.305 -3.213 -10.742 1 97.25 89 PRO B O 1
ATOM 2941 N N . ALA B 1 90 ? 12.211 -2.475 -10.5 1 98.38 90 ALA B N 1
ATOM 2942 C CA . ALA B 1 90 ? 11.625 -3.717 -10.992 1 98.38 90 ALA B CA 1
ATOM 2943 C C . ALA B 1 90 ? 10.391 -3.436 -11.844 1 98.38 90 ALA B C 1
ATOM 2945 O O . ALA B 1 90 ? 9.711 -2.426 -11.648 1 98.38 90 ALA B O 1
ATOM 2946 N N . ILE B 1 91 ? 10.094 -4.312 -12.75 1 98.75 91 ILE B N 1
ATOM 2947 C CA . ILE B 1 91 ? 8.875 -4.266 -13.547 1 98.75 91 ILE B CA 1
ATOM 2948 C C . ILE B 1 91 ? 7.742 -4.98 -12.812 1 98.75 91 ILE B C 1
ATOM 2950 O O . ILE B 1 91 ? 7.965 -6.016 -12.18 1 98.75 91 ILE B O 1
ATOM 2954 N N . VAL B 1 92 ? 6.594 -4.383 -12.844 1 98.94 92 VAL B N 1
ATOM 2955 C CA . VAL B 1 92 ? 5.395 -5.031 -12.32 1 98.94 92 VAL B CA 1
ATOM 2956 C C . VAL B 1 92 ? 4.5 -5.465 -13.477 1 98.94 92 VAL B C 1
ATOM 2958 O O . VAL B 1 92 ? 4.168 -4.66 -14.352 1 98.94 92 VAL B O 1
ATOM 2961 N N . VAL B 1 93 ? 4.16 -6.703 -13.531 1 98.94 93 VAL B N 1
ATOM 2962 C CA . VAL B 1 93 ? 3.186 -7.242 -14.469 1 98.94 93 VAL B CA 1
ATOM 2963 C C . VAL B 1 93 ? 1.935 -7.688 -13.719 1 98.94 93 VAL B C 1
ATOM 2965 O O . VAL B 1 93 ? 1.914 -8.766 -13.125 1 98.94 93 VAL B O 1
ATOM 2968 N N . GLY B 1 94 ? 0.957 -6.84 -13.805 1 98.94 94 GLY B N 1
ATOM 2969 C CA . GLY B 1 94 ? -0.318 -7.168 -13.18 1 98.94 94 GLY B CA 1
ATOM 2970 C C . GLY B 1 94 ? -1.221 -8 -14.07 1 98.94 94 GLY B C 1
ATOM 2971 O O . GLY B 1 94 ? -1.372 -7.707 -15.258 1 98.94 94 GLY B O 1
ATOM 2972 N N . ILE B 1 95 ? -1.766 -8.992 -13.531 1 98.88 95 ILE B N 1
ATOM 2973 C CA . ILE B 1 95 ? -2.746 -9.82 -14.219 1 98.88 95 ILE B CA 1
ATOM 2974 C C . ILE B 1 95 ? -4.125 -9.617 -13.594 1 98.88 95 ILE B C 1
ATOM 2976 O O . ILE B 1 95 ? -4.359 -10.016 -12.453 1 98.88 95 ILE B O 1
ATOM 2980 N N . GLY B 1 96 ? -4.945 -8.961 -14.273 1 98.25 96 GLY B N 1
ATOM 2981 C CA . GLY B 1 96 ? -6.316 -8.734 -13.852 1 98.25 96 GLY B CA 1
ATOM 2982 C C . GLY B 1 96 ? -7.344 -9.188 -14.867 1 98.25 96 GLY B C 1
ATOM 2983 O O . GLY B 1 96 ? -7.098 -10.125 -15.625 1 98.25 96 GLY B O 1
ATOM 2984 N N . TYR B 1 97 ? -8.492 -8.664 -14.766 1 97.5 97 TYR B N 1
ATOM 2985 C CA . TYR B 1 97 ? -9.641 -8.961 -15.617 1 97.5 97 TYR B CA 1
ATOM 2986 C C . TYR B 1 97 ? -10.305 -7.676 -16.094 1 97.5 97 TYR B C 1
ATOM 2988 O O . TYR B 1 97 ? -10.148 -6.617 -15.484 1 97.5 97 TYR B O 1
ATOM 2996 N N . PRO B 1 98 ? -10.961 -7.766 -17.219 1 95 98 PRO B N 1
ATOM 2997 C CA . PRO B 1 98 ? -11.648 -6.57 -17.719 1 95 98 PRO B CA 1
ATOM 2998 C C . PRO B 1 98 ? -12.875 -6.215 -16.875 1 95 98 PRO B C 1
ATOM 3000 O O . PRO B 1 98 ? -14.008 -6.48 -17.297 1 95 98 PRO B O 1
ATOM 3003 N N . THR B 1 99 ? -12.719 -5.66 -15.742 1 94 99 THR B N 1
ATOM 3004 C CA . THR B 1 99 ? -13.766 -5.223 -14.82 1 94 99 THR B CA 1
ATOM 3005 C C . THR B 1 99 ? -13.344 -3.941 -14.102 1 94 99 THR B C 1
ATOM 3007 O O . THR B 1 99 ? -12.156 -3.68 -13.93 1 94 99 THR B O 1
ATOM 3010 N N . ALA B 1 100 ? -14.281 -3.232 -13.664 1 87.44 100 ALA B N 1
ATOM 3011 C CA . ALA B 1 100 ? -14.016 -2.014 -12.906 1 87.44 100 ALA B CA 1
ATOM 3012 C C . ALA B 1 100 ? -13.867 -2.312 -11.422 1 87.44 100 ALA B C 1
ATOM 3014 O O . ALA B 1 100 ? -13.352 -1.487 -10.664 1 87.44 100 ALA B O 1
ATOM 3015 N N . GLY B 1 101 ? -14.359 -3.477 -11 1 93.25 101 GLY B N 1
ATOM 3016 C CA . GLY B 1 101 ? -14.266 -3.869 -9.602 1 93.25 101 GLY B CA 1
ATOM 3017 C C . GLY B 1 101 ? -12.891 -4.398 -9.227 1 93.25 101 GLY B C 1
ATOM 3018 O O . GLY B 1 101 ? -12.078 -4.699 -10.102 1 93.25 101 GLY B O 1
ATOM 3019 N N . PRO B 1 102 ? -12.688 -4.469 -7.965 1 95.75 102 PRO B N 1
ATOM 3020 C CA . PRO B 1 102 ? -11.375 -4.938 -7.52 1 95.75 102 PRO B CA 1
ATOM 3021 C C . PRO B 1 102 ? -11.164 -6.43 -7.773 1 95.75 102 PRO B C 1
ATOM 3023 O O . PRO B 1 102 ? -10.023 -6.887 -7.863 1 95.75 102 PRO B O 1
ATOM 3026 N N . PHE B 1 103 ? -12.289 -7.184 -7.875 1 96.25 103 PHE B N 1
ATOM 3027 C CA . PHE B 1 103 ? -12.18 -8.625 -8.062 1 96.25 103 PHE B CA 1
ATOM 3028 C C . PHE B 1 103 ? -13.148 -9.109 -9.133 1 96.25 103 PHE B C 1
ATOM 3030 O O . PHE B 1 103 ? -14.219 -8.531 -9.312 1 96.25 103 PHE B O 1
ATOM 3037 N N . SER B 1 104 ? -12.711 -10.125 -9.781 1 96.25 104 SER B N 1
ATOM 3038 C CA . SER B 1 104 ? -13.555 -10.836 -10.742 1 96.25 104 SER B CA 1
ATOM 3039 C C . SER B 1 104 ? -13.867 -12.242 -10.258 1 96.25 104 SER B C 1
ATOM 3041 O O . SER B 1 104 ? -13.016 -12.914 -9.68 1 96.25 104 SER B O 1
ATOM 3043 N N . PRO B 1 105 ? -15.047 -12.727 -10.602 1 94.69 105 PRO B N 1
ATOM 3044 C CA . PRO B 1 105 ? -15.352 -14.117 -10.25 1 94.69 105 PRO B CA 1
ATOM 3045 C C . PRO B 1 105 ? -14.477 -15.117 -11 1 94.69 105 PRO B C 1
ATOM 3047 O O . PRO B 1 105 ? -14.367 -16.281 -10.586 1 94.69 105 PRO B O 1
ATOM 3050 N N . HIS B 1 106 ? -13.828 -14.711 -12.055 1 95.38 106 HIS B N 1
ATOM 3051 C CA . HIS B 1 106 ? -12.969 -15.594 -12.836 1 95.38 106 HIS B CA 1
ATOM 3052 C C . HIS B 1 106 ? -11.766 -16.047 -12.023 1 95.38 106 HIS B C 1
ATOM 3054 O O . HIS B 1 106 ? -11.117 -17.047 -12.359 1 95.38 106 HIS B O 1
ATOM 3060 N N . ARG B 1 107 ? -11.547 -15.336 -10.93 1 96.62 107 ARG B N 1
ATOM 3061 C CA . ARG B 1 107 ? -10.398 -15.711 -10.102 1 96.62 107 ARG B CA 1
ATOM 3062 C C . ARG B 1 107 ? -10.625 -17.078 -9.438 1 96.62 107 ARG B C 1
ATOM 3064 O O . ARG B 1 107 ? -9.664 -17.781 -9.133 1 96.62 107 ARG B O 1
ATOM 3071 N N . TYR B 1 108 ? -11.898 -17.438 -9.234 1 94.94 108 TYR B N 1
ATOM 3072 C CA . TYR B 1 108 ? -12.18 -18.734 -8.656 1 94.94 108 TYR B CA 1
ATOM 3073 C C . TYR B 1 108 ? -11.727 -19.859 -9.578 1 94.94 108 TYR B C 1
ATOM 3075 O O . TYR B 1 108 ? -11.172 -20.859 -9.125 1 94.94 108 TYR B O 1
ATOM 3083 N N . TYR B 1 109 ? -11.945 -19.641 -10.828 1 95.12 109 TYR B N 1
ATOM 3084 C CA . TYR B 1 109 ? -11.484 -20.609 -11.805 1 95.12 109 TYR B CA 1
ATOM 3085 C C . TYR B 1 109 ? -9.961 -20.609 -11.914 1 95.12 109 TYR B C 1
ATOM 3087 O O . TYR B 1 109 ? -9.312 -21.641 -11.766 1 95.12 109 TYR B O 1
ATOM 3095 N N . ASP B 1 110 ? -9.383 -19.484 -12.055 1 97.19 110 ASP B N 1
ATOM 3096 C CA . ASP B 1 110 ? -7.965 -19.344 -12.375 1 97.19 110 ASP B CA 1
ATOM 3097 C C . ASP B 1 110 ? -7.094 -19.734 -11.188 1 97.19 110 ASP B C 1
ATOM 3099 O O . ASP B 1 110 ? -5.965 -20.203 -11.367 1 97.19 110 ASP B O 1
ATOM 3103 N N . TYR B 1 111 ? -7.59 -19.609 -9.922 1 97.69 111 TYR B N 1
ATOM 3104 C CA . TYR B 1 111 ? -6.688 -19.719 -8.781 1 97.69 111 TYR B CA 1
ATOM 3105 C C . TYR B 1 111 ? -6.891 -21.031 -8.047 1 97.69 111 TYR B C 1
ATOM 3107 O O . TYR B 1 111 ? -6.152 -21.344 -7.109 1 97.69 111 TYR B O 1
ATOM 3115 N N . THR B 1 112 ? -7.832 -21.906 -8.516 1 95.88 112 THR B N 1
ATOM 3116 C CA . THR B 1 112 ? -8.086 -23.156 -7.797 1 95.88 112 THR B CA 1
ATOM 3117 C C . THR B 1 112 ? -7.676 -24.359 -8.641 1 95.88 112 THR B C 1
ATOM 3119 O O . THR B 1 112 ? -7.965 -24.406 -9.836 1 95.88 112 THR B O 1
ATOM 3122 N N . PRO B 1 113 ? -6.938 -25.359 -8.133 1 93.81 113 PRO B N 1
ATOM 3123 C CA . PRO B 1 113 ? -6.434 -26.5 -8.891 1 93.81 113 PRO B CA 1
ATOM 3124 C C . PRO B 1 113 ? -7.539 -27.469 -9.289 1 93.81 113 PRO B C 1
ATOM 3126 O O . PRO B 1 113 ? -7.461 -28.094 -10.352 1 93.81 113 PRO B O 1
ATOM 3129 N N . GLN B 1 114 ? -8.328 -27.922 -8.5 1 87.75 114 GLN B N 1
ATOM 3130 C CA . GLN B 1 114 ? -9.492 -28.766 -8.742 1 87.75 114 GLN B CA 1
ATOM 3131 C C . GLN B 1 114 ? -10.742 -28.188 -8.07 1 87.75 114 GLN B C 1
ATOM 3133 O O . GLN B 1 114 ? -10.648 -27.562 -7.016 1 87.75 114 GLN B O 1
ATOM 3138 N N . ALA B 1 115 ? -11.742 -28.453 -8.734 1 78.75 115 ALA B N 1
ATOM 3139 C CA . ALA B 1 115 ? -12.969 -27.984 -8.109 1 78.75 115 ALA B CA 1
ATOM 3140 C C . ALA B 1 115 ? -13.203 -28.656 -6.762 1 78.75 115 ALA B C 1
ATOM 3142 O O . ALA B 1 115 ? -13.055 -29.875 -6.641 1 78.75 115 ALA B O 1
ATOM 3143 N N . THR B 1 116 ? -13.422 -27.734 -5.797 1 75.19 116 THR B N 1
ATOM 3144 C CA . THR B 1 116 ? -13.68 -28.297 -4.48 1 75.19 116 THR B CA 1
ATOM 3145 C C . THR B 1 116 ? -15.117 -28.797 -4.375 1 75.19 116 THR B C 1
ATOM 3147 O O . THR B 1 116 ? -16.016 -28.25 -5.023 1 75.19 116 THR B O 1
ATOM 3150 N N . THR B 1 117 ? -15.281 -29.875 -3.723 1 71.5 117 THR B N 1
ATOM 3151 C CA . THR B 1 117 ? -16.625 -30.344 -3.416 1 71.5 117 THR B CA 1
ATOM 3152 C C . THR B 1 117 ? -17.016 -29.969 -1.991 1 71.5 117 THR B C 1
ATOM 3154 O O . THR B 1 117 ? -18.188 -30.109 -1.605 1 71.5 117 THR B O 1
ATOM 3157 N N . GLU B 1 118 ? -16.125 -29.453 -1.314 1 75.38 118 GLU B N 1
ATOM 3158 C CA . GLU B 1 118 ? -16.344 -29.156 0.097 1 75.38 118 GLU B CA 1
ATOM 3159 C C . GLU B 1 118 ? -17.172 -27.875 0.265 1 75.38 118 GLU B C 1
ATOM 3161 O O . GLU B 1 118 ? -17.906 -27.734 1.25 1 75.38 118 GLU B O 1
ATOM 3166 N N . TYR B 1 119 ? -17.047 -26.984 -0.645 1 75.12 119 TYR B N 1
ATOM 3167 C CA . TYR B 1 119 ? -17.781 -25.719 -0.624 1 75.12 119 TYR B CA 1
ATOM 3168 C C . TYR B 1 119 ? -18.578 -25.531 -1.913 1 75.12 119 TYR B C 1
ATOM 3170 O O . TYR B 1 119 ? -18.047 -25.703 -3.01 1 75.12 119 TYR B O 1
ATOM 3178 N N . THR B 1 120 ? -19.797 -25.25 -1.674 1 76.56 120 THR B N 1
ATOM 3179 C CA . THR B 1 120 ? -20.594 -25.062 -2.879 1 76.56 120 THR B CA 1
ATOM 3180 C C . THR B 1 120 ? -21.125 -23.641 -2.959 1 76.56 120 THR B C 1
ATOM 3182 O O . THR B 1 120 ? -21.562 -23.203 -4.027 1 76.56 120 THR B O 1
ATOM 3185 N N . HIS B 1 121 ? -21.094 -22.969 -1.836 1 79.5 121 HIS B N 1
ATOM 3186 C CA . HIS B 1 121 ? -21.656 -21.625 -1.777 1 79.5 121 HIS B CA 1
ATOM 3187 C C . HIS B 1 121 ? -20.75 -20.672 -1.006 1 79.5 121 HIS B C 1
ATOM 3189 O O . HIS B 1 121 ? -19.953 -21.125 -0.16 1 79.5 121 HIS B O 1
ATOM 3195 N N . LYS B 1 122 ? -20.953 -19.406 -1.342 1 78.19 122 LYS B N 1
ATOM 3196 C CA . LYS B 1 122 ? -20.328 -18.359 -0.541 1 78.19 122 LYS B CA 1
ATOM 3197 C C . LYS B 1 122 ? -21.062 -18.172 0.783 1 78.19 122 LYS B C 1
ATOM 3199 O O . LYS B 1 122 ? -22.109 -18.781 1.01 1 78.19 122 LYS B O 1
ATOM 3204 N N . SER B 1 123 ? -20.469 -17.344 1.637 1 69.38 123 SER B N 1
ATOM 3205 C CA . SER B 1 123 ? -21.062 -17.078 2.947 1 69.38 123 SER B CA 1
ATOM 3206 C C . SER B 1 123 ? -22.438 -16.438 2.818 1 69.38 123 SER B C 1
ATOM 3208 O O . SER B 1 123 ? -23.281 -16.609 3.691 1 69.38 123 SER B O 1
ATOM 3210 N N . ASP B 1 124 ? -22.609 -15.789 1.709 1 70.5 124 ASP B N 1
ATOM 3211 C CA . ASP B 1 124 ? -23.891 -15.094 1.521 1 70.5 124 ASP B CA 1
ATOM 3212 C C . ASP B 1 124 ? -24.906 -16 0.823 1 70.5 124 ASP B C 1
ATOM 3214 O O . ASP B 1 124 ? -26 -15.555 0.483 1 70.5 124 ASP B O 1
ATOM 3218 N N . GLY B 1 125 ? -24.5 -17.219 0.509 1 78.12 125 GLY B N 1
ATOM 3219 C CA . GLY B 1 125 ? -25.422 -18.203 -0.044 1 78.12 125 GLY B CA 1
ATOM 3220 C C . GLY B 1 125 ? -25.328 -18.312 -1.554 1 78.12 125 GLY B C 1
ATOM 3221 O O . GLY B 1 125 ? -25.891 -19.25 -2.143 1 78.12 125 GLY B O 1
ATOM 3222 N N . THR B 1 126 ? -24.578 -17.422 -2.193 1 84.19 126 THR B N 1
ATOM 3223 C CA . THR B 1 126 ? -24.453 -17.469 -3.646 1 84.19 126 THR B CA 1
ATOM 3224 C C . THR B 1 126 ? -23.531 -18.609 -4.082 1 84.19 126 THR B C 1
ATOM 3226 O O . THR B 1 126 ? -22.562 -18.922 -3.404 1 84.19 126 THR B O 1
ATOM 3229 N N . PRO B 1 127 ? -24 -19.266 -5.148 1 86.19 127 PRO B N 1
ATOM 3230 C CA . PRO B 1 127 ? -23.156 -20.359 -5.637 1 86.19 127 PRO B CA 1
ATOM 3231 C C . PRO B 1 127 ? -21.734 -19.875 -5.988 1 86.19 127 PRO B C 1
ATOM 3233 O O . PRO B 1 127 ? -21.562 -18.766 -6.492 1 86.19 127 PRO B O 1
ATOM 3236 N N . LEU B 1 128 ? -20.875 -20.781 -5.719 1 88.19 128 LEU B N 1
ATOM 3237 C CA . LEU B 1 128 ? -19.5 -20.469 -6.09 1 88.19 128 LEU B CA 1
ATOM 3238 C C . LEU B 1 128 ? -19.328 -20.484 -7.605 1 88.19 128 LEU B C 1
ATOM 3240 O O . LEU B 1 128 ? -19.906 -21.328 -8.297 1 88.19 128 LEU B O 1
ATOM 3244 N N . PRO B 1 129 ? -18.5 -19.562 -8.094 1 90.81 129 PRO B N 1
ATOM 3245 C CA . PRO B 1 129 ? -18.188 -19.594 -9.523 1 90.81 129 PRO B CA 1
ATOM 3246 C C . PRO B 1 129 ? -17.422 -20.844 -9.93 1 90.81 129 PRO B C 1
ATOM 3248 O O . PRO B 1 129 ? -17.031 -21.641 -9.07 1 90.81 129 PRO B O 1
ATOM 3251 N N . LYS B 1 130 ? -17.297 -21.016 -11.25 1 91.25 130 LYS B N 1
ATOM 3252 C CA . LYS B 1 130 ? -16.531 -22.141 -11.781 1 91.25 130 LYS B CA 1
ATOM 3253 C C . LYS B 1 130 ? -15.125 -22.172 -11.18 1 91.25 130 LYS B C 1
ATOM 3255 O O . LYS B 1 130 ? -14.5 -21.125 -11 1 91.25 130 LYS B O 1
ATOM 3260 N N . GLN B 1 131 ? -14.625 -23.391 -10.875 1 93.31 131 GLN B N 1
ATOM 3261 C CA . GLN B 1 131 ? -13.312 -23.609 -10.266 1 93.31 131 GLN B CA 1
ATOM 3262 C C . GLN B 1 131 ? -12.469 -24.578 -11.102 1 93.31 131 GLN B C 1
ATOM 3264 O O . GLN B 1 131 ? -12.953 -25.125 -12.094 1 93.31 131 GLN B O 1
ATOM 3269 N N . GLY B 1 132 ? -11.164 -24.688 -10.812 1 93.5 132 GLY B N 1
ATOM 3270 C CA . GLY B 1 132 ? -10.375 -25.812 -11.312 1 93.5 132 GLY B CA 1
ATOM 3271 C C . GLY B 1 132 ? -9.508 -25.438 -12.5 1 93.5 132 GLY B C 1
ATOM 3272 O O . GLY B 1 132 ? -9.031 -26.312 -13.227 1 93.5 132 GLY B O 1
ATOM 3273 N N . GLY B 1 133 ? -9.266 -24.172 -12.789 1 94.94 133 GLY B N 1
ATOM 3274 C CA . GLY B 1 133 ? -8.539 -23.75 -13.977 1 94.94 133 GLY B CA 1
ATOM 3275 C C . GLY B 1 133 ? -7.102 -23.375 -13.695 1 94.94 133 GLY B C 1
ATOM 3276 O O . GLY B 1 133 ? -6.445 -22.75 -14.539 1 94.94 133 GLY B O 1
ATOM 3277 N N . ALA B 1 134 ? -6.555 -23.75 -12.57 1 96.81 134 ALA B N 1
ATOM 3278 C CA . ALA B 1 134 ? -5.238 -23.281 -12.148 1 96.81 134 ALA B CA 1
ATOM 3279 C C . ALA B 1 134 ? -4.156 -23.719 -13.133 1 96.81 134 ALA B C 1
ATOM 3281 O O . ALA B 1 134 ? -3.26 -22.938 -13.461 1 96.81 134 ALA B O 1
ATOM 3282 N N . ASP B 1 135 ? -4.246 -24.953 -13.648 1 96.06 135 ASP B N 1
ATOM 3283 C CA . ASP B 1 135 ? -3.236 -25.438 -14.578 1 96.06 135 ASP B CA 1
ATOM 3284 C C . ASP B 1 135 ? -3.277 -24.656 -15.891 1 96.06 135 ASP B C 1
ATOM 3286 O O . ASP B 1 135 ? -2.232 -24.312 -16.453 1 96.06 135 ASP B O 1
ATOM 3290 N N . ALA B 1 136 ? -4.457 -24.453 -16.359 1 96.06 136 ALA B N 1
ATOM 3291 C CA . ALA B 1 136 ? -4.609 -23.688 -17.594 1 96.06 136 ALA B CA 1
ATOM 3292 C C . ALA B 1 136 ? -4.098 -22.25 -17.422 1 96.06 136 ALA B C 1
ATOM 3294 O O . ALA B 1 136 ? -3.471 -21.703 -18.328 1 96.06 136 ALA B O 1
ATOM 3295 N N . PHE B 1 137 ? -4.398 -21.672 -16.312 1 97.44 137 PHE B N 1
ATOM 3296 C CA . PHE B 1 137 ? -3.947 -20.312 -16.016 1 97.44 137 PHE B CA 1
ATOM 3297 C C . PHE B 1 137 ? -2.426 -20.266 -15.945 1 97.44 137 PHE B C 1
ATOM 3299 O O . PHE B 1 137 ? -1.805 -19.359 -16.5 1 97.44 137 PHE B O 1
ATOM 3306 N N . LEU B 1 138 ? -1.822 -21.234 -15.258 1 97.94 138 LEU B N 1
ATOM 3307 C CA . LEU B 1 138 ? -0.368 -21.312 -15.18 1 97.94 138 LEU B CA 1
ATOM 3308 C C . LEU B 1 138 ? 0.246 -21.469 -16.562 1 97.94 138 LEU B C 1
ATOM 3310 O O . LEU B 1 138 ? 1.275 -20.859 -16.859 1 97.94 138 LEU B O 1
ATOM 3314 N N . GLN B 1 139 ? -0.37 -22.25 -17.375 1 96.94 139 GLN B N 1
ATOM 3315 C CA . GLN B 1 139 ? 0.102 -22.406 -18.75 1 96.94 139 GLN B CA 1
ATOM 3316 C C . GLN B 1 139 ? 0.076 -21.078 -19.5 1 96.94 139 GLN B C 1
ATOM 3318 O O . GLN B 1 139 ? 1.009 -20.766 -20.25 1 96.94 139 GLN B O 1
ATOM 3323 N N . PHE B 1 140 ? -0.964 -20.359 -19.344 1 97.44 140 PHE B N 1
ATOM 3324 C CA . PHE B 1 140 ? -1.065 -19.031 -19.953 1 97.44 140 PHE B CA 1
ATOM 3325 C C . PHE B 1 140 ? 0.089 -18.141 -19.516 1 97.44 140 PHE B C 1
ATOM 3327 O O . PHE B 1 140 ? 0.734 -17.5 -20.344 1 97.44 140 PHE B O 1
ATOM 3334 N N . ILE B 1 141 ? 0.37 -18.109 -18.203 1 98.44 141 ILE B N 1
ATOM 3335 C CA . ILE B 1 141 ? 1.434 -17.266 -17.672 1 98.44 141 ILE B CA 1
ATOM 3336 C C . ILE B 1 141 ? 2.775 -17.688 -18.266 1 98.44 141 ILE B C 1
ATOM 3338 O O . ILE B 1 141 ? 3.529 -16.859 -18.781 1 98.44 141 ILE B O 1
ATOM 3342 N N . GLU B 1 142 ? 3.047 -18.969 -18.344 1 97.75 142 GLU B N 1
ATOM 3343 C CA . GLU B 1 142 ? 4.355 -19.5 -18.703 1 97.75 142 GLU B CA 1
ATOM 3344 C C . GLU B 1 142 ? 4.582 -19.453 -20.203 1 97.75 142 GLU B C 1
ATOM 3346 O O . GLU B 1 142 ? 5.695 -19.172 -20.672 1 97.75 142 GLU B O 1
ATOM 3351 N N . GLU B 1 143 ? 3.555 -19.688 -20.891 1 97 143 GLU B N 1
ATOM 3352 C CA . GLU B 1 143 ? 3.77 -19.938 -22.312 1 97 143 GLU B CA 1
ATOM 3353 C C . GLU B 1 143 ? 3.338 -18.75 -23.156 1 97 143 GLU B C 1
ATOM 3355 O O . GLU B 1 143 ? 3.686 -18.672 -24.344 1 97 143 GLU B O 1
ATOM 3360 N N . GLU B 1 144 ? 2.555 -17.891 -22.594 1 97.5 144 GLU B N 1
ATOM 3361 C CA . GLU B 1 144 ? 2.07 -16.766 -23.391 1 97.5 144 GLU B CA 1
ATOM 3362 C C . GLU B 1 144 ? 2.494 -15.43 -22.781 1 97.5 144 GLU B C 1
ATOM 3364 O O . GLU B 1 144 ? 3.193 -14.641 -23.422 1 97.5 144 GLU B O 1
ATOM 3369 N N . LEU B 1 145 ? 2.186 -15.25 -21.547 1 98.25 145 LEU B N 1
ATOM 3370 C CA . LEU B 1 145 ? 2.424 -13.953 -20.922 1 98.25 145 LEU B CA 1
ATOM 3371 C C . LEU B 1 145 ? 3.918 -13.688 -20.766 1 98.25 145 LEU B C 1
ATOM 3373 O O . LEU B 1 145 ? 4.422 -12.656 -21.219 1 98.25 145 LEU B O 1
ATOM 3377 N N . LYS B 1 146 ? 4.672 -14.633 -20.156 1 98.5 146 LYS B N 1
ATOM 3378 C CA . LYS B 1 146 ? 6.098 -14.438 -19.891 1 98.5 146 LYS B CA 1
ATOM 3379 C C . LYS B 1 146 ? 6.863 -14.211 -21.203 1 98.5 146 LYS B C 1
ATOM 3381 O O . LYS B 1 146 ? 7.645 -13.266 -21.312 1 98.5 146 LYS B O 1
ATOM 3386 N N . PRO B 1 147 ? 6.617 -15.055 -22.219 1 97.88 147 PRO B N 1
ATOM 3387 C CA . PRO B 1 147 ? 7.32 -14.797 -23.469 1 97.88 147 PRO B CA 1
ATOM 3388 C C . PRO B 1 147 ? 6.996 -13.422 -24.062 1 97.88 147 PRO B C 1
ATOM 3390 O O . PRO B 1 147 ? 7.883 -12.75 -24.594 1 97.88 147 PRO B O 1
ATOM 3393 N N . ASP B 1 148 ? 5.77 -13.008 -23.953 1 97.19 148 ASP B N 1
ATOM 3394 C CA . ASP B 1 148 ? 5.398 -11.68 -24.438 1 97.19 148 ASP B CA 1
ATOM 3395 C C . ASP B 1 148 ? 6.145 -10.586 -23.672 1 97.19 148 ASP B C 1
ATOM 3397 O O . ASP B 1 148 ? 6.645 -9.633 -24.266 1 97.19 148 ASP B O 1
ATOM 3401 N N . MET B 1 149 ? 6.254 -10.68 -22.359 1 98.06 149 MET B N 1
ATOM 3402 C CA . MET B 1 149 ? 6.98 -9.719 -21.531 1 98.06 149 MET B CA 1
ATOM 3403 C C . MET B 1 149 ? 8.461 -9.695 -21.906 1 98.06 149 MET B C 1
ATOM 3405 O O . MET B 1 149 ? 9.062 -8.625 -21.984 1 98.06 149 MET B O 1
ATOM 3409 N N . GLU B 1 150 ? 9.031 -10.836 -22.109 1 96.62 150 GLU B N 1
ATOM 3410 C CA . GLU B 1 150 ? 10.453 -10.961 -22.438 1 96.62 150 GLU B CA 1
ATOM 3411 C C . GLU B 1 150 ? 10.766 -10.281 -23.781 1 96.62 150 GLU B C 1
ATOM 3413 O O . GLU B 1 150 ? 11.875 -9.773 -23.969 1 96.62 150 GLU B O 1
ATOM 3418 N N . GLN B 1 151 ? 9.805 -10.367 -24.609 1 96.25 151 GLN B N 1
ATOM 3419 C CA . GLN B 1 151 ? 9.984 -9.734 -25.922 1 96.25 151 GLN B CA 1
ATOM 3420 C C . GLN B 1 151 ? 9.906 -8.211 -25.812 1 96.25 151 GLN B C 1
ATOM 3422 O O . GLN B 1 151 ? 10.625 -7.5 -26.516 1 96.25 151 GLN B O 1
ATOM 3427 N N . GLN B 1 152 ? 9.18 -7.762 -24.906 1 95.88 152 GLN B N 1
ATOM 3428 C CA . GLN B 1 152 ? 8.859 -6.34 -24.859 1 95.88 152 GLN B CA 1
ATOM 3429 C C . GLN B 1 152 ? 9.797 -5.598 -23.922 1 95.88 152 GLN B C 1
ATOM 3431 O O . GLN B 1 152 ? 10.023 -4.395 -24.078 1 95.88 152 GLN B O 1
ATOM 3436 N N . PHE B 1 153 ? 10.32 -6.262 -22.922 1 97.06 153 PHE B N 1
ATOM 3437 C CA . PHE B 1 153 ? 11.047 -5.574 -21.859 1 97.06 153 PHE B CA 1
ATOM 3438 C C . PHE B 1 153 ? 12.375 -6.262 -21.578 1 97.06 153 PHE B C 1
ATOM 3440 O O . PHE B 1 153 ? 12.523 -7.461 -21.828 1 97.06 153 PHE B O 1
ATOM 3447 N N . ASN B 1 154 ? 13.344 -5.5 -21.062 1 97.06 154 ASN B N 1
ATOM 3448 C CA . ASN B 1 154 ? 14.609 -6.043 -20.594 1 97.06 154 ASN B CA 1
ATOM 3449 C C . ASN B 1 154 ? 14.477 -6.645 -19.203 1 97.06 154 ASN B C 1
ATOM 3451 O O . ASN B 1 154 ? 14.641 -5.941 -18.203 1 97.06 154 ASN B O 1
ATOM 3455 N N . ILE B 1 155 ? 14.227 -7.867 -19.172 1 97 155 ILE B N 1
ATOM 3456 C CA . ILE B 1 155 ? 13.938 -8.484 -17.875 1 97 155 ILE B CA 1
ATOM 3457 C C . ILE B 1 155 ? 15.023 -9.508 -17.547 1 97 155 ILE B C 1
ATOM 3459 O O . ILE B 1 155 ? 15.688 -10.039 -18.438 1 97 155 ILE B O 1
ATOM 3463 N N . ASP B 1 156 ? 15.297 -9.68 -16.312 1 96.38 156 ASP B N 1
ATOM 3464 C CA . ASP B 1 156 ? 16.078 -10.797 -15.797 1 96.38 156 ASP B CA 1
ATOM 3465 C C . ASP B 1 156 ? 15.203 -12.016 -15.547 1 96.38 156 ASP B C 1
ATOM 3467 O O . ASP B 1 156 ? 14.453 -12.055 -14.57 1 96.38 156 ASP B O 1
ATOM 3471 N N . ARG B 1 157 ? 15.297 -13.023 -16.312 1 94.44 157 ARG B N 1
ATOM 3472 C CA . ARG B 1 157 ? 14.438 -14.203 -16.234 1 94.44 157 ARG B CA 1
ATOM 3473 C C . ARG B 1 157 ? 14.688 -14.992 -14.961 1 94.44 157 ARG B C 1
ATOM 3475 O O . ARG B 1 157 ? 13.852 -15.789 -14.539 1 94.44 157 ARG B O 1
ATOM 3482 N N . SER B 1 158 ? 15.812 -14.766 -14.406 1 93.88 158 SER B N 1
ATOM 3483 C CA . SER B 1 158 ? 16.156 -15.516 -13.203 1 93.88 158 SER B CA 1
ATOM 3484 C C . SER B 1 158 ? 15.703 -14.789 -11.945 1 93.88 158 SER B C 1
ATOM 3486 O O . SER B 1 158 ? 15.93 -15.258 -10.836 1 93.88 158 SER B O 1
ATOM 3488 N N . ARG B 1 159 ? 14.992 -13.68 -12.109 1 95.88 159 ARG B N 1
ATOM 3489 C CA . ARG B 1 159 ? 14.484 -12.906 -10.977 1 95.88 159 ARG B CA 1
ATOM 3490 C C . ARG B 1 159 ? 13 -12.586 -11.164 1 95.88 159 ARG B C 1
ATOM 3492 O O . ARG B 1 159 ? 12.609 -11.422 -11.133 1 95.88 159 ARG B O 1
ATOM 3499 N N . GLN B 1 160 ? 12.266 -13.617 -11.289 1 98 160 GLN B N 1
ATOM 3500 C CA . GLN B 1 160 ? 10.82 -13.477 -11.461 1 98 160 GLN B CA 1
ATOM 3501 C C . GLN B 1 160 ? 10.07 -13.938 -10.219 1 98 160 GLN B C 1
ATOM 3503 O O . GLN B 1 160 ? 10.328 -15.031 -9.703 1 98 160 GLN B O 1
ATOM 3508 N N . ALA B 1 161 ? 9.25 -13.102 -9.75 1 98.81 161 ALA B N 1
ATOM 3509 C CA . ALA B 1 161 ? 8.43 -13.375 -8.578 1 98.81 161 ALA B CA 1
ATOM 3510 C C . ALA B 1 161 ? 6.953 -13.484 -8.945 1 98.81 161 ALA B C 1
ATOM 3512 O O . ALA B 1 161 ? 6.504 -12.859 -9.906 1 98.81 161 ALA B O 1
ATOM 3513 N N . ILE B 1 162 ? 6.207 -14.297 -8.266 1 98.94 162 ILE B N 1
ATOM 3514 C CA . ILE B 1 162 ? 4.75 -14.305 -8.328 1 98.94 162 ILE B CA 1
ATOM 3515 C C . ILE B 1 162 ? 4.172 -13.961 -6.957 1 98.94 162 ILE B C 1
ATOM 3517 O O . ILE B 1 162 ? 4.609 -14.5 -5.941 1 98.94 162 ILE B O 1
ATOM 3521 N N . PHE B 1 163 ? 3.316 -13.008 -6.926 1 98.94 163 PHE B N 1
ATOM 3522 C CA . PHE B 1 163 ? 2.633 -12.562 -5.719 1 98.94 163 PHE B CA 1
ATOM 3523 C C . PHE B 1 163 ? 1.139 -12.844 -5.805 1 98.94 163 PHE B C 1
ATOM 3525 O O . PHE B 1 163 ? 0.48 -12.445 -6.766 1 98.94 163 PHE B O 1
ATOM 3532 N N . GLY B 1 164 ? 0.608 -13.477 -4.805 1 98.94 164 GLY B N 1
ATOM 3533 C CA . GLY B 1 164 ? -0.82 -13.734 -4.703 1 98.94 164 GLY B CA 1
ATOM 3534 C C . GLY B 1 164 ? -1.338 -13.672 -3.279 1 98.94 164 GLY B C 1
ATOM 3535 O O . GLY B 1 164 ? -0.609 -13.977 -2.334 1 98.94 164 GLY B O 1
ATOM 3536 N N . HIS B 1 165 ? -2.58 -13.32 -3.143 1 98.75 165 HIS B N 1
ATOM 3537 C CA . HIS B 1 165 ? -3.248 -13.172 -1.854 1 98.75 165 HIS B CA 1
ATOM 3538 C C . HIS B 1 165 ? -4.539 -13.984 -1.804 1 98.75 165 HIS B C 1
ATOM 3540 O O . HIS B 1 165 ? -5.277 -14.039 -2.789 1 98.75 165 HIS B O 1
ATOM 3546 N N . SER B 1 166 ? -4.859 -14.609 -0.604 1 97.75 166 SER B N 1
ATOM 3547 C CA . SER B 1 166 ? -6.066 -15.406 -0.437 1 97.75 166 SER B CA 1
ATOM 3548 C C . SER B 1 166 ? -6.121 -16.547 -1.445 1 97.75 166 SER B C 1
ATOM 3550 O O . SER B 1 166 ? -5.203 -17.359 -1.517 1 97.75 166 SER B O 1
ATOM 3552 N N . LEU B 1 167 ? -7.117 -16.578 -2.365 1 97.12 167 LEU B N 1
ATOM 3553 C CA . LEU B 1 167 ? -7.145 -17.578 -3.422 1 97.12 167 LEU B CA 1
ATOM 3554 C C . LEU B 1 167 ? -5.93 -17.453 -4.332 1 97.12 167 LEU B C 1
ATOM 3556 O O . LEU B 1 167 ? -5.402 -18.453 -4.828 1 97.12 167 LEU B O 1
ATOM 3560 N N . GLY B 1 168 ? -5.438 -16.188 -4.508 1 98.69 168 GLY B N 1
ATOM 3561 C CA . GLY B 1 168 ? -4.199 -15.992 -5.242 1 98.69 168 GLY B CA 1
ATOM 3562 C C . GLY B 1 168 ? -2.998 -16.625 -4.57 1 98.69 168 GLY B C 1
ATOM 3563 O O . GLY B 1 168 ? -2.092 -17.125 -5.246 1 98.69 168 GLY B O 1
ATOM 3564 N N . GLY B 1 169 ? -3.004 -16.594 -3.236 1 98.81 169 GLY B N 1
ATOM 3565 C CA . GLY B 1 169 ? -1.966 -17.281 -2.492 1 98.81 169 GLY B CA 1
ATOM 3566 C C . GLY B 1 169 ? -2.018 -18.781 -2.66 1 98.81 169 GLY B C 1
ATOM 3567 O O . GLY B 1 169 ? -0.978 -19.453 -2.717 1 98.81 169 GLY B O 1
ATOM 3568 N N . LEU B 1 170 ? -3.201 -19.328 -2.744 1 98.12 170 LEU B N 1
ATOM 3569 C CA . LEU B 1 170 ? -3.379 -20.75 -3.033 1 98.12 170 LEU B CA 1
ATOM 3570 C C . LEU B 1 170 ? -2.756 -21.109 -4.379 1 98.12 170 LEU B C 1
ATOM 3572 O O . LEU B 1 170 ? -2.029 -22.109 -4.484 1 98.12 170 LEU B O 1
ATOM 3576 N N . PHE B 1 171 ? -3.021 -20.312 -5.332 1 98.69 171 PHE B N 1
ATOM 3577 C CA . PHE B 1 171 ? -2.477 -20.547 -6.664 1 98.69 171 PHE B CA 1
ATOM 3578 C C . PHE B 1 171 ? -0.954 -20.5 -6.645 1 98.69 171 PHE B C 1
ATOM 3580 O O . PHE B 1 171 ? -0.293 -21.297 -7.309 1 98.69 171 PHE B O 1
ATOM 3587 N N . VAL B 1 172 ? -0.399 -19.547 -5.918 1 98.94 172 VAL B N 1
ATOM 3588 C CA . VAL B 1 172 ? 1.05 -19.422 -5.805 1 98.94 172 VAL B CA 1
ATOM 3589 C C . VAL B 1 172 ? 1.642 -20.734 -5.273 1 98.94 172 VAL B C 1
ATOM 3591 O O . VAL B 1 172 ? 2.625 -21.234 -5.816 1 98.94 172 VAL B O 1
ATOM 3594 N N . LEU B 1 173 ? 1.062 -21.297 -4.266 1 98.75 173 LEU B N 1
ATOM 3595 C CA . LEU B 1 173 ? 1.574 -22.531 -3.684 1 98.75 173 LEU B CA 1
ATOM 3596 C C . LEU B 1 173 ? 1.338 -23.719 -4.621 1 98.75 173 LEU B C 1
ATOM 3598 O O . LEU B 1 173 ? 2.189 -24.594 -4.738 1 98.75 173 LEU B O 1
ATOM 3602 N N . HIS B 1 174 ? 0.207 -23.719 -5.285 1 98.5 174 HIS B N 1
ATOM 3603 C CA . HIS B 1 174 ? -0.02 -24.703 -6.336 1 98.5 174 HIS B CA 1
ATOM 3604 C C . HIS B 1 174 ? 1.096 -24.672 -7.375 1 98.5 174 HIS B C 1
ATOM 3606 O O . HIS B 1 174 ? 1.624 -25.719 -7.762 1 98.5 174 HIS B O 1
ATOM 3612 N N . THR B 1 175 ? 1.432 -23.5 -7.828 1 98.81 175 THR B N 1
ATOM 3613 C CA . THR B 1 175 ? 2.486 -23.312 -8.82 1 98.81 175 THR B CA 1
ATOM 3614 C C . THR B 1 175 ? 3.824 -23.812 -8.281 1 98.81 175 THR B C 1
ATOM 3616 O O . THR B 1 175 ? 4.555 -24.516 -8.984 1 98.81 175 THR B O 1
ATOM 3619 N N . LEU B 1 176 ? 4.16 -23.469 -7.027 1 98.69 176 LEU B N 1
ATOM 3620 C CA . LEU B 1 176 ? 5.387 -23.953 -6.398 1 98.69 176 LEU B CA 1
ATOM 3621 C C . LEU B 1 176 ? 5.465 -25.469 -6.438 1 98.69 176 LEU B C 1
ATOM 3623 O O . LEU B 1 176 ? 6.492 -26.031 -6.812 1 98.69 176 LEU B O 1
ATOM 3627 N N . PHE B 1 177 ? 4.375 -26.109 -6.121 1 98.12 177 PHE B N 1
ATOM 3628 C CA . PHE B 1 177 ? 4.379 -27.562 -5.961 1 98.12 177 PHE B CA 1
ATOM 3629 C C . PHE B 1 177 ? 4.387 -28.25 -7.32 1 98.12 177 PHE B C 1
ATOM 3631 O O . PHE B 1 177 ? 4.988 -29.312 -7.477 1 98.12 177 PHE B O 1
ATOM 3638 N N . THR B 1 178 ? 3.801 -27.688 -8.312 1 97.69 178 THR B N 1
ATOM 3639 C CA . THR B 1 178 ? 3.588 -28.406 -9.562 1 97.69 178 THR B CA 1
ATOM 3640 C C . THR B 1 178 ? 4.625 -27.984 -10.602 1 97.69 178 THR B C 1
ATOM 3642 O O . THR B 1 178 ? 4.965 -28.766 -11.492 1 97.69 178 THR B O 1
ATOM 3645 N N . LYS B 1 179 ? 5.062 -26.75 -10.508 1 97.62 179 LYS B N 1
ATOM 3646 C CA . LYS B 1 179 ? 6.039 -26.219 -11.461 1 97.62 179 LYS B CA 1
ATOM 3647 C C . LYS B 1 179 ? 7.02 -25.281 -10.781 1 97.62 179 LYS B C 1
ATOM 3649 O O . LYS B 1 179 ? 7.082 -24.094 -11.117 1 97.62 179 LYS B O 1
ATOM 3654 N N . PRO B 1 180 ? 7.863 -25.828 -9.906 1 97.38 180 PRO B N 1
ATOM 3655 C CA . PRO B 1 180 ? 8.719 -24.969 -9.07 1 97.38 180 PRO B CA 1
ATOM 3656 C C . PRO B 1 180 ? 9.703 -24.141 -9.891 1 97.38 180 PRO B C 1
ATOM 3658 O O . PRO B 1 180 ? 10.227 -23.141 -9.391 1 97.38 180 PRO B O 1
ATOM 3661 N N . ASP B 1 181 ? 9.914 -24.453 -11.148 1 96.25 181 ASP B N 1
ATOM 3662 C CA . ASP B 1 181 ? 10.891 -23.719 -11.961 1 96.25 181 ASP B CA 1
ATOM 3663 C C . ASP B 1 181 ? 10.234 -22.531 -12.656 1 96.25 181 ASP B C 1
ATOM 3665 O O . ASP B 1 181 ? 10.914 -21.766 -13.336 1 96.25 181 ASP B O 1
ATOM 3669 N N . ALA B 1 182 ? 8.953 -22.375 -12.453 1 98 182 ALA B N 1
ATOM 3670 C CA . ALA B 1 182 ? 8.227 -21.312 -13.133 1 98 182 ALA B CA 1
ATOM 3671 C C . ALA B 1 182 ? 8.648 -19.938 -12.617 1 98 182 ALA B C 1
ATOM 3673 O O . ALA B 1 182 ? 8.672 -18.969 -13.367 1 98 182 ALA B O 1
ATOM 3674 N N . PHE B 1 183 ? 9 -19.828 -11.375 1 98.5 183 PHE B N 1
ATOM 3675 C CA . PHE B 1 183 ? 9.461 -18.594 -10.75 1 98.5 183 PHE B CA 1
ATOM 3676 C C . PHE B 1 183 ? 10.602 -18.875 -9.773 1 98.5 183 PHE B C 1
ATOM 3678 O O . PHE B 1 183 ? 10.852 -20.031 -9.43 1 98.5 183 PHE B O 1
ATOM 3685 N N . HIS B 1 184 ? 11.281 -17.828 -9.367 1 97.88 184 HIS B N 1
ATOM 3686 C CA . HIS B 1 184 ? 12.32 -17.938 -8.359 1 97.88 184 HIS B CA 1
ATOM 3687 C C . HIS B 1 184 ? 11.812 -17.5 -6.984 1 97.88 184 HIS B C 1
ATOM 3689 O O . HIS B 1 184 ? 12.281 -18 -5.957 1 97.88 184 HIS B O 1
ATOM 3695 N N . TYR B 1 185 ? 10.914 -16.578 -6.984 1 98.56 185 TYR B N 1
ATOM 3696 C CA . TYR B 1 185 ? 10.344 -16.047 -5.75 1 98.56 185 TYR B CA 1
ATOM 3697 C C . TYR B 1 185 ? 8.836 -16.281 -5.699 1 98.56 185 TYR B C 1
ATOM 3699 O O . TYR B 1 185 ? 8.109 -15.875 -6.609 1 98.56 185 TYR B O 1
ATOM 3707 N N . TYR B 1 186 ? 8.375 -16.938 -4.648 1 98.88 186 TYR B N 1
ATOM 3708 C CA . TYR B 1 186 ? 6.965 -17.234 -4.422 1 98.88 186 TYR B CA 1
ATOM 3709 C C . TYR B 1 186 ? 6.441 -16.531 -3.178 1 98.88 186 TYR B C 1
ATOM 3711 O O . TYR B 1 186 ? 6.895 -16.812 -2.062 1 98.88 186 TYR B O 1
ATOM 3719 N N . ILE B 1 187 ? 5.531 -15.625 -3.373 1 98.94 187 ILE B N 1
ATOM 3720 C CA . ILE B 1 187 ? 4.953 -14.891 -2.25 1 98.94 187 ILE B CA 1
ATOM 3721 C C . ILE B 1 187 ? 3.469 -15.227 -2.127 1 98.94 187 ILE B C 1
ATOM 3723 O O . ILE B 1 187 ? 2.666 -14.828 -2.979 1 98.94 187 ILE B O 1
ATOM 3727 N N . ALA B 1 188 ? 3.131 -15.898 -1.119 1 98.94 188 ALA B N 1
ATOM 3728 C CA . ALA B 1 188 ? 1.745 -16.25 -0.822 1 98.94 188 ALA B CA 1
ATOM 3729 C C . ALA B 1 188 ? 1.234 -15.484 0.396 1 98.94 188 ALA B C 1
ATOM 3731 O O . ALA B 1 188 ? 1.588 -15.812 1.532 1 98.94 188 ALA B O 1
ATOM 3732 N N . GLY B 1 189 ? 0.409 -14.516 0.154 1 98.81 189 GLY B N 1
ATOM 3733 C CA . GLY B 1 189 ? -0.204 -13.758 1.231 1 98.81 189 GLY B CA 1
ATOM 3734 C C . GLY B 1 189 ? -1.53 -14.336 1.689 1 98.81 189 GLY B C 1
ATOM 3735 O O . GLY B 1 189 ? -2.461 -14.469 0.893 1 98.81 189 GLY B O 1
ATOM 3736 N N . SER B 1 190 ? -1.6 -14.625 2.943 1 98.5 190 SER B N 1
ATOM 3737 C CA . SER B 1 190 ? -2.816 -15.18 3.533 1 98.5 190 SER B CA 1
ATOM 3738 C C . SER B 1 190 ? -3.447 -16.234 2.623 1 98.5 190 SER B C 1
ATOM 3740 O O . SER B 1 190 ? -4.641 -16.156 2.322 1 98.5 190 SER B O 1
ATOM 3742 N N . PRO B 1 191 ? -2.688 -17.188 2.25 1 98.5 191 PRO B N 1
ATOM 3743 C CA . PRO B 1 191 ? -3.209 -18.172 1.297 1 98.5 191 PRO B CA 1
ATOM 3744 C C . PRO B 1 191 ? -4.418 -18.922 1.838 1 98.5 191 PRO B C 1
ATOM 3746 O O . PRO B 1 191 ? -4.461 -19.266 3.025 1 98.5 191 PRO B O 1
ATOM 3749 N N . SER B 1 192 ? -5.34 -19.172 1.002 1 95.88 192 SER B N 1
ATOM 3750 C CA . SER B 1 192 ? -6.547 -19.906 1.354 1 95.88 192 SER B CA 1
ATOM 3751 C C . SER B 1 192 ? -6.281 -21.406 1.401 1 95.88 192 SER B C 1
ATOM 3753 O O . SER B 1 192 ? -6.844 -22.172 0.61 1 95.88 192 SER B O 1
ATOM 3755 N N . LEU B 1 193 ? -5.629 -21.875 2.363 1 94.62 193 LEU B N 1
ATOM 3756 C CA . LEU B 1 193 ? -5.137 -23.234 2.443 1 94.62 193 LEU B CA 1
ATOM 3757 C C . LEU B 1 193 ? -6.254 -24.203 2.834 1 94.62 193 LEU B C 1
ATOM 3759 O O . LEU B 1 193 ? -6.109 -25.422 2.699 1 94.62 193 LEU B O 1
ATOM 3763 N N . HIS B 1 194 ? -7.348 -23.641 3.34 1 89.38 194 HIS B N 1
ATOM 3764 C CA . HIS B 1 194 ? -8.516 -24.469 3.639 1 89.38 194 HIS B CA 1
ATOM 3765 C C . HIS B 1 194 ? -9.188 -24.953 2.361 1 89.38 194 HIS B C 1
ATOM 3767 O O . HIS B 1 194 ? -9.977 -25.891 2.391 1 89.38 194 HIS B O 1
ATOM 3773 N N . TRP B 1 195 ? -8.852 -24.25 1.336 1 86 195 TRP B N 1
ATOM 3774 C CA . TRP B 1 195 ? -9.422 -24.594 0.039 1 86 195 TRP B CA 1
ATOM 3775 C C . TRP B 1 195 ? -8.664 -25.75 -0.603 1 86 195 TRP B C 1
ATOM 3777 O O . TRP B 1 195 ? -7.434 -25.766 -0.62 1 86 195 TRP B O 1
ATOM 3787 N N . ASN B 1 196 ? -9.367 -26.797 -1.121 1 88.38 196 ASN B N 1
ATOM 3788 C CA . ASN B 1 196 ? -8.75 -27.922 -1.831 1 88.38 196 ASN B CA 1
ATOM 3789 C C . ASN B 1 196 ? -7.664 -28.578 -0.994 1 88.38 196 ASN B C 1
ATOM 3791 O O . ASN B 1 196 ? -6.582 -28.875 -1.5 1 88.38 196 ASN B O 1
ATOM 3795 N N . GLN B 1 197 ? -7.902 -28.781 0.217 1 90.12 197 GLN B N 1
ATOM 3796 C CA . GLN B 1 197 ? -6.875 -29.219 1.157 1 90.12 197 GLN B CA 1
ATOM 3797 C C . GLN B 1 197 ? -6.258 -30.547 0.718 1 90.12 197 GLN B C 1
ATOM 3799 O O . GLN B 1 197 ? -5.031 -30.672 0.684 1 90.12 197 GLN B O 1
ATOM 3804 N N . LYS B 1 198 ? -7.051 -31.484 0.351 1 90.5 198 LYS B N 1
ATOM 3805 C CA . LYS B 1 198 ? -6.555 -32.812 -0.032 1 90.5 198 LYS B CA 1
ATOM 3806 C C . LYS B 1 198 ? -5.684 -32.719 -1.283 1 90.5 198 LYS B C 1
ATOM 3808 O O . LYS B 1 198 ? -4.629 -33.375 -1.355 1 90.5 198 LYS B O 1
ATOM 3813 N N . VAL B 1 199 ? -6.141 -31.984 -2.215 1 93.75 199 VAL B N 1
ATOM 3814 C CA . VAL B 1 199 ? -5.402 -31.812 -3.463 1 93.75 199 VAL B CA 1
ATOM 3815 C C . VAL B 1 199 ? -4.055 -31.156 -3.182 1 93.75 199 VAL B C 1
ATOM 3817 O O . VAL B 1 199 ? -3.018 -31.625 -3.658 1 93.75 199 VAL B O 1
ATOM 3820 N N . MET B 1 200 ? -4.051 -30.156 -2.393 1 94.94 200 MET B N 1
ATOM 3821 C CA . MET B 1 200 ? -2.836 -29.406 -2.086 1 94.94 200 MET B CA 1
ATOM 3822 C C . MET B 1 200 ? -1.855 -30.266 -1.293 1 94.94 200 MET B C 1
ATOM 3824 O O . MET B 1 200 ? -0.644 -30.188 -1.502 1 94.94 200 MET B O 1
ATOM 3828 N N . GLN B 1 201 ? -2.385 -31.047 -0.406 1 95.12 201 GLN B N 1
ATOM 3829 C CA . GLN B 1 201 ? -1.53 -31.953 0.355 1 95.12 201 GLN B CA 1
ATOM 3830 C C . GLN B 1 201 ? -0.854 -32.969 -0.56 1 95.12 201 GLN B C 1
ATOM 3832 O O . GLN B 1 201 ? 0.331 -33.281 -0.395 1 95.12 201 GLN B O 1
ATOM 3837 N N . ALA B 1 202 ? -1.597 -33.469 -1.487 1 96.19 202 ALA B N 1
ATOM 3838 C CA . ALA B 1 202 ? -1.033 -34.438 -2.449 1 96.19 202 ALA B CA 1
ATOM 3839 C C . ALA B 1 202 ? 0.046 -33.75 -3.301 1 96.19 202 ALA B C 1
ATOM 3841 O O . ALA B 1 202 ? 1.101 -34.344 -3.547 1 96.19 202 ALA B O 1
ATOM 3842 N N . GLU B 1 203 ? -0.196 -32.562 -3.729 1 97 203 GLU B N 1
ATOM 3843 C CA . GLU B 1 203 ? 0.784 -31.828 -4.52 1 97 203 GLU B CA 1
ATOM 3844 C C . GLU B 1 203 ? 2.051 -31.562 -3.711 1 97 203 GLU B C 1
ATOM 3846 O O . GLU B 1 203 ? 3.162 -31.672 -4.238 1 97 203 GLU B O 1
ATOM 3851 N N . GLU B 1 204 ? 1.884 -31.172 -2.469 1 97.5 204 GLU B N 1
ATOM 3852 C CA . GLU B 1 204 ? 3.031 -30.953 -1.592 1 97.5 204 GLU B CA 1
ATOM 3853 C C . GLU B 1 204 ? 3.895 -32.219 -1.489 1 97.5 204 GLU B C 1
ATOM 3855 O O . GLU B 1 204 ? 5.121 -32.125 -1.592 1 97.5 204 GLU B O 1
ATOM 3860 N N . GLN B 1 205 ? 3.23 -33.312 -1.297 1 96.81 205 GLN B N 1
ATOM 3861 C CA . GLN B 1 205 ? 3.957 -34.562 -1.169 1 96.81 205 GLN B CA 1
ATOM 3862 C C . GLN B 1 205 ? 4.715 -34.906 -2.451 1 96.81 205 GLN B C 1
ATOM 3864 O O . GLN B 1 205 ? 5.867 -35.344 -2.402 1 96.81 205 GLN B O 1
ATOM 3869 N N . GLU B 1 206 ? 4.062 -34.75 -3.537 1 97 206 GLU B N 1
ATOM 3870 C CA . GLU B 1 206 ? 4.723 -34.969 -4.816 1 97 206 GLU B CA 1
ATOM 3871 C C . GLU B 1 206 ? 5.918 -34.031 -5 1 97 206 GLU B C 1
ATOM 3873 O O . GLU B 1 206 ? 6.965 -34.469 -5.5 1 97 206 GLU B O 1
ATOM 3878 N N . PHE B 1 207 ? 5.758 -32.812 -4.629 1 97.44 207 PHE B N 1
ATOM 3879 C CA . PHE B 1 207 ? 6.828 -31.844 -4.699 1 97.44 207 PHE B CA 1
ATOM 3880 C C . PHE B 1 207 ? 8.023 -32.281 -3.857 1 97.44 207 PHE B C 1
ATOM 3882 O O . PHE B 1 207 ? 9.156 -32.281 -4.34 1 97.44 207 PHE B O 1
ATOM 3889 N N . ILE B 1 208 ? 7.773 -32.719 -2.639 1 95.94 208 ILE B N 1
ATOM 3890 C CA . ILE B 1 208 ? 8.82 -33.125 -1.704 1 95.94 208 ILE B CA 1
ATOM 3891 C C . ILE B 1 208 ? 9.555 -34.344 -2.248 1 95.94 208 ILE B C 1
ATOM 3893 O O . ILE B 1 208 ? 10.789 -34.375 -2.246 1 95.94 208 ILE B O 1
ATOM 3897 N N . THR B 1 209 ? 8.766 -35.219 -2.773 1 94.81 209 THR B N 1
ATOM 3898 C CA . THR B 1 209 ? 9.359 -36.438 -3.332 1 94.81 209 THR B CA 1
ATOM 3899 C C . THR B 1 209 ? 10.227 -36.125 -4.539 1 94.81 209 THR B C 1
ATOM 3901 O O . THR B 1 209 ? 11.273 -36.719 -4.75 1 94.81 209 THR B O 1
ATOM 3904 N N . GLY B 1 210 ? 9.836 -35.156 -5.258 1 94.25 210 GLY B N 1
ATOM 3905 C CA . GLY B 1 210 ? 10.539 -34.781 -6.469 1 94.25 210 GLY B CA 1
ATOM 3906 C C . GLY B 1 210 ? 11.82 -34 -6.191 1 94.25 210 GLY B C 1
ATOM 3907 O O . GLY B 1 210 ? 12.695 -33.938 -7.051 1 94.25 210 GLY B O 1
ATOM 3908 N N . LEU B 1 211 ? 11.969 -33.438 -5.016 1 93.25 211 LEU B N 1
ATOM 3909 C CA . LEU B 1 211 ? 13.117 -32.594 -4.672 1 93.25 211 LEU B CA 1
ATOM 3910 C C . LEU B 1 211 ? 14.398 -33.438 -4.68 1 93.25 211 LEU B C 1
ATOM 3912 O O . LEU B 1 211 ? 15.484 -32.906 -4.887 1 93.25 211 LEU B O 1
ATOM 3916 N N . GLU B 1 212 ? 14.305 -34.625 -4.461 1 86.81 212 GLU B N 1
ATOM 3917 C CA . GLU B 1 212 ? 15.469 -35.5 -4.461 1 86.81 212 GLU B CA 1
ATOM 3918 C C . GLU B 1 212 ? 16 -35.719 -5.875 1 86.81 212 GLU B C 1
ATOM 3920 O O . GLU B 1 212 ? 17.219 -35.875 -6.066 1 86.81 212 GLU B O 1
ATOM 3925 N N . GLN B 1 213 ? 15.164 -35.625 -6.785 1 90.25 213 GLN B N 1
ATOM 3926 C CA . GLN B 1 213 ? 15.531 -35.938 -8.172 1 90.25 213 GLN B CA 1
ATOM 3927 C C . GLN B 1 213 ? 15.859 -34.656 -8.93 1 90.25 213 GLN B C 1
ATOM 3929 O O . GLN B 1 213 ? 16.688 -34.656 -9.852 1 90.25 213 GLN B O 1
ATOM 3934 N N . LYS B 1 214 ? 15.164 -33.625 -8.625 1 90.88 214 LYS B N 1
ATOM 3935 C CA . LYS B 1 214 ? 15.312 -32.375 -9.328 1 90.88 214 LYS B CA 1
ATOM 3936 C C . LYS B 1 214 ? 15.539 -31.203 -8.359 1 90.88 214 LYS B C 1
ATOM 3938 O O . LYS B 1 214 ? 14.602 -30.75 -7.691 1 90.88 214 LYS B O 1
ATOM 3943 N N . PRO B 1 215 ? 16.781 -30.75 -8.352 1 88.12 215 PRO B N 1
ATOM 3944 C CA . PRO B 1 215 ? 17.047 -29.609 -7.477 1 88.12 215 PRO B CA 1
ATOM 3945 C C . PRO B 1 215 ? 16.266 -28.359 -7.875 1 88.12 215 PRO B C 1
ATOM 3947 O O . PRO B 1 215 ? 15.969 -28.156 -9.062 1 88.12 215 PRO B O 1
ATOM 3950 N N . VAL B 1 216 ? 15.812 -27.625 -6.887 1 94.44 216 VAL B N 1
ATOM 3951 C CA . VAL B 1 216 ? 15.109 -26.359 -7.129 1 94.44 216 VAL B CA 1
ATOM 3952 C C . VAL B 1 216 ? 15.938 -25.203 -6.605 1 94.44 216 VAL B C 1
ATOM 3954 O O . VAL B 1 216 ? 16.906 -25.391 -5.879 1 94.44 216 VAL B O 1
ATOM 3957 N N . ASN B 1 217 ? 15.719 -24.016 -7.098 1 95.69 217 ASN B N 1
ATOM 3958 C CA . ASN B 1 217 ? 16.25 -22.766 -6.594 1 95.69 217 ASN B CA 1
ATOM 3959 C C . ASN B 1 217 ? 15.148 -21.719 -6.41 1 95.69 217 ASN B C 1
ATOM 3961 O O . ASN B 1 217 ? 14.93 -20.891 -7.285 1 95.69 217 ASN B O 1
ATOM 3965 N N . VAL B 1 218 ? 14.484 -21.859 -5.25 1 97.81 218 VAL B N 1
ATOM 3966 C CA . VAL B 1 218 ? 13.297 -21.031 -5.035 1 97.81 218 VAL B CA 1
ATOM 3967 C C . VAL B 1 218 ? 13.336 -20.438 -3.627 1 97.81 218 VAL B C 1
ATOM 3969 O O . VAL B 1 218 ? 13.859 -21.062 -2.699 1 97.81 218 VAL B O 1
ATOM 3972 N N . LYS B 1 219 ? 12.891 -19.25 -3.49 1 98.12 219 LYS B N 1
ATOM 3973 C CA . LYS B 1 219 ? 12.617 -18.578 -2.223 1 98.12 219 LYS B CA 1
ATOM 3974 C C . LYS B 1 219 ? 11.125 -18.359 -2.023 1 98.12 219 LYS B C 1
ATOM 3976 O O . LYS B 1 219 ? 10.445 -17.812 -2.898 1 98.12 219 LYS B O 1
ATOM 3981 N N . VAL B 1 220 ? 10.633 -18.844 -0.903 1 98.75 220 VAL B N 1
ATOM 3982 C CA . VAL B 1 220 ? 9.203 -18.844 -0.628 1 98.75 220 VAL B CA 1
ATOM 3983 C C . VAL B 1 220 ? 8.922 -18.016 0.628 1 98.75 220 VAL B C 1
ATOM 3985 O O . VAL B 1 220 ? 9.617 -18.156 1.636 1 98.75 220 VAL B O 1
ATOM 3988 N N . TRP B 1 221 ? 7.984 -17.141 0.529 1 98.81 221 TRP B N 1
ATOM 3989 C CA . TRP B 1 221 ? 7.543 -16.375 1.693 1 98.81 221 TRP B CA 1
ATOM 3990 C C . TRP B 1 221 ? 6.027 -16.438 1.841 1 98.81 221 TRP B C 1
ATOM 3992 O O . TRP B 1 221 ? 5.293 -16.125 0.896 1 98.81 221 TRP B O 1
ATOM 4002 N N . ILE B 1 222 ? 5.586 -16.891 2.994 1 98.88 222 ILE B N 1
ATOM 4003 C CA . ILE B 1 222 ? 4.176 -16.875 3.354 1 98.88 222 ILE B CA 1
ATOM 4004 C C . ILE B 1 222 ? 3.93 -15.82 4.438 1 98.88 222 ILE B C 1
ATOM 4006 O O . ILE B 1 222 ? 4.559 -15.859 5.5 1 98.88 222 ILE B O 1
ATOM 4010 N N . GLY B 1 223 ? 3.109 -14.875 4.172 1 98.75 223 GLY B N 1
ATOM 4011 C CA . GLY B 1 223 ? 2.727 -13.852 5.133 1 98.75 223 GLY B CA 1
ATOM 4012 C C . GLY B 1 223 ? 1.255 -13.898 5.496 1 98.75 223 GLY B C 1
ATOM 4013 O O . GLY B 1 223 ? 0.404 -14.148 4.641 1 98.75 223 GLY B O 1
ATOM 4014 N N . MET B 1 224 ? 0.933 -13.672 6.777 1 98.62 224 MET B N 1
ATOM 4015 C CA . MET B 1 224 ? -0.432 -13.727 7.293 1 98.62 224 MET B CA 1
ATOM 4016 C C . MET B 1 224 ? -0.722 -12.523 8.188 1 98.62 224 MET B C 1
ATOM 4018 O O . MET B 1 224 ? 0.2 -11.898 8.719 1 98.62 224 MET B O 1
ATOM 4022 N N . GLY B 1 225 ? -2.02 -12.164 8.281 1 98.06 225 GLY B N 1
ATOM 4023 C CA . GLY B 1 225 ? -2.451 -11.273 9.344 1 98.06 225 GLY B CA 1
ATOM 4024 C C . GLY B 1 225 ? -2.727 -11.992 10.648 1 98.06 225 GLY B C 1
ATOM 4025 O O . GLY B 1 225 ? -3.357 -13.055 10.656 1 98.06 225 GLY B O 1
ATOM 4026 N N . GLU B 1 226 ? -2.314 -11.43 11.68 1 97.69 226 GLU B N 1
ATOM 4027 C CA . GLU B 1 226 ? -2.457 -12.031 13 1 97.69 226 GLU B CA 1
ATOM 4028 C C . GLU B 1 226 ? -3.926 -12.273 13.344 1 97.69 226 GLU B C 1
ATOM 4030 O O . GLU B 1 226 ? -4.273 -13.289 13.945 1 97.69 226 GLU B O 1
ATOM 4035 N N . GLN B 1 227 ? -4.77 -11.375 12.945 1 96.19 227 GLN B N 1
ATOM 4036 C CA . GLN B 1 227 ? -6.172 -11.438 13.344 1 96.19 227 GLN B CA 1
ATOM 4037 C C . GLN B 1 227 ? -6.902 -12.562 12.609 1 96.19 227 GLN B C 1
ATOM 4039 O O . GLN B 1 227 ? -8.039 -12.891 12.945 1 96.19 227 GLN B O 1
ATOM 4044 N N . GLU B 1 228 ? -6.199 -13.133 11.68 1 96.44 228 GLU B N 1
ATOM 4045 C CA . GLU B 1 228 ? -6.797 -14.242 10.961 1 96.44 228 GLU B CA 1
ATOM 4046 C C . GLU B 1 228 ? -6.746 -15.531 11.781 1 96.44 228 GLU B C 1
ATOM 4048 O O . GLU B 1 228 ? -7.402 -16.516 11.438 1 96.44 228 GLU B O 1
ATOM 4053 N N . LYS B 1 229 ? -6.035 -15.555 12.828 1 94.19 229 LYS B N 1
ATOM 4054 C CA . LYS B 1 229 ? -5.832 -16.734 13.656 1 94.19 229 LYS B CA 1
ATOM 4055 C C . LYS B 1 229 ? -7.152 -17.266 14.219 1 94.19 229 LYS B C 1
ATOM 4057 O O . LYS B 1 229 ? -7.305 -18.453 14.461 1 94.19 229 LYS B O 1
ATOM 4062 N N . THR B 1 230 ? -8.062 -16.312 14.391 1 90.69 230 THR B N 1
ATOM 4063 C CA . THR B 1 230 ? -9.305 -16.703 15.047 1 90.69 230 THR B CA 1
ATOM 4064 C C . THR B 1 230 ? -10.32 -17.219 14.031 1 90.69 230 THR B C 1
ATOM 4066 O O . THR B 1 230 ? -11.398 -17.672 14.398 1 90.69 230 THR B O 1
ATOM 4069 N N . HIS B 1 231 ? -10.008 -17.094 12.805 1 89.5 231 HIS B N 1
ATOM 4070 C CA . HIS B 1 231 ? -10.906 -17.625 11.789 1 89.5 231 HIS B CA 1
ATOM 4071 C C . HIS B 1 231 ? -11.016 -19.141 11.883 1 89.5 231 HIS B C 1
ATOM 4073 O O . HIS B 1 231 ? -10.016 -19.828 12.094 1 89.5 231 HIS B O 1
ATOM 4079 N N . PRO B 1 232 ? -12.156 -19.688 11.617 1 87.62 232 PRO B N 1
ATOM 4080 C CA . PRO B 1 232 ? -12.367 -21.125 11.758 1 87.62 232 PRO B CA 1
ATOM 4081 C C . PRO B 1 232 ? -11.5 -21.953 10.797 1 87.62 232 PRO B C 1
ATOM 4083 O O . PRO B 1 232 ? -11.156 -23.094 11.094 1 87.62 232 PRO B O 1
ATOM 4086 N N . ALA B 1 233 ? -11.156 -21.391 9.719 1 87.62 233 ALA B N 1
ATOM 4087 C CA . ALA B 1 233 ? -10.344 -22.094 8.734 1 87.62 233 ALA B CA 1
ATOM 4088 C C . ALA B 1 233 ? -8.938 -22.359 9.258 1 87.62 233 ALA B C 1
ATOM 4090 O O . ALA B 1 233 ? -8.234 -23.234 8.773 1 87.62 233 ALA B O 1
ATOM 4091 N N . ARG B 1 234 ? -8.461 -21.578 10.18 1 92.75 234 ARG B N 1
ATOM 4092 C CA . ARG B 1 234 ? -7.172 -21.719 10.844 1 92.75 234 ARG B CA 1
ATOM 4093 C C . ARG B 1 234 ? -6.035 -21.75 9.836 1 92.75 234 ARG B C 1
ATOM 4095 O O . ARG B 1 234 ? -5.141 -22.594 9.93 1 92.75 234 ARG B O 1
ATOM 4102 N N . ASN B 1 235 ? -6.141 -20.859 8.883 1 95.06 235 ASN B N 1
ATOM 4103 C CA . ASN B 1 235 ? -5.137 -20.828 7.828 1 95.06 235 ASN B CA 1
ATOM 4104 C C . ASN B 1 235 ? -3.771 -20.406 8.359 1 95.06 235 ASN B C 1
ATOM 4106 O O . ASN B 1 235 ? -2.738 -20.781 7.809 1 95.06 235 ASN B O 1
ATOM 4110 N N . ASN B 1 236 ? -3.713 -19.641 9.438 1 98 236 ASN B N 1
ATOM 4111 C CA . ASN B 1 236 ? -2.432 -19.328 10.062 1 98 236 ASN B CA 1
ATOM 4112 C C . ASN B 1 236 ? -1.696 -20.594 10.508 1 98 236 ASN B C 1
ATOM 4114 O O . ASN B 1 236 ? -0.501 -20.734 10.25 1 98 236 ASN B O 1
ATOM 4118 N N . ASP B 1 237 ? -2.412 -21.484 11.133 1 97.25 237 ASP B N 1
ATOM 4119 C CA . ASP B 1 237 ? -1.826 -22.734 11.586 1 97.25 237 ASP B CA 1
ATOM 4120 C C . ASP B 1 237 ? -1.338 -23.578 10.398 1 97.25 237 ASP B C 1
ATOM 4122 O O . ASP B 1 237 ? -0.241 -24.141 10.445 1 97.25 237 ASP B O 1
ATOM 4126 N N . LYS B 1 238 ? -2.156 -23.641 9.398 1 96.81 238 LYS B N 1
ATOM 4127 C CA . LYS B 1 238 ? -1.804 -24.406 8.219 1 96.81 238 LYS B CA 1
ATOM 4128 C C . LYS B 1 238 ? -0.553 -23.844 7.547 1 96.81 238 LYS B C 1
ATOM 4130 O O . LYS B 1 238 ? 0.333 -24.609 7.141 1 96.81 238 LYS B O 1
ATOM 4135 N N . ALA B 1 239 ? -0.492 -22.547 7.414 1 98.12 239 ALA B N 1
ATOM 4136 C CA . ALA B 1 239 ? 0.643 -21.891 6.777 1 98.12 239 ALA B CA 1
ATOM 4137 C C . ALA B 1 239 ? 1.921 -22.094 7.586 1 98.12 239 ALA B C 1
ATOM 4139 O O . ALA B 1 239 ? 2.977 -22.391 7.023 1 98.12 239 ALA B O 1
ATOM 4140 N N . SER B 1 240 ? 1.808 -21.875 8.891 1 98 240 SER B N 1
ATOM 4141 C CA . SER B 1 240 ? 2.961 -22.078 9.758 1 98 240 SER B CA 1
ATOM 4142 C C . SER B 1 240 ? 3.441 -23.531 9.711 1 98 240 SER B C 1
ATOM 4144 O O . SER B 1 240 ? 4.645 -23.781 9.617 1 98 240 SER B O 1
ATOM 4146 N N . SER B 1 241 ? 2.529 -24.516 9.719 1 97.5 241 SER B N 1
ATOM 4147 C CA . SER B 1 241 ? 2.875 -25.938 9.656 1 97.5 241 SER B CA 1
ATOM 4148 C C . SER B 1 241 ? 3.539 -26.281 8.328 1 97.5 241 SER B C 1
ATOM 4150 O O . SER B 1 241 ? 4.5 -27.047 8.289 1 97.5 241 SER B O 1
ATOM 4152 N N . LEU B 1 242 ? 2.982 -25.75 7.277 1 97.94 242 LEU B N 1
ATOM 4153 C CA . LEU B 1 242 ? 3.58 -25.953 5.961 1 97.94 242 LEU B CA 1
ATOM 4154 C C . LEU B 1 242 ? 5.02 -25.453 5.938 1 97.94 242 LEU B C 1
ATOM 4156 O O . LEU B 1 242 ? 5.918 -26.156 5.461 1 97.94 242 LEU B O 1
ATOM 4160 N N . THR B 1 243 ? 5.246 -24.25 6.438 1 98.38 243 THR B N 1
ATOM 4161 C CA . THR B 1 243 ? 6.578 -23.656 6.484 1 98.38 243 THR B CA 1
ATOM 4162 C C . THR B 1 243 ? 7.527 -24.531 7.305 1 98.38 243 THR B C 1
ATOM 4164 O O . THR B 1 243 ? 8.672 -24.75 6.906 1 98.38 243 THR B O 1
ATOM 4167 N N . GLU B 1 244 ? 7.059 -25 8.438 1 98 244 GLU B N 1
ATOM 4168 C CA . GLU B 1 244 ? 7.863 -25.859 9.297 1 98 244 GLU B CA 1
ATOM 4169 C C . GLU B 1 244 ? 8.234 -27.156 8.57 1 98 244 GLU B C 1
ATOM 4171 O O . GLU B 1 244 ? 9.391 -27.594 8.617 1 98 244 GLU B O 1
ATOM 4176 N N . ARG B 1 245 ? 7.285 -27.781 7.875 1 97.19 245 ARG B N 1
ATOM 4177 C CA . ARG B 1 245 ? 7.531 -29.031 7.164 1 97.19 245 ARG B CA 1
ATOM 4178 C C . ARG B 1 245 ? 8.562 -28.844 6.059 1 97.19 245 ARG B C 1
ATOM 4180 O O . ARG B 1 245 ? 9.516 -29.625 5.945 1 97.19 245 ARG B O 1
ATOM 4187 N N . LEU B 1 246 ? 8.414 -27.812 5.301 1 97.5 246 LEU B N 1
ATOM 4188 C CA . LEU B 1 246 ? 9.32 -27.578 4.184 1 97.5 246 LEU B CA 1
ATOM 4189 C C . LEU B 1 246 ? 10.695 -27.156 4.68 1 97.5 246 LEU B C 1
ATOM 4191 O O . LEU B 1 246 ? 11.719 -27.531 4.102 1 97.5 246 LEU B O 1
ATOM 4195 N N . SER B 1 247 ? 10.727 -26.312 5.75 1 97.56 247 SER B N 1
ATOM 4196 C CA . SER B 1 247 ? 12 -25.875 6.32 1 97.56 247 SER B CA 1
ATOM 4197 C C . SER B 1 247 ? 12.781 -27.062 6.891 1 97.56 247 SER B C 1
ATOM 4199 O O . SER B 1 247 ? 14.008 -27.094 6.828 1 97.56 247 SER B O 1
ATOM 4201 N N . ALA B 1 248 ? 12.117 -28 7.445 1 96.69 248 ALA B N 1
ATOM 4202 C CA . ALA B 1 248 ? 12.727 -29.156 8.102 1 96.69 248 ALA B CA 1
ATOM 4203 C C . ALA B 1 248 ? 13.445 -30.031 7.09 1 96.69 248 ALA B C 1
ATOM 4205 O O . ALA B 1 248 ? 14.32 -30.828 7.461 1 96.69 248 ALA B O 1
ATOM 4206 N N . LEU B 1 249 ? 13.102 -29.953 5.84 1 95.31 249 LEU B N 1
ATOM 4207 C CA . LEU B 1 249 ? 13.734 -30.766 4.805 1 95.31 249 LEU B CA 1
ATOM 4208 C C . LEU B 1 249 ? 15.203 -30.375 4.625 1 95.31 249 LEU B C 1
ATOM 4210 O O . LEU B 1 249 ? 16 -31.172 4.141 1 95.31 249 LEU B O 1
ATOM 4214 N N . LYS B 1 250 ? 15.539 -29.078 4.977 1 95 250 LYS B N 1
ATOM 4215 C CA . LYS B 1 250 ? 16.875 -28.531 4.781 1 95 250 LYS B CA 1
ATOM 4216 C C . LYS B 1 250 ? 17.359 -28.766 3.354 1 95 250 LYS B C 1
ATOM 4218 O O . LYS B 1 250 ? 18.516 -29.125 3.135 1 95 250 LYS B O 1
ATOM 4223 N N . GLN B 1 251 ? 16.406 -28.672 2.455 1 94.62 251 GLN B N 1
ATOM 4224 C CA . GLN B 1 251 ? 16.703 -28.891 1.042 1 94.62 251 GLN B CA 1
ATOM 4225 C C . GLN B 1 251 ? 17.484 -27.719 0.457 1 94.62 251 GLN B C 1
ATOM 4227 O O . GLN B 1 251 ? 17.016 -26.578 0.475 1 94.62 251 GLN B O 1
ATOM 4232 N N . PRO B 1 252 ? 18.672 -28.016 -0.071 1 94.38 252 PRO B N 1
ATOM 4233 C CA . PRO B 1 252 ? 19.391 -26.922 -0.731 1 94.38 252 PRO B CA 1
ATOM 4234 C C . PRO B 1 252 ? 18.578 -26.281 -1.854 1 94.38 252 PRO B C 1
ATOM 4236 O O . PRO B 1 252 ? 17.953 -26.984 -2.646 1 94.38 252 PRO B O 1
ATOM 4239 N N . GLY B 1 253 ? 18.5 -24.969 -1.852 1 95.69 253 GLY B N 1
ATOM 4240 C CA . GLY B 1 253 ? 17.828 -24.25 -2.91 1 95.69 253 GLY B CA 1
ATOM 4241 C C . GLY B 1 253 ? 16.391 -23.922 -2.572 1 95.69 253 GLY B C 1
ATOM 4242 O O . GLY B 1 253 ? 15.727 -23.156 -3.293 1 95.69 253 GLY B O 1
ATOM 4243 N N . LEU B 1 254 ? 15.93 -24.531 -1.541 1 97.62 254 LEU B N 1
ATOM 4244 C CA . LEU B 1 254 ? 14.594 -24.203 -1.051 1 97.62 254 LEU B CA 1
ATOM 4245 C C . LEU B 1 254 ? 14.664 -23.406 0.24 1 97.62 254 LEU B C 1
ATOM 4247 O O . LEU B 1 254 ? 14.992 -23.938 1.299 1 97.62 254 LEU B O 1
ATOM 4251 N N . ASP B 1 255 ? 14.398 -22.141 0.152 1 97.31 255 ASP B N 1
ATOM 4252 C CA . ASP B 1 255 ? 14.32 -21.266 1.315 1 97.31 255 ASP B CA 1
ATOM 4253 C C . ASP B 1 255 ? 12.883 -20.797 1.56 1 97.31 255 ASP B C 1
ATOM 4255 O O . ASP B 1 255 ? 12.258 -20.219 0.675 1 97.31 255 ASP B O 1
ATOM 4259 N N . ILE B 1 256 ? 12.367 -21.094 2.705 1 98.19 256 ILE B N 1
ATOM 4260 C CA . ILE B 1 256 ? 10.992 -20.719 3 1 98.19 256 ILE B CA 1
ATOM 4261 C C . ILE B 1 256 ? 10.938 -19.953 4.324 1 98.19 256 ILE B C 1
ATOM 4263 O O . ILE B 1 256 ? 11.617 -20.328 5.285 1 98.19 256 ILE B O 1
ATOM 4267 N N . LYS B 1 257 ? 10.102 -18.891 4.34 1 97.5 257 LYS B N 1
ATOM 4268 C CA . LYS B 1 257 ? 9.906 -18.078 5.539 1 97.5 257 LYS B CA 1
ATOM 4269 C C . LYS B 1 257 ? 8.422 -17.812 5.785 1 97.5 257 LYS B C 1
ATOM 4271 O O . LYS B 1 257 ? 7.617 -17.859 4.859 1 97.5 257 LYS B O 1
ATOM 4276 N N . TYR B 1 258 ? 8.141 -17.578 7.02 1 98.44 258 TYR B N 1
ATOM 4277 C CA . TYR B 1 258 ? 6.793 -17.266 7.48 1 98.44 258 TYR B CA 1
ATOM 4278 C C . TYR B 1 258 ? 6.793 -16.016 8.336 1 98.44 258 TYR B C 1
ATOM 4280 O O . TYR B 1 258 ? 7.676 -15.82 9.172 1 98.44 258 TYR B O 1
ATOM 4288 N N . THR B 1 259 ? 5.867 -15.094 8.086 1 98.25 259 THR B N 1
ATOM 4289 C CA . THR B 1 259 ? 5.695 -13.898 8.898 1 98.25 259 THR B CA 1
ATOM 4290 C C . THR B 1 259 ? 4.223 -13.68 9.234 1 98.25 259 THR B C 1
ATOM 4292 O O . THR B 1 259 ? 3.354 -13.828 8.375 1 98.25 259 THR B O 1
ATOM 4295 N N . GLU B 1 260 ? 3.945 -13.344 10.438 1 97.69 260 GLU B N 1
ATOM 4296 C CA . GLU B 1 260 ? 2.627 -12.891 10.875 1 97.69 260 GLU B CA 1
ATOM 4297 C C . GLU B 1 260 ? 2.658 -11.422 11.289 1 97.69 260 GLU B C 1
ATOM 4299 O O . GLU B 1 260 ? 3.449 -11.023 12.148 1 97.69 260 GLU B O 1
ATOM 4304 N N . PHE B 1 261 ? 1.839 -10.648 10.742 1 98.06 261 PHE B N 1
ATOM 4305 C CA . PHE B 1 261 ? 1.842 -9.219 11.023 1 98.06 261 PHE B CA 1
ATOM 4306 C C . PHE B 1 261 ? 0.828 -8.875 12.109 1 98.06 261 PHE B C 1
ATOM 4308 O O . PHE B 1 261 ? -0.372 -9.094 11.938 1 98.06 261 PHE B O 1
ATOM 4315 N N . GLU B 1 262 ? 1.321 -8.25 13.062 1 96.44 262 GLU B N 1
ATOM 4316 C CA . GLU B 1 262 ? 0.543 -7.941 14.258 1 96.44 262 GLU B CA 1
ATOM 4317 C C . GLU B 1 262 ? -0.619 -7.008 13.938 1 96.44 262 GLU B C 1
ATOM 4319 O O . GLU B 1 262 ? -0.459 -6.047 13.18 1 96.44 262 GLU B O 1
ATOM 4324 N N . GLU B 1 263 ? -1.813 -7.301 14.398 1 95.69 263 GLU B N 1
ATOM 4325 C CA . GLU B 1 263 ? -3.027 -6.488 14.414 1 95.69 263 GLU B CA 1
ATOM 4326 C C . GLU B 1 263 ? -3.666 -6.426 13.031 1 95.69 263 GLU B C 1
ATOM 4328 O O . GLU B 1 263 ? -4.691 -5.77 12.844 1 95.69 263 GLU B O 1
ATOM 4333 N N . GLU B 1 264 ? -3.078 -7.082 12.062 1 97.25 264 GLU B N 1
ATOM 4334 C CA . GLU B 1 264 ? -3.631 -7.004 10.711 1 97.25 264 GLU B CA 1
ATOM 4335 C C . GLU B 1 264 ? -4.617 -8.141 10.453 1 97.25 264 GLU B C 1
ATOM 4337 O O . GLU B 1 264 ? -4.434 -9.25 10.953 1 97.25 264 GLU B O 1
ATOM 4342 N N . ASN B 1 265 ? -5.652 -7.848 9.773 1 97.25 265 ASN B N 1
ATOM 4343 C CA . ASN B 1 265 ? -6.625 -8.852 9.344 1 97.25 265 ASN B CA 1
ATOM 4344 C C . ASN B 1 265 ? -6.375 -9.297 7.91 1 97.25 265 ASN B C 1
ATOM 4346 O O . ASN B 1 265 ? -5.363 -8.938 7.309 1 97.25 265 ASN B O 1
ATOM 4350 N N . HIS B 1 266 ? -7.316 -10.094 7.324 1 97.31 266 HIS B N 1
ATOM 4351 C CA . HIS B 1 266 ? -7.156 -10.75 6.031 1 97.31 266 HIS B CA 1
ATOM 4352 C C . HIS B 1 266 ? -7.004 -9.727 4.91 1 97.31 266 HIS B C 1
ATOM 4354 O O . HIS B 1 266 ? -6.344 -10 3.904 1 97.31 266 HIS B O 1
ATOM 4360 N N . VAL B 1 267 ? -7.551 -8.547 5.07 1 97.62 267 VAL B N 1
ATOM 4361 C CA . VAL B 1 267 ? -7.547 -7.539 4.016 1 97.62 267 VAL B CA 1
ATOM 4362 C C . VAL B 1 267 ? -6.48 -6.488 4.305 1 97.62 267 VAL B C 1
ATOM 4364 O O . VAL B 1 267 ? -5.688 -6.141 3.424 1 97.62 267 VAL B O 1
ATOM 4367 N N . SER B 1 268 ? -6.371 -6.031 5.555 1 97.81 268 SER B N 1
ATOM 4368 C CA . SER B 1 268 ? -5.457 -4.949 5.91 1 97.81 268 SER B CA 1
ATOM 4369 C C . SER B 1 268 ? -4.004 -5.395 5.805 1 97.81 268 SER B C 1
ATOM 4371 O O . SER B 1 268 ? -3.094 -4.562 5.777 1 97.81 268 SER B O 1
ATOM 4373 N N . VAL B 1 269 ? -3.744 -6.699 5.711 1 98.5 269 VAL B N 1
ATOM 4374 C CA . VAL B 1 269 ? -2.377 -7.203 5.66 1 98.5 269 VAL B CA 1
ATOM 4375 C C . VAL B 1 269 ? -1.803 -7.004 4.262 1 98.5 269 VAL B C 1
ATOM 4377 O O . VAL B 1 269 ? -0.585 -7.059 4.066 1 98.5 269 VAL B O 1
ATOM 4380 N N . LEU B 1 270 ? -2.607 -6.738 3.297 1 98.5 270 LEU B N 1
ATOM 4381 C CA . LEU B 1 270 ? -2.236 -6.734 1.886 1 98.5 270 LEU B CA 1
ATOM 4382 C C . LEU B 1 270 ? -1.149 -5.703 1.611 1 98.5 270 LEU B C 1
ATOM 4384 O O . LEU B 1 270 ? -0.095 -6.035 1.064 1 98.5 270 LEU B O 1
ATOM 4388 N N . PRO B 1 271 ? -1.282 -4.422 2.055 1 98.62 271 PRO B N 1
ATOM 4389 C CA . PRO B 1 271 ? -0.202 -3.465 1.806 1 98.62 271 PRO B CA 1
ATOM 4390 C C . PRO B 1 271 ? 1.096 -3.842 2.518 1 98.62 271 PRO B C 1
ATOM 4392 O O . PRO B 1 271 ? 2.186 -3.572 2.006 1 98.62 271 PRO B O 1
ATOM 4395 N N . PHE B 1 272 ? 0.997 -4.469 3.701 1 98.69 272 PHE B N 1
ATOM 4396 C CA . PHE B 1 272 ? 2.182 -4.961 4.398 1 98.69 272 PHE B CA 1
ATOM 4397 C C . PHE B 1 272 ? 2.934 -5.969 3.541 1 98.69 272 PHE B C 1
ATOM 4399 O O . PHE B 1 272 ? 4.145 -5.848 3.346 1 98.69 272 PHE B O 1
ATOM 4406 N N . LEU B 1 273 ? 2.16 -6.93 3.041 1 98.81 273 LEU B N 1
ATOM 4407 C CA . LEU B 1 273 ? 2.725 -7.988 2.211 1 98.81 273 LEU B CA 1
ATOM 4408 C C . LEU B 1 273 ? 3.396 -7.406 0.971 1 98.81 273 LEU B C 1
ATOM 4410 O O . LEU B 1 273 ? 4.508 -7.809 0.614 1 98.81 273 LEU B O 1
ATOM 4414 N N . ILE B 1 274 ? 2.742 -6.469 0.363 1 98.88 274 ILE B N 1
ATOM 4415 C CA . ILE B 1 274 ? 3.256 -5.875 -0.867 1 98.88 274 ILE B CA 1
ATOM 4416 C C . ILE B 1 274 ? 4.562 -5.137 -0.579 1 98.88 274 ILE B C 1
ATOM 4418 O O . ILE B 1 274 ? 5.547 -5.301 -1.302 1 98.88 274 ILE B O 1
ATOM 4422 N N . SER B 1 275 ? 4.586 -4.363 0.471 1 98.56 275 SER B N 1
ATOM 4423 C CA . SER B 1 275 ? 5.793 -3.607 0.786 1 98.56 275 SER B CA 1
ATOM 4424 C C . SER B 1 275 ? 6.977 -4.539 1.035 1 98.56 275 SER B C 1
ATOM 4426 O O . SER B 1 275 ? 8.062 -4.324 0.499 1 98.56 275 SER B O 1
ATOM 4428 N N . ARG B 1 276 ? 6.766 -5.566 1.78 1 97.62 276 ARG B N 1
ATOM 4429 C CA . ARG B 1 276 ? 7.82 -6.504 2.145 1 97.62 276 ARG B CA 1
ATOM 4430 C C . ARG B 1 276 ? 8.281 -7.305 0.931 1 97.62 276 ARG B C 1
ATOM 4432 O O . ARG B 1 276 ? 9.453 -7.676 0.838 1 97.62 276 ARG B O 1
ATOM 4439 N N . THR B 1 277 ? 7.406 -7.547 0.027 1 98.06 277 THR B N 1
ATOM 4440 C CA . THR B 1 277 ? 7.707 -8.297 -1.187 1 98.06 277 THR B CA 1
ATOM 4441 C C . THR B 1 277 ? 8.844 -7.637 -1.96 1 98.06 277 THR B C 1
ATOM 4443 O O . THR B 1 277 ? 9.703 -8.328 -2.52 1 98.06 277 THR B O 1
ATOM 4446 N N . ILE B 1 278 ? 8.906 -6.32 -1.96 1 97.94 278 ILE B N 1
ATOM 4447 C CA . ILE B 1 278 ? 9.859 -5.594 -2.789 1 97.94 278 ILE B CA 1
ATOM 4448 C C . ILE B 1 278 ? 11.281 -5.898 -2.328 1 97.94 278 ILE B C 1
ATOM 4450 O O . ILE B 1 278 ? 12.148 -6.234 -3.141 1 97.94 278 ILE B O 1
ATOM 4454 N N . ARG B 1 279 ? 11.516 -5.891 -1.041 1 95.75 279 ARG B N 1
ATOM 4455 C CA . ARG B 1 279 ? 12.852 -6.184 -0.535 1 95.75 279 ARG B CA 1
ATOM 4456 C C . ARG B 1 279 ? 13.141 -7.68 -0.603 1 95.75 279 ARG B C 1
ATOM 4458 O O . ARG B 1 279 ? 14.305 -8.078 -0.736 1 95.75 279 ARG B O 1
ATOM 4465 N N . PHE B 1 280 ? 12.109 -8.484 -0.54 1 96.94 280 PHE B N 1
ATOM 4466 C CA . PHE B 1 280 ? 12.273 -9.93 -0.613 1 96.94 280 PHE B CA 1
ATOM 4467 C C . PHE B 1 280 ? 12.672 -10.359 -2.02 1 96.94 280 PHE B C 1
ATOM 4469 O O . PHE B 1 280 ? 13.633 -11.117 -2.195 1 96.94 280 PHE B O 1
ATOM 4476 N N . ALA B 1 281 ? 12.023 -9.75 -3.051 1 96.75 281 ALA B N 1
ATOM 4477 C CA . ALA B 1 281 ? 12.148 -10.281 -4.406 1 96.75 281 ALA B CA 1
ATOM 4478 C C . ALA B 1 281 ? 13.039 -9.383 -5.266 1 96.75 281 ALA B C 1
ATOM 4480 O O . ALA B 1 281 ? 13.492 -9.797 -6.336 1 96.75 281 ALA B O 1
ATOM 4481 N N . CYS B 1 282 ? 13.242 -8.133 -4.84 1 96.44 282 CYS B N 1
ATOM 4482 C CA . CYS B 1 282 ? 13.984 -7.184 -5.668 1 96.44 282 CYS B CA 1
ATOM 4483 C C . CYS B 1 282 ? 15.203 -6.648 -4.926 1 96.44 282 CYS B C 1
ATOM 4485 O O . CYS B 1 282 ? 15.578 -5.484 -5.098 1 96.44 282 CYS B O 1
ATOM 4487 N N . SER B 1 283 ? 15.781 -7.414 -4.105 1 92.88 283 SER B N 1
ATOM 4488 C CA . SER B 1 283 ? 16.984 -6.984 -3.416 1 92.88 283 SER B CA 1
ATOM 4489 C C . SER B 1 283 ? 18.188 -6.941 -4.367 1 92.88 283 SER B C 1
ATOM 4491 O O . SER B 1 283 ? 18.203 -7.656 -5.371 1 92.88 283 SER B O 1
ATOM 4493 N N . PRO B 1 284 ? 19.172 -6.148 -4.02 1 85.81 284 PRO B N 1
ATOM 4494 C CA . PRO B 1 284 ? 20.359 -6.109 -4.871 1 85.81 284 PRO B CA 1
ATOM 4495 C C . PRO B 1 284 ? 21.094 -7.445 -4.926 1 85.81 284 PRO B C 1
ATOM 4497 O O . PRO B 1 284 ? 21.703 -7.785 -5.949 1 85.81 284 PRO B O 1
ATOM 4500 N N . GLU B 1 285 ? 21.062 -8.18 -3.807 1 73.06 285 GLU B N 1
ATOM 4501 C CA . GLU B 1 285 ? 21.797 -9.43 -3.717 1 73.06 285 GLU B CA 1
ATOM 4502 C C . GLU B 1 285 ? 21.031 -10.578 -4.363 1 73.06 285 GLU B C 1
ATOM 4504 O O . GLU B 1 285 ? 21.578 -11.664 -4.562 1 73.06 285 GLU B O 1
ATOM 4509 N N . SER B 1 286 ? 19.906 -10.32 -4.797 1 68.94 286 SER B N 1
ATOM 4510 C CA . SER B 1 286 ? 19.109 -11.391 -5.379 1 68.94 286 SER B CA 1
ATOM 4511 C C . SER B 1 286 ? 19.594 -11.734 -6.785 1 68.94 286 SER B C 1
ATOM 4513 O O . SER B 1 286 ? 20.094 -10.875 -7.5 1 68.94 286 SER B O 1
#

Sequence (572 aa):
MTFQPNQSASGTLDQMARSTVQIPRAEQWTMKSRAGSHAYQIMVFQPAEAPPPSGYPVIYLLDANSVFGTMVEAVRIQGRRPEKTGAVPAIVVGIGYPTAGPFSPHRYYDYTPQATTEYTHKSDGTPLPKQGGADAFLQFIEEELKPDMEQQFNIDRSRQAIFGHSLGGLFVLHTLFTKPDAFHYYIAGSPSLHWNQKVMQAEEQEFITGLEQKPVNVKVWIGMGEQEKTHPARNNDKASSLTERLSALKQPGLDIKYTEFEEENHVSVLPFLISRTIRFACSPESMTFQPNQSASGTLDQMARSTVQIPRAEQWTMKSRAGSHAYQIMVFQPAEAPPPSGYPVIYLLDANSVFGTMVEAVRIQGRRPEKTGAVPAIVVGIGYPTAGPFSPHRYYDYTPQATTEYTHKSDGTPLPKQGGADAFLQFIEEELKPDMEQQFNIDRSRQAIFGHSLGGLFVLHTLFTKPDAFHYYIAGSPSLHWNQKVMQAEEQEFITGLEQKPVNVKVWIGMGEQEKTHPARNNDKASSLTERLSALKQPGLDIKYTEFEEENHVSVLPFLISRTIRFACSPES

InterPro domains:
  IPR000801 Esterase-like [PF00756] (38-261)
  IPR029058 Alpha/Beta hydrolase fold [G3DSA:3.40.50.1820] (15-284)
  IPR029058 Alpha/Beta hydrolase fold [SSF53474] (19-280)
  IPR052558 Siderophore Hydrolyzing Esterase D [PTHR40841] (14-278)

Foldseek 3Di:
DPPDPPPPPPPPPPPPDDDDDDDPQKDWDWDAFPVGDAIKIKMKHFEPDDADPLFAFEEEEELCLACVSLLRVLLHVLQPCCVVNQFHRHMYIYIGHPDNDSHDLCLQAQLAQDDDPVDQADPVRHGRDDHHNNVVNLCCVQPPVVVVCVVVGGHNQQQYEYAAAASGLSSLLLCCLPPVASHAEGERELYNCLHPVVVSVVSNVNSLVCCVVDPAAHEYEYEYEPVCCPPPSNSVVVVVVSQVVQVVSVRPNYHYYYYYDYPDHRPRCVSVSSNVVRSVRGGPVD/DPPDPPPPPPPPPPPPPDDDDDDPQKDWDWDAFPVGDAIKIKMKHFEPDDADPLFAFEEEEELCLACVSLLNVLLHVLQPCCVVNQFHRHMYIYIGHPDNDSHDLCLQAQLAQDDDPVDQADPVRHGRDDHRNNVVNLCCVQPPVVVVCVVVGGHNQQQYEYAAAASGLSSLLLCCLPPVASHAEGERELYNCLHPVVVSVVSNVNSLVCCVVDPAQHEYEYEYEPVCCPPPSNSVVVVVVSQVVQVVSVRPNYHYYYYYDYPDHRPRCVSVSSNVVRSVRGGPVD

Solvent-accessible surface area (backbone atoms only — not comparable to full-atom values): 30039 Å² total; per-residue (Å²): 135,81,80,72,76,76,79,74,76,76,71,74,73,75,75,59,71,69,41,74,35,65,48,81,63,28,36,29,33,68,45,71,44,85,90,60,79,58,61,30,26,38,34,38,35,54,59,91,64,77,58,52,95,69,24,15,28,34,38,36,31,50,57,18,58,42,43,40,47,36,49,50,36,45,41,57,62,35,22,71,43,35,93,80,58,42,11,42,43,41,31,40,41,21,42,29,51,88,61,90,50,49,72,61,67,63,50,44,17,42,25,26,69,54,63,53,83,87,58,64,50,43,97,86,63,46,69,55,62,64,51,33,30,23,63,60,43,50,46,38,45,65,68,47,49,47,54,52,48,57,71,75,43,71,53,20,84,82,34,26,29,41,40,15,51,30,53,35,7,33,30,44,52,49,40,49,36,75,42,51,83,78,40,29,28,40,34,22,30,47,34,38,56,69,56,45,42,68,60,52,51,52,38,46,52,53,32,58,64,42,46,78,78,46,80,55,68,33,40,37,39,39,37,37,23,45,56,37,55,76,41,91,67,33,36,54,60,52,51,52,51,50,45,51,57,59,49,70,62,69,44,77,44,59,45,64,48,78,48,69,39,81,87,18,32,86,64,55,29,49,42,44,51,51,37,52,42,41,45,71,58,26,24,77,88,104,135,82,80,72,77,76,79,76,76,77,73,72,75,77,74,58,71,68,42,73,34,65,47,83,62,27,36,27,34,67,47,71,45,87,88,61,78,59,60,31,27,36,34,39,36,53,59,91,65,77,57,53,93,70,25,15,29,34,38,38,30,50,58,18,56,39,44,42,49,36,48,50,36,44,40,56,63,34,22,71,44,35,92,80,60,40,12,42,44,43,32,40,40,22,43,28,50,89,60,91,49,51,72,60,68,64,49,44,16,41,25,26,70,52,63,54,83,88,58,64,49,43,96,87,62,48,69,55,61,64,51,32,32,22,65,62,42,50,46,38,44,64,69,46,49,48,54,52,48,56,72,73,43,70,53,20,84,83,34,26,28,40,40,16,52,31,53,36,7,33,29,41,52,50,41,48,36,76,43,50,82,78,38,29,26,40,33,22,31,47,35,39,56,68,56,47,43,70,61,51,51,52,37,46,51,52,32,59,63,40,45,80,80,46,80,53,68,33,39,36,38,39,37,36,23,45,58,36,54,76,41,90,70,32,37,54,58,53,51,53,50,49,44,51,57,60,49,68,63,69,44,77,42,60,44,63,46,75,48,69,38,81,87,18,32,86,63,56,31,48,41,43,51,52,36,53,44,41,45,71,59,27,23,77,88,101

Secondary structure (DSSP, 8-state):
------------------EEEEEEEEEEEEEE-TT-S-EEEEEEE--SSPPPTT-EEEEEESSHHHHHHHHHHHHHHHTT-HHHHS----EEEEEE-S-SSS--THHHHHH-SS--SS--B-TTSPBPPP---HHHHHHHIIIIIHHHHHHHS-EEEEEEEEEEETHHHHHHHHHHHH-GGG-SEEEEES--TTTTHHHHHHHHHHHHHHHTTS---EEEEEEEEGGGGGSTT-HHHHHHHHHHHHHHT--TTEEEEEEEETT--TTTHHHHHHHHHHHHHS-TT-/------------------EEEEEEEEEEEEEE-TT-S-EEEEEEE--SSPPPTT-EEEEEESSHHHHHHHHHHHHHHHTS-HHHHS----EEEEEE-S-SSS--THHHHHH-SS--SS--B-TTSPBPPP---HHHHHHHIIIIIHHHHHHHS-EEEEEEEEEEETHHHHHHHHHHHH-GGG-SEEEEES--TTTTHHHHHHHHHHHHHHHTTS---EEEEEEEEGGGGGSTT-HHHHHHHHHHHHHHT--TTEEEEEEEETT--TTTHHHHHHHHHHHHHS-TT-